Protein AF-A0A1I4R673-F1 (afdb_monomer_lite)

Secondary structure (DSSP, 8-state):
-----TT-S-SSGGG-HHHHHHHHHHHHHHTTPPTT-EEEEEESS------S---HHHHHHTGGGEEEEEE-TTSTTEEEEEEEESS---HHHHHHHHHHHHHHHTSSSEEEEEEEEEEGGG---S----S-HHHHHHHHHH----TTSHHHHHHHHHTT-HHHHHHHHHHHHHTEEEEEES-HHHHHHHHTTTTTTGGGS-HHHHHHHHHHHHHHHHHHHHHHHHHTPPEEEEHHHHHHHHHHHHHHEETTEE---HHHHHHT----TT-HHHHTSHHHHHHHHTT--HHHHHHHHHHHHHHHHHHHHHHHTT-HHHHHHHHHHHHHHHHHHHHHHHHTT---HHHHHHHHHHS--TT-S-HHHHHHHHHHTTSTTS-TTT---SS---

Organism: NCBI:txid334253

pLDDT: mean 85.9, std 15.19, range [23.75, 98.44]

Foldseek 3Di:
DDPPPLPDPPADCPLQVLVLVQLLVQLLLLLVDDAFWKKKKDQLDPPPPVPLDPDSNNCNVCLLRIWMWTDDPVDPQETEIEREDAAEQDPVSLLSLLLSQLVVLLDPRHYQAYEYEYECVRVYDLPSPPDDLVRSLVVLCPDPDDCPDSSNVSCVSCVSPSVSSVVSNVSHVVRYDYHYDNCSVVSSLVSCCVLLVVVVADVLLSSVLSSLLSLVSVVQCVVCVSVVHMDMDTNVNSSVSSVVSSVQRGPLHHHRDLVSLVVSHDDDPVDPVCCPWLLLVLVVQLVDDPVVSRVLVSLQVVLVVVVVSCVVVVVVVLVCLLLVLLQVLLVVQQVVCVVVVNQGLNSSLVSSLVDDRPSDPDSSNSSNSNSNLSGPPHDPVSRDGSDDDD

Radius of gyration: 26.25 Å; chains: 1; bounding box: 63×34×78 Å

Structure (mmCIF, N/CA/C/O backbone):
data_AF-A0A1I4R673-F1
#
_entry.id   AF-A0A1I4R673-F1
#
loop_
_atom_site.group_PDB
_atom_site.id
_atom_site.type_symbol
_atom_site.label_atom_id
_atom_site.label_alt_id
_atom_site.label_comp_id
_atom_site.label_asym_id
_atom_site.label_entity_id
_atom_site.label_seq_id
_atom_site.pdbx_PDB_ins_code
_atom_site.Cartn_x
_atom_site.Cartn_y
_atom_site.Cartn_z
_atom_site.occupancy
_atom_site.B_iso_or_equiv
_atom_site.auth_seq_id
_atom_site.auth_comp_id
_atom_site.auth_asym_id
_atom_site.auth_atom_id
_atom_site.pdbx_PDB_model_num
ATOM 1 N N . MET A 1 1 ? -12.408 -18.097 -13.438 1.00 26.42 1 MET A N 1
ATOM 2 C CA . MET A 1 1 ? -12.105 -17.724 -12.043 1.00 26.42 1 MET A CA 1
ATOM 3 C C . MET A 1 1 ? -10.662 -18.100 -11.795 1.00 26.42 1 MET A C 1
ATOM 5 O O . MET A 1 1 ? -10.382 -19.272 -11.595 1.00 26.42 1 MET A O 1
ATOM 9 N N . ALA A 1 2 ? -9.759 -17.140 -11.945 1.00 23.75 2 ALA A N 1
ATOM 10 C CA . ALA A 1 2 ? -8.387 -17.261 -11.482 1.00 23.75 2 ALA A CA 1
ATOM 11 C C . ALA A 1 2 ? -8.279 -16.297 -10.301 1.00 23.75 2 ALA A C 1
ATOM 13 O O . ALA A 1 2 ? -8.625 -15.126 -10.465 1.00 23.75 2 ALA A O 1
ATOM 14 N N . ASP A 1 3 ? -7.890 -16.806 -9.133 1.00 26.70 3 ASP A N 1
ATOM 15 C CA . ASP A 1 3 ? -7.493 -15.993 -7.984 1.00 26.70 3 ASP A CA 1
ATOM 16 C C . ASP A 1 3 ? -6.334 -15.096 -8.434 1.00 26.70 3 ASP A C 1
ATOM 18 O O . ASP A 1 3 ? -5.189 -15.539 -8.534 1.00 26.70 3 ASP A O 1
ATOM 22 N N . GLN A 1 4 ? -6.625 -13.841 -8.780 1.00 36.47 4 GLN A N 1
ATOM 23 C CA . GLN A 1 4 ? -5.589 -12.822 -8.894 1.00 36.47 4 GLN A CA 1
ATOM 24 C C . GLN A 1 4 ? -5.303 -12.331 -7.486 1.00 36.47 4 GLN A C 1
ATOM 26 O O . GLN A 1 4 ? -5.899 -11.368 -7.008 1.00 36.47 4 GLN A O 1
ATOM 31 N N . ASP A 1 5 ? -4.378 -13.022 -6.833 1.00 35.94 5 ASP A N 1
ATOM 32 C CA . ASP A 1 5 ? -3.839 -12.596 -5.559 1.00 35.94 5 ASP A CA 1
ATOM 33 C C . ASP A 1 5 ? -3.287 -11.163 -5.712 1.00 35.94 5 ASP A C 1
ATOM 35 O O . ASP A 1 5 ? -2.384 -10.887 -6.511 1.00 35.94 5 ASP A O 1
ATOM 39 N N . LEU A 1 6 ? -3.856 -10.205 -4.973 1.00 44.59 6 LEU A N 1
ATOM 40 C CA . LEU A 1 6 ? -3.339 -8.835 -4.910 1.00 44.59 6 LEU A CA 1
ATOM 41 C C . LEU A 1 6 ? -1.986 -8.789 -4.170 1.00 44.59 6 LEU A C 1
ATOM 43 O O . LEU A 1 6 ? -1.479 -7.694 -3.916 1.00 44.59 6 LEU A O 1
ATOM 47 N N . THR A 1 7 ? -1.434 -9.933 -3.737 1.00 37.94 7 THR A N 1
ATOM 48 C CA . THR A 1 7 ? -0.339 -9.983 -2.761 1.00 37.94 7 THR A CA 1
ATOM 49 C C . THR A 1 7 ? 1.056 -10.328 -3.270 1.00 37.94 7 THR A C 1
ATOM 51 O O . THR A 1 7 ? 1.964 -10.172 -2.457 1.00 37.94 7 THR A O 1
ATOM 54 N N . ASP A 1 8 ? 1.314 -10.676 -4.537 1.00 38.66 8 ASP A N 1
ATOM 55 C CA . ASP A 1 8 ? 2.684 -11.096 -4.886 1.00 38.66 8 ASP A CA 1
ATOM 56 C C . ASP A 1 8 ? 3.312 -10.421 -6.107 1.00 38.66 8 ASP A C 1
ATOM 58 O O . ASP A 1 8 ? 3.158 -10.845 -7.245 1.00 38.66 8 ASP A O 1
ATOM 62 N N . ASN A 1 9 ? 4.100 -9.381 -5.822 1.00 32.47 9 ASN A N 1
ATOM 63 C CA . ASN A 1 9 ? 5.205 -8.942 -6.669 1.00 32.47 9 ASN A CA 1
ATOM 64 C C . ASN A 1 9 ? 6.484 -8.845 -5.810 1.00 32.47 9 ASN A C 1
ATOM 66 O O . ASN A 1 9 ? 7.083 -7.773 -5.739 1.00 32.47 9 ASN A O 1
ATOM 70 N N . GLY A 1 10 ? 6.878 -9.920 -5.109 1.00 30.48 10 GLY A N 1
ATOM 71 C CA . GLY A 1 10 ? 8.283 -10.278 -4.827 1.00 30.48 10 GLY A CA 1
ATOM 72 C C . GLY A 1 10 ? 9.259 -9.239 -4.239 1.00 30.48 10 GLY A C 1
ATOM 73 O O . GLY A 1 10 ? 10.463 -9.478 -4.253 1.00 30.48 10 GLY A O 1
ATOM 74 N N . SER A 1 11 ? 8.810 -8.093 -3.720 1.00 31.42 11 SER A N 1
ATOM 75 C CA . SER A 1 11 ? 9.687 -7.000 -3.287 1.00 31.42 11 SER A CA 1
ATOM 76 C C . SER A 1 11 ? 9.440 -6.633 -1.836 1.00 31.42 11 SER A C 1
ATOM 78 O O . SER A 1 11 ? 8.514 -5.890 -1.544 1.00 31.42 11 SER A O 1
ATOM 80 N N . GLY A 1 12 ? 10.249 -7.158 -0.915 1.00 28.59 12 GLY A N 1
ATOM 81 C CA . GLY A 1 12 ? 10.442 -6.618 0.442 1.00 28.59 12 GLY A CA 1
ATOM 82 C C . GLY A 1 12 ? 9.238 -6.527 1.405 1.00 28.59 12 GLY A C 1
ATOM 83 O O . GLY A 1 12 ? 9.453 -6.288 2.585 1.00 28.59 12 GLY A O 1
ATOM 84 N N . ILE A 1 13 ? 7.992 -6.754 0.972 1.00 34.88 13 ILE A N 1
ATOM 85 C CA . ILE A 1 13 ? 6.745 -6.447 1.712 1.00 34.88 13 ILE A CA 1
ATOM 86 C C . ILE A 1 13 ? 6.428 -7.444 2.850 1.00 34.88 13 ILE A C 1
ATOM 88 O O . ILE A 1 13 ? 5.452 -7.276 3.582 1.00 34.88 13 ILE A O 1
ATOM 92 N N . ARG A 1 14 ? 7.264 -8.464 3.095 1.00 34.88 14 ARG A N 1
ATOM 93 C CA . ARG A 1 14 ? 7.036 -9.402 4.216 1.00 34.88 14 ARG A CA 1
ATOM 94 C C . ARG A 1 14 ? 7.043 -8.721 5.601 1.00 34.88 14 ARG A C 1
ATOM 96 O O . ARG A 1 14 ? 6.484 -9.300 6.527 1.00 34.88 14 ARG A O 1
ATOM 103 N N . SER A 1 15 ? 7.597 -7.512 5.735 1.00 39.38 15 SER A N 1
ATOM 104 C CA . SER A 1 15 ? 7.693 -6.739 6.989 1.00 39.38 15 SER A CA 1
ATOM 105 C C . SER A 1 15 ? 6.510 -5.803 7.307 1.00 39.38 15 SER A C 1
ATOM 107 O O . SER A 1 15 ? 6.549 -5.128 8.330 1.00 39.38 15 SER A O 1
ATOM 109 N N . LEU A 1 16 ? 5.465 -5.737 6.465 1.00 53.25 16 LEU A N 1
ATOM 110 C CA . LEU A 1 16 ? 4.314 -4.818 6.637 1.00 53.25 16 LEU A CA 1
ATOM 111 C C . LEU A 1 16 ? 2.960 -5.529 6.673 1.00 53.25 16 LEU A C 1
ATOM 113 O O . LEU A 1 16 ? 1.926 -4.978 6.300 1.00 53.25 16 LEU A O 1
ATOM 117 N N . SER A 1 17 ? 2.945 -6.797 7.049 1.00 68.81 17 SER A N 1
ATOM 118 C CA . SER A 1 17 ? 1.796 -7.659 6.835 1.00 68.81 17 SER A CA 1
ATOM 119 C C . SER A 1 17 ? 0.547 -7.201 7.614 1.00 68.81 17 SER A C 1
ATOM 121 O O . SER A 1 17 ? -0.566 -7.364 7.115 1.00 68.81 17 SER A O 1
ATOM 123 N N . GLY A 1 18 ? 0.707 -6.611 8.806 1.00 74.75 18 GLY A N 1
ATOM 124 C CA . GLY A 1 18 ? -0.395 -6.097 9.627 1.00 74.75 18 GLY A CA 1
ATOM 125 C C . GLY A 1 18 ? -0.841 -4.695 9.213 1.00 74.75 18 GLY A C 1
ATOM 126 O O . GLY A 1 18 ? -2.038 -4.444 9.064 1.00 74.75 18 GLY A O 1
ATOM 127 N N . PHE A 1 19 ? 0.120 -3.806 8.967 1.00 79.25 19 PHE A N 1
ATOM 128 C CA . PHE A 1 19 ? -0.120 -2.437 8.520 1.00 79.25 19 PHE A CA 1
ATOM 129 C C . PHE A 1 19 ? -0.753 -2.394 7.119 1.00 79.25 19 PHE A C 1
ATOM 131 O O . PHE A 1 19 ? -1.755 -1.712 6.907 1.00 79.25 19 PHE A O 1
ATOM 138 N N . ALA A 1 20 ? -0.261 -3.212 6.184 1.00 82.00 20 ALA A N 1
ATOM 139 C CA . ALA A 1 20 ? -0.826 -3.332 4.841 1.00 82.00 20 ALA A CA 1
ATOM 140 C C . ALA A 1 20 ? -2.285 -3.812 4.867 1.00 82.00 20 ALA A C 1
ATOM 142 O O . ALA A 1 20 ? -3.114 -3.329 4.096 1.00 82.00 20 ALA A O 1
ATOM 143 N N . TYR A 1 21 ? -2.634 -4.724 5.778 1.00 87.25 21 TYR A N 1
ATOM 144 C CA . TYR A 1 21 ? -4.020 -5.168 5.927 1.00 87.25 21 TYR A CA 1
ATOM 145 C C . TYR A 1 21 ? -4.936 -4.060 6.434 1.00 87.25 21 TYR A C 1
ATOM 147 O O . TYR A 1 21 ? -6.065 -3.928 5.969 1.00 87.25 21 TYR A O 1
ATOM 155 N N . GLN A 1 22 ? -4.448 -3.216 7.341 1.00 89.31 22 GLN A N 1
ATOM 156 C CA . GLN A 1 22 ? -5.209 -2.062 7.799 1.00 89.31 22 GLN A CA 1
ATOM 157 C C . GLN A 1 22 ? -5.487 -1.058 6.675 1.00 89.31 22 GLN A C 1
ATOM 159 O O . GLN A 1 22 ? -6.605 -0.549 6.584 1.00 89.31 22 GLN A O 1
ATOM 164 N N . ILE A 1 23 ? -4.513 -0.831 5.790 1.00 90.00 23 ILE A N 1
ATOM 165 C CA . ILE A 1 23 ? -4.688 0.004 4.594 1.00 90.00 23 ILE A CA 1
ATOM 166 C C . ILE A 1 23 ? -5.703 -0.623 3.634 1.00 90.00 23 ILE A C 1
ATOM 168 O O . ILE A 1 23 ? -6.547 0.081 3.090 1.00 90.00 23 ILE A O 1
ATOM 172 N N . ARG A 1 24 ? -5.707 -1.949 3.466 1.00 92.00 24 ARG A N 1
ATOM 173 C CA . ARG A 1 24 ? -6.740 -2.630 2.666 1.00 92.00 24 ARG A CA 1
ATOM 174 C C . ARG A 1 24 ? -8.137 -2.444 3.255 1.00 92.00 24 ARG A C 1
ATOM 176 O O . ARG A 1 24 ? -9.070 -2.154 2.514 1.00 92.00 24 ARG A O 1
ATOM 183 N N . VAL A 1 25 ? -8.287 -2.525 4.580 1.00 94.25 25 VAL A N 1
ATOM 184 C CA . VAL A 1 25 ? -9.567 -2.208 5.237 1.00 94.25 25 VAL A CA 1
ATOM 185 C C . VAL A 1 25 ? -9.945 -0.743 5.004 1.00 94.25 25 VAL A C 1
ATOM 187 O O . VAL A 1 25 ? -11.100 -0.469 4.692 1.00 94.25 25 VAL A O 1
ATOM 190 N N . PHE A 1 26 ? -8.995 0.192 5.096 1.00 94.81 26 PHE A N 1
ATOM 191 C CA . PHE A 1 26 ? -9.232 1.600 4.761 1.00 94.81 26 PHE A CA 1
ATOM 192 C C . PHE A 1 26 ? -9.757 1.747 3.323 1.00 94.81 26 PHE A C 1
ATOM 194 O O . PHE A 1 26 ? -10.826 2.310 3.122 1.00 94.81 26 PHE A O 1
ATOM 201 N N . VAL A 1 27 ? -9.080 1.154 2.335 1.00 95.25 27 VAL A N 1
ATOM 202 C CA . VAL A 1 27 ? -9.479 1.197 0.917 1.00 95.25 27 VAL A CA 1
ATOM 203 C C . VAL A 1 27 ? -10.848 0.545 0.680 1.00 95.25 27 VAL A C 1
ATOM 205 O O . VAL A 1 27 ? -11.654 1.056 -0.096 1.00 95.25 27 VAL A O 1
ATOM 208 N N . TYR A 1 28 ? -11.165 -0.544 1.382 1.00 96.19 28 TYR A N 1
ATOM 209 C CA . TYR A 1 28 ? -12.494 -1.152 1.331 1.00 96.19 28 TYR A CA 1
ATOM 210 C C . TYR A 1 28 ? -13.587 -0.188 1.807 1.00 96.19 28 TYR A C 1
ATOM 212 O O . TYR A 1 28 ? -14.607 -0.045 1.137 1.00 96.19 28 TYR A O 1
ATOM 220 N N . TYR A 1 29 ? -13.393 0.505 2.930 1.00 94.94 29 TYR A N 1
ATOM 221 C CA . TYR A 1 29 ? -14.374 1.491 3.393 1.00 94.94 29 TYR A CA 1
ATOM 222 C C . TYR A 1 29 ? -14.396 2.756 2.529 1.00 94.94 29 TYR A C 1
ATOM 224 O O . TYR A 1 29 ? -15.470 3.314 2.322 1.00 94.94 29 TYR A O 1
ATOM 232 N N . MET A 1 30 ? -13.258 3.144 1.949 1.00 94.69 30 MET A N 1
ATOM 233 C CA . MET A 1 30 ? -13.170 4.206 0.945 1.00 94.69 30 MET A CA 1
ATOM 234 C C . MET A 1 30 ? -14.082 3.902 -0.255 1.00 94.69 30 MET A C 1
ATOM 236 O O . MET A 1 30 ? -14.853 4.758 -0.671 1.00 94.69 30 MET A O 1
ATOM 240 N N . SER A 1 31 ? -14.109 2.649 -0.730 1.00 94.69 31 SER A N 1
ATOM 241 C CA . SER A 1 31 ? -14.994 2.218 -1.831 1.00 94.69 31 SER A CA 1
ATOM 242 C C . SER A 1 31 ? -16.496 2.335 -1.534 1.00 94.69 31 SER A C 1
ATOM 244 O O . SER A 1 31 ? -17.318 2.265 -2.445 1.00 94.69 31 SER A O 1
ATOM 246 N N . LYS A 1 32 ? -16.868 2.487 -0.256 1.00 91.94 32 LYS A N 1
ATOM 247 C CA . LYS A 1 32 ? -18.256 2.607 0.208 1.00 91.94 32 LYS A CA 1
ATOM 248 C C . LYS A 1 32 ? -18.686 4.043 0.489 1.00 91.94 32 LYS A C 1
ATOM 250 O O . LYS A 1 32 ? -19.828 4.243 0.911 1.00 91.94 32 LYS A O 1
ATOM 255 N N . MET A 1 33 ? -17.793 5.016 0.321 1.00 90.19 33 MET A N 1
ATOM 256 C CA . MET A 1 33 ? -18.133 6.419 0.524 1.00 90.19 33 MET A CA 1
ATOM 257 C C . MET A 1 33 ? -19.200 6.856 -0.479 1.00 90.19 33 MET A C 1
ATOM 259 O O . MET A 1 33 ? -19.159 6.497 -1.654 1.00 90.19 33 MET A O 1
ATOM 263 N N . SER A 1 34 ? -20.159 7.641 -0.004 1.00 86.62 34 SER A N 1
ATOM 264 C CA . SER A 1 34 ? -21.073 8.395 -0.859 1.00 86.62 34 SER A CA 1
ATOM 265 C C . SER A 1 34 ? -20.459 9.740 -1.243 1.00 86.62 34 SER A C 1
ATOM 267 O O . SER A 1 34 ? -19.460 10.161 -0.658 1.00 86.62 34 SER A O 1
ATOM 269 N N . GLU A 1 35 ? -21.101 10.449 -2.174 1.00 86.12 35 GLU A N 1
ATOM 270 C CA . GLU A 1 35 ? -20.781 11.849 -2.465 1.00 86.12 35 GLU A CA 1
ATOM 271 C C . GLU A 1 35 ? -20.686 12.678 -1.175 1.00 86.12 35 GLU A C 1
ATOM 273 O O . GLU A 1 35 ? -21.482 12.502 -0.249 1.00 86.12 35 GLU A O 1
ATOM 278 N N . ASN A 1 36 ? -19.696 13.574 -1.126 1.00 85.06 36 ASN A N 1
ATOM 279 C CA . ASN A 1 36 ? -19.316 14.390 0.037 1.00 85.06 36 ASN A CA 1
ATOM 280 C C . ASN A 1 36 ? -18.808 13.618 1.267 1.00 85.06 36 ASN A C 1
ATOM 282 O O . ASN A 1 36 ? -18.451 14.253 2.254 1.00 85.06 36 ASN A O 1
ATOM 286 N N . GLY A 1 37 ? -18.752 12.285 1.222 1.00 87.31 37 GLY A N 1
ATOM 287 C CA . GLY A 1 37 ? -18.207 11.483 2.311 1.00 87.31 37 GLY A CA 1
ATOM 288 C C . GLY A 1 37 ? -16.691 11.612 2.437 1.00 87.31 37 GLY A C 1
ATOM 289 O O . GLY A 1 37 ? -15.993 12.047 1.515 1.00 87.31 37 GLY A O 1
ATOM 290 N N . GLN A 1 38 ? -16.175 11.180 3.585 1.00 92.12 38 GLN A N 1
ATOM 291 C CA . GLN A 1 38 ? -14.745 11.161 3.869 1.00 92.12 38 GLN A CA 1
ATOM 292 C C . GLN A 1 38 ? -14.336 9.959 4.725 1.00 92.12 38 GLN A C 1
ATOM 294 O O . GLN A 1 38 ? -15.125 9.412 5.505 1.00 92.12 38 GLN A O 1
ATOM 299 N N . ILE A 1 39 ? -13.064 9.593 4.603 1.00 93.00 39 ILE A N 1
ATOM 300 C CA . ILE A 1 39 ? -12.399 8.595 5.433 1.00 93.00 39 ILE A CA 1
ATOM 301 C C . ILE A 1 39 ? -11.042 9.127 5.907 1.00 93.00 39 ILE A C 1
ATOM 303 O O . ILE A 1 39 ? -10.305 9.774 5.160 1.00 93.00 39 ILE A O 1
ATOM 307 N N . GLU A 1 40 ? -10.712 8.851 7.164 1.00 92.25 40 GLU A N 1
ATOM 308 C CA . GLU A 1 40 ? -9.493 9.309 7.822 1.00 92.25 40 GLU A CA 1
ATOM 309 C C . GLU A 1 40 ? -8.728 8.118 8.413 1.00 92.25 40 GLU A C 1
ATOM 311 O O . GLU A 1 40 ? -9.312 7.200 8.994 1.00 92.25 40 GLU A O 1
ATOM 316 N N . PHE A 1 41 ? -7.410 8.113 8.231 1.00 89.12 41 PHE A N 1
ATOM 317 C CA . PHE A 1 41 ? -6.476 7.177 8.840 1.00 89.12 41 PHE A CA 1
ATOM 318 C C . PHE A 1 41 ? -5.728 7.924 9.937 1.00 89.12 41 PHE A C 1
ATOM 320 O O . PHE A 1 41 ? -4.927 8.823 9.668 1.00 89.12 41 PHE A O 1
ATOM 327 N N . GLU A 1 42 ? -5.994 7.551 11.183 1.00 80.38 42 GLU A N 1
ATOM 328 C CA . GLU A 1 42 ? -5.477 8.253 12.349 1.00 80.38 42 GLU A CA 1
ATOM 329 C C . GLU A 1 42 ? -4.598 7.357 13.211 1.00 80.38 42 GLU A C 1
ATOM 331 O O . GLU A 1 42 ? -4.855 6.162 13.401 1.00 80.38 42 GLU A O 1
ATOM 336 N N . THR A 1 43 ? -3.615 7.983 13.854 1.00 68.81 43 THR A N 1
ATOM 337 C CA . THR A 1 43 ? -3.048 7.436 15.084 1.00 68.81 43 THR A CA 1
ATOM 338 C C . THR A 1 43 ? -4.034 7.683 16.225 1.00 68.81 43 THR A C 1
ATOM 340 O O . THR A 1 43 ? -4.613 8.755 16.365 1.00 68.81 43 THR A O 1
ATOM 343 N N . ILE A 1 44 ? -4.268 6.665 17.049 1.00 57.97 44 ILE A N 1
ATOM 344 C CA . ILE A 1 44 ? -5.327 6.673 18.065 1.00 57.97 44 ILE A CA 1
ATOM 345 C C . ILE A 1 44 ? -5.103 7.733 19.156 1.00 57.97 44 ILE A C 1
ATOM 347 O O . ILE A 1 44 ? -6.057 8.099 19.835 1.00 57.97 44 ILE A O 1
ATOM 351 N N . GLU A 1 45 ? -3.873 8.225 19.300 1.00 50.91 45 GLU A N 1
ATOM 352 C CA . GLU A 1 45 ? -3.430 9.415 20.036 1.00 50.91 45 GLU A CA 1
ATOM 353 C C . GLU A 1 45 ? -1.896 9.475 19.936 1.00 50.91 45 GLU A C 1
ATOM 355 O O . GLU A 1 45 ? -1.307 8.430 19.678 1.00 50.91 45 GLU A O 1
ATOM 360 N N . ASP A 1 46 ? -1.308 10.651 20.221 1.00 39.38 46 ASP A N 1
ATOM 361 C CA . ASP A 1 46 ? 0.096 11.129 20.363 1.00 39.38 46 ASP A CA 1
ATOM 362 C C . ASP A 1 46 ? 1.212 10.119 20.763 1.00 39.38 46 ASP A C 1
ATOM 364 O O . ASP A 1 46 ? 2.148 10.416 21.512 1.00 39.38 46 ASP A O 1
ATOM 368 N N . VAL A 1 47 ? 1.161 8.886 20.268 1.00 39.88 47 VAL A N 1
ATOM 369 C CA . VAL A 1 47 ? 2.321 8.039 20.067 1.00 39.88 47 VAL A CA 1
ATOM 370 C C . VAL A 1 47 ? 3.021 8.727 18.926 1.00 39.88 47 VAL A C 1
ATOM 372 O O . VAL A 1 47 ? 2.788 8.427 17.761 1.00 39.88 47 VAL A O 1
ATOM 375 N N . ALA A 1 48 ? 3.838 9.708 19.287 1.00 36.16 48 ALA A N 1
ATOM 376 C CA . ALA A 1 48 ? 4.904 10.189 18.456 1.00 36.16 48 ALA A CA 1
ATOM 377 C C . ALA A 1 48 ? 5.577 8.952 17.853 1.00 36.16 48 ALA A C 1
ATOM 379 O O . ALA A 1 48 ? 6.463 8.351 18.462 1.00 36.16 48 ALA A O 1
ATOM 380 N N . VAL A 1 49 ? 5.209 8.590 16.625 1.00 39.94 49 VAL A N 1
ATOM 381 C CA . VAL A 1 49 ? 6.060 7.789 15.755 1.00 39.94 49 VAL A CA 1
ATOM 382 C C . VAL A 1 49 ? 7.185 8.725 15.283 1.00 39.94 49 VAL A C 1
ATOM 384 O O . VAL A 1 49 ? 7.545 8.774 14.124 1.00 39.94 49 VAL A O 1
ATOM 387 N N . ARG A 1 50 ? 7.752 9.515 16.209 1.00 40.56 50 ARG A N 1
ATOM 388 C CA . ARG A 1 50 ? 8.899 10.405 16.021 1.00 40.56 50 ARG A CA 1
ATOM 389 C C . ARG A 1 50 ? 10.191 9.612 16.198 1.00 40.56 50 ARG A C 1
ATOM 391 O O . ARG A 1 50 ? 11.198 10.143 16.665 1.00 40.56 50 ARG A O 1
ATOM 398 N N . ASP A 1 51 ? 10.161 8.332 15.847 1.00 41.28 51 ASP A N 1
ATOM 399 C CA . ASP A 1 51 ? 11.388 7.600 15.616 1.00 41.28 51 ASP A CA 1
ATOM 400 C C . ASP A 1 51 ? 11.897 8.109 14.267 1.00 41.28 51 ASP A C 1
ATOM 402 O O . ASP A 1 51 ? 11.279 7.872 13.236 1.00 41.28 51 ASP A O 1
ATOM 406 N N . LYS A 1 52 ? 13.024 8.837 14.262 1.00 42.03 52 LYS A N 1
ATOM 407 C CA . LYS A 1 52 ? 13.663 9.396 13.046 1.00 42.03 52 LYS A CA 1
ATOM 408 C C . LYS A 1 52 ? 14.023 8.337 11.982 1.00 42.03 52 LYS A C 1
ATOM 410 O O . LYS A 1 52 ? 14.555 8.676 10.931 1.00 42.03 52 LYS A O 1
ATOM 415 N N . LYS A 1 53 ? 13.762 7.062 12.274 1.00 45.12 53 LYS A N 1
ATOM 416 C CA . LYS A 1 53 ? 13.769 5.920 11.367 1.00 45.12 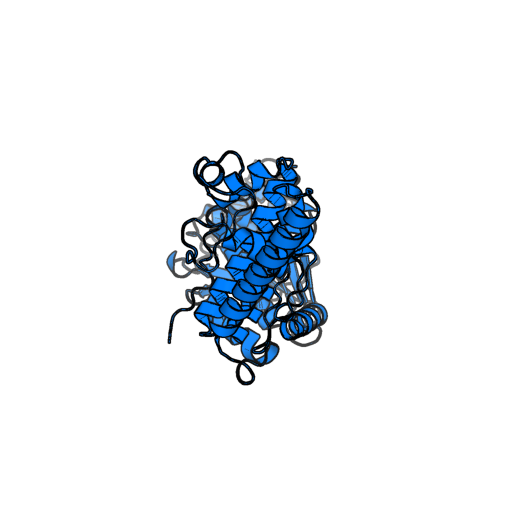53 LYS A CA 1
ATOM 417 C C . LYS A 1 53 ? 12.553 5.052 11.691 1.00 45.12 53 LYS A C 1
ATOM 419 O O . LYS A 1 53 ? 12.640 4.158 12.526 1.00 45.12 53 LYS A O 1
ATOM 424 N N . ILE A 1 54 ? 11.422 5.339 11.056 1.00 54.38 54 ILE A N 1
ATOM 425 C CA . ILE A 1 54 ? 10.339 4.364 10.947 1.00 54.38 54 ILE A CA 1
ATOM 426 C C . ILE A 1 54 ? 10.824 3.320 9.941 1.00 54.38 54 ILE A C 1
ATOM 428 O O . ILE A 1 54 ? 10.824 3.576 8.740 1.00 54.38 54 ILE A O 1
ATOM 432 N N . ASP A 1 55 ? 11.316 2.180 10.421 1.00 58.38 55 ASP A N 1
ATOM 433 C CA . ASP A 1 55 ? 11.480 1.009 9.562 1.00 58.38 55 ASP A CA 1
ATOM 434 C C . ASP A 1 55 ? 10.149 0.248 9.457 1.00 58.38 55 ASP A C 1
ATOM 436 O O . ASP A 1 55 ? 9.237 0.426 10.271 1.00 58.38 55 ASP A O 1
ATOM 440 N N . ALA A 1 56 ? 10.013 -0.573 8.419 1.00 58.34 56 ALA A N 1
ATOM 441 C CA . ALA A 1 56 ? 8.793 -1.328 8.152 1.00 58.34 56 ALA A CA 1
ATOM 442 C C . ALA A 1 56 ? 8.359 -2.204 9.348 1.00 58.34 56 ALA A C 1
ATOM 444 O O . ALA A 1 56 ? 7.183 -2.223 9.714 1.00 58.34 56 ALA A O 1
ATOM 445 N N . ASP A 1 57 ? 9.320 -2.821 10.039 1.00 61.91 57 ASP A N 1
ATOM 446 C CA . ASP A 1 57 ? 9.068 -3.654 11.219 1.00 61.91 57 ASP A CA 1
ATOM 447 C C . ASP A 1 57 ? 8.465 -2.854 12.388 1.00 61.91 57 ASP A C 1
ATOM 449 O O . ASP A 1 57 ? 7.704 -3.391 13.202 1.00 61.91 57 ASP A O 1
ATOM 453 N N . SER A 1 58 ? 8.799 -1.566 12.506 1.00 65.75 58 SER A N 1
ATOM 454 C CA . SER A 1 58 ? 8.245 -0.681 13.530 1.00 65.75 58 SER A CA 1
ATOM 455 C C . SER A 1 58 ? 6.774 -0.323 13.282 1.00 65.75 58 SER A C 1
ATOM 457 O O . SER A 1 58 ? 6.025 -0.187 14.255 1.00 65.75 58 SER A O 1
ATOM 459 N N . LEU A 1 59 ? 6.335 -0.228 12.018 1.00 69.19 59 LEU A N 1
ATOM 460 C CA . LEU A 1 59 ? 4.935 0.034 11.657 1.00 69.19 59 LEU A CA 1
ATOM 461 C C . LEU A 1 59 ? 4.044 -1.158 11.994 1.00 69.19 59 LEU A C 1
ATOM 463 O O . LEU A 1 59 ? 3.000 -0.986 12.622 1.00 69.19 59 LEU A O 1
ATOM 467 N N . ASP A 1 60 ? 4.488 -2.371 11.668 1.00 67.25 60 ASP A N 1
ATOM 468 C CA . ASP A 1 60 ? 3.735 -3.592 11.961 1.00 67.25 60 ASP A CA 1
ATOM 469 C C . ASP A 1 60 ? 3.553 -3.806 13.471 1.00 67.25 60 ASP A C 1
ATOM 471 O O . ASP A 1 60 ? 2.447 -4.103 13.936 1.00 67.25 60 ASP A O 1
ATOM 475 N N . LYS A 1 61 ? 4.599 -3.550 14.270 1.00 69.19 61 LYS A N 1
ATOM 476 C CA . LYS A 1 61 ? 4.531 -3.595 15.745 1.00 69.19 61 LYS A CA 1
ATOM 477 C C . LYS A 1 61 ? 3.577 -2.556 16.337 1.00 69.19 61 LYS A C 1
ATOM 479 O O . LYS A 1 61 ? 3.052 -2.766 17.431 1.00 69.19 61 LYS A O 1
ATOM 484 N N . LYS A 1 62 ? 3.379 -1.434 15.641 1.00 72.62 62 LYS A N 1
ATOM 485 C CA . LYS A 1 62 ? 2.502 -0.328 16.049 1.00 72.62 62 LYS A CA 1
ATOM 486 C C . LYS A 1 62 ? 1.138 -0.359 15.348 1.00 72.62 62 LYS A C 1
ATOM 488 O O . LYS A 1 62 ? 0.347 0.543 15.593 1.00 72.62 62 LYS A O 1
ATOM 493 N N . SER A 1 63 ? 0.822 -1.390 14.554 1.00 70.38 63 SER A N 1
ATOM 494 C CA . SER A 1 63 ? -0.469 -1.533 13.846 1.00 70.38 63 SER A CA 1
ATOM 495 C C . SER A 1 63 ? -1.679 -1.318 14.772 1.00 70.38 63 SER A C 1
ATOM 497 O O . SER A 1 63 ? -2.652 -0.648 14.442 1.00 70.38 63 SER A O 1
ATOM 499 N N . ASP A 1 64 ? -1.552 -1.783 16.011 1.00 71.62 64 ASP A N 1
ATOM 500 C CA . ASP A 1 64 ? -2.521 -1.627 17.091 1.00 71.62 64 ASP A CA 1
ATOM 501 C C . ASP A 1 64 ? -2.857 -0.185 17.500 1.00 71.62 64 ASP A C 1
ATOM 503 O O . ASP A 1 64 ? -3.860 0.033 18.185 1.00 71.62 64 ASP A O 1
ATOM 507 N N . SER A 1 65 ? -2.000 0.767 17.145 1.00 73.75 65 SER A N 1
ATOM 508 C CA . SER A 1 65 ? -2.102 2.183 17.490 1.00 73.75 65 SER A CA 1
ATOM 509 C C . SER A 1 65 ? -2.779 3.018 16.408 1.00 73.75 65 SER A C 1
ATOM 511 O O . SER A 1 65 ? -2.951 4.215 16.619 1.00 73.75 65 SER A O 1
ATOM 513 N N . PHE A 1 66 ? -3.178 2.420 15.286 1.00 81.50 66 PHE A N 1
ATOM 514 C CA . PHE A 1 66 ? -3.883 3.115 14.213 1.00 81.50 66 PHE A CA 1
ATOM 515 C C . PHE A 1 66 ? -5.365 2.725 14.182 1.00 81.50 66 PHE A C 1
ATOM 517 O O . PHE A 1 66 ? -5.735 1.600 14.537 1.00 81.50 66 PHE A O 1
ATOM 524 N N . ARG A 1 67 ? -6.210 3.628 13.684 1.00 85.12 67 ARG A N 1
ATOM 525 C CA . ARG A 1 67 ? -7.635 3.391 13.408 1.00 85.12 67 ARG A CA 1
ATOM 526 C C . ARG A 1 67 ? -8.057 4.079 12.116 1.00 85.12 67 ARG A C 1
ATOM 528 O O . ARG A 1 67 ? -7.418 5.037 11.693 1.00 85.12 67 ARG A O 1
ATOM 535 N N . ASN A 1 68 ? -9.174 3.625 11.558 1.00 87.62 68 ASN A N 1
ATOM 536 C CA . ASN A 1 68 ? -9.857 4.346 10.488 1.00 87.62 68 ASN A CA 1
ATOM 537 C C . ASN A 1 68 ? -11.115 5.014 11.059 1.00 87.62 68 ASN A C 1
ATOM 539 O O . ASN A 1 68 ? -11.844 4.380 11.829 1.00 87.62 68 ASN A O 1
ATOM 543 N N . LEU A 1 69 ? -11.378 6.260 10.677 1.00 87.62 69 LEU A N 1
ATOM 544 C CA . LEU A 1 69 ? -12.651 6.939 10.901 1.00 87.62 69 LEU A CA 1
ATOM 545 C C . LEU A 1 69 ? -13.353 7.100 9.557 1.00 87.62 69 LEU A C 1
ATOM 547 O O . LEU A 1 69 ? -12.775 7.638 8.622 1.00 87.62 69 LEU A O 1
ATOM 551 N N . VAL A 1 70 ? -14.589 6.625 9.452 1.00 88.06 70 VAL A N 1
ATOM 552 C CA . VAL A 1 70 ? -15.409 6.764 8.237 1.00 88.06 70 VAL A CA 1
ATOM 553 C C . VAL A 1 70 ? -16.614 7.606 8.596 1.00 88.06 70 VAL A C 1
ATOM 555 O O . VAL A 1 70 ? -17.272 7.298 9.588 1.00 88.06 70 VAL A O 1
ATOM 558 N N . GLU A 1 71 ? -16.906 8.652 7.833 1.00 86.31 71 GLU A N 1
ATOM 559 C CA . GLU A 1 71 ? -18.089 9.467 8.100 1.00 86.31 71 GLU A CA 1
ATOM 560 C C . GLU A 1 71 ? -19.382 8.654 7.932 1.00 86.31 71 GLU A C 1
ATOM 562 O O . GLU A 1 71 ? -19.565 7.899 6.973 1.00 86.31 71 GLU A O 1
ATOM 567 N N . ASP A 1 72 ? -20.282 8.800 8.901 1.00 83.50 72 ASP A N 1
ATOM 568 C CA . ASP A 1 72 ? -21.599 8.184 8.899 1.00 83.50 72 ASP A CA 1
ATOM 569 C C . ASP A 1 72 ? -22.538 9.000 8.007 1.00 83.50 72 ASP A C 1
ATOM 571 O O . ASP A 1 72 ? -23.067 10.042 8.400 1.00 83.50 72 ASP A O 1
ATOM 575 N N . LYS A 1 73 ? -22.770 8.493 6.796 1.00 78.12 73 LYS A N 1
ATOM 576 C CA . LYS A 1 73 ? -23.651 9.121 5.803 1.00 78.12 73 LYS A CA 1
ATOM 577 C C . LYS A 1 73 ? -25.070 9.394 6.317 1.00 78.12 73 LYS A C 1
ATOM 579 O O . LYS A 1 73 ? -25.723 10.316 5.837 1.00 78.12 73 LYS A O 1
ATOM 584 N N . ASP A 1 74 ? -25.553 8.605 7.278 1.00 79.50 74 ASP A N 1
ATOM 585 C CA . ASP A 1 74 ? -26.917 8.722 7.796 1.00 79.50 74 ASP A CA 1
ATOM 586 C C . ASP A 1 74 ? -26.987 9.738 8.954 1.00 79.50 74 ASP A C 1
ATOM 588 O O . ASP A 1 74 ? -28.074 10.103 9.414 1.00 79.50 74 ASP A O 1
ATOM 592 N N . ARG A 1 75 ? -25.831 10.208 9.450 1.00 78.44 75 ARG A N 1
ATOM 593 C CA . ARG A 1 75 ? -25.712 11.106 10.604 1.00 78.44 75 ARG A CA 1
ATOM 594 C C . ARG A 1 75 ? -24.578 12.110 10.407 1.00 78.44 75 ARG A C 1
ATOM 596 O O . ARG A 1 75 ? -23.443 11.869 10.805 1.00 78.44 75 ARG A O 1
ATOM 603 N N . ASN A 1 76 ? -24.922 13.292 9.898 1.00 78.06 76 ASN A N 1
ATOM 604 C CA . ASN A 1 76 ? -23.966 14.377 9.663 1.00 78.06 76 ASN A CA 1
ATOM 605 C C . ASN A 1 76 ? -23.051 14.645 10.882 1.00 78.06 76 ASN A C 1
ATOM 607 O O . ASN A 1 76 ? -23.530 14.907 11.995 1.00 78.06 76 ASN A O 1
ATOM 611 N N . GLY A 1 77 ? -21.736 14.582 10.659 1.00 79.88 77 GLY A N 1
ATOM 612 C CA . GLY A 1 77 ? -20.708 14.794 11.676 1.00 79.88 77 GLY A CA 1
ATOM 613 C C . GLY A 1 77 ? -20.519 13.648 12.678 1.00 79.88 77 GLY A C 1
ATOM 614 O O . GLY A 1 77 ? -19.833 13.853 13.683 1.00 79.88 77 GLY A O 1
ATOM 615 N N . TYR A 1 78 ? -21.128 12.479 12.450 1.00 87.88 78 TYR A N 1
ATOM 616 C CA . TYR A 1 78 ? -20.818 11.238 13.163 1.00 87.88 78 TYR A CA 1
ATOM 617 C C . TYR A 1 78 ? -19.883 10.355 12.337 1.00 87.88 78 TYR A C 1
ATOM 619 O O . TYR A 1 78 ? -19.838 10.456 11.117 1.00 87.88 78 TYR A O 1
ATOM 627 N N . TYR A 1 79 ? -19.153 9.472 13.016 1.00 89.31 79 TYR A N 1
ATOM 628 C CA . TYR A 1 79 ? -18.196 8.566 12.391 1.00 89.31 79 TYR A CA 1
ATOM 629 C C . TYR A 1 79 ? -18.371 7.129 12.880 1.00 89.31 79 TYR A C 1
ATOM 631 O O . TYR A 1 79 ? -18.760 6.877 14.025 1.00 89.31 79 TYR A O 1
ATOM 639 N N . PHE A 1 80 ? -17.988 6.182 12.031 1.00 92.25 80 PHE A N 1
ATOM 640 C CA . PHE A 1 80 ? -17.657 4.820 12.424 1.00 92.25 80 PHE A CA 1
ATOM 641 C C . PHE A 1 80 ? -16.179 4.748 12.797 1.00 92.25 80 PHE A C 1
ATOM 643 O O . PHE A 1 80 ? -15.312 5.125 12.009 1.00 92.25 80 PHE A O 1
ATOM 650 N N . ALA A 1 81 ? -15.888 4.233 13.989 1.00 93.81 81 ALA A N 1
ATOM 651 C CA . ALA A 1 81 ? -14.530 3.997 14.456 1.00 93.81 81 ALA A CA 1
ATOM 652 C C . ALA A 1 81 ? -14.125 2.547 14.186 1.00 93.81 81 ALA A C 1
ATOM 654 O O . ALA A 1 81 ? -14.652 1.627 14.811 1.00 93.81 81 ALA A O 1
ATOM 655 N N . ILE A 1 82 ? -13.175 2.333 13.277 1.00 94.31 82 ILE A N 1
ATOM 656 C CA . ILE A 1 82 ? -12.761 0.998 12.840 1.00 94.31 82 ILE A CA 1
ATOM 657 C C . ILE A 1 82 ? -11.369 0.688 13.381 1.00 94.31 82 ILE A C 1
ATOM 659 O O . ILE A 1 82 ? -10.375 1.315 13.009 1.00 94.31 82 ILE A O 1
ATOM 663 N N . GLN A 1 83 ? -11.295 -0.327 14.234 1.00 92.25 83 GLN A N 1
ATOM 664 C CA . GLN A 1 83 ? -10.051 -0.900 14.719 1.00 92.25 83 GLN A CA 1
ATOM 665 C C . GLN A 1 83 ? -9.753 -2.195 13.967 1.00 92.25 83 GLN A C 1
ATOM 667 O O . GLN A 1 83 ? -10.538 -3.140 14.020 1.00 92.25 83 GLN A O 1
ATOM 672 N N . VAL A 1 84 ? -8.591 -2.268 13.321 1.00 91.25 84 VAL A N 1
ATOM 673 C CA . VAL A 1 84 ? -8.176 -3.454 12.560 1.00 91.25 84 VAL A CA 1
ATOM 674 C C . VAL A 1 84 ? -7.187 -4.298 13.364 1.00 91.25 84 VAL A C 1
ATOM 676 O O . VAL A 1 84 ? -6.333 -3.750 14.063 1.00 91.25 84 VAL A O 1
ATOM 679 N N . LYS A 1 85 ? -7.300 -5.632 13.280 1.00 88.31 85 LYS A N 1
ATOM 680 C CA . LYS A 1 85 ? -6.319 -6.593 13.813 1.00 88.31 85 LYS A CA 1
ATOM 681 C C . LYS A 1 85 ? -6.083 -7.743 12.841 1.00 88.31 85 LYS A C 1
ATOM 683 O O . LYS A 1 85 ? -6.992 -8.520 12.554 1.00 88.31 85 LYS A O 1
ATOM 688 N N . ARG A 1 86 ? -4.829 -7.914 12.420 1.00 86.19 86 ARG A N 1
ATOM 689 C CA . ARG A 1 86 ? -4.368 -9.067 11.631 1.00 86.19 86 ARG A CA 1
ATOM 690 C C . ARG A 1 86 ? -3.534 -10.042 12.466 1.00 86.19 86 ARG A C 1
ATOM 692 O O . ARG A 1 86 ? -2.472 -10.495 12.062 1.00 86.19 86 ARG A O 1
ATOM 699 N N . THR A 1 87 ? -3.991 -10.321 13.678 1.00 87.31 87 THR A N 1
ATOM 700 C CA . THR A 1 87 ? -3.387 -11.290 14.600 1.00 87.31 87 THR A CA 1
ATOM 701 C C . THR A 1 87 ? -4.470 -11.856 15.513 1.00 87.31 87 THR A C 1
ATOM 703 O O . THR A 1 87 ? -5.613 -11.384 15.518 1.00 87.31 87 THR A O 1
ATOM 706 N N . LYS A 1 88 ? -4.126 -12.882 16.300 1.00 89.25 88 LYS A N 1
ATOM 707 C CA . LYS A 1 88 ? -5.007 -13.369 17.360 1.00 89.25 88 LYS A CA 1
ATOM 708 C C . LYS A 1 88 ? -5.197 -12.280 18.419 1.00 89.25 88 LYS A C 1
ATOM 710 O O . LYS A 1 88 ? -4.226 -11.708 18.907 1.00 89.25 88 LYS A O 1
ATOM 715 N N . ILE A 1 89 ? -6.442 -12.022 18.799 1.00 89.94 89 ILE A N 1
ATOM 716 C CA . ILE A 1 89 ? -6.789 -11.049 19.833 1.00 89.94 89 ILE A CA 1
ATOM 717 C C . ILE A 1 89 ? -6.764 -11.740 21.196 1.00 89.94 89 ILE A C 1
ATOM 719 O O . ILE A 1 89 ? -7.659 -12.518 21.534 1.00 89.94 89 ILE A O 1
ATOM 723 N N . ASP A 1 90 ? -5.738 -11.429 21.981 1.00 90.25 90 ASP A N 1
ATOM 724 C CA . ASP A 1 90 ? -5.629 -11.817 23.384 1.00 90.25 90 ASP A CA 1
ATOM 725 C C . ASP A 1 90 ? -6.261 -10.771 24.326 1.00 90.25 90 ASP A C 1
ATOM 727 O O . ASP A 1 90 ? -6.744 -9.714 23.905 1.00 90.25 90 ASP A O 1
ATOM 731 N N . ASN A 1 91 ? -6.259 -11.057 25.630 1.00 89.50 91 ASN A N 1
ATOM 732 C CA . ASN A 1 91 ? -6.823 -10.156 26.639 1.00 89.50 91 ASN A CA 1
ATOM 733 C C . ASN A 1 91 ? -6.092 -8.807 26.711 1.00 89.50 91 ASN A C 1
ATOM 735 O O . ASN A 1 91 ? -6.715 -7.787 27.004 1.00 89.50 91 ASN A O 1
ATOM 739 N N . THR A 1 92 ? -4.789 -8.771 26.430 1.00 88.25 92 THR A N 1
ATOM 740 C CA . THR A 1 92 ? -4.023 -7.522 26.414 1.00 88.25 92 THR A CA 1
ATOM 741 C C . THR A 1 92 ? -4.473 -6.630 25.260 1.00 88.25 92 THR A C 1
ATOM 743 O O . THR A 1 92 ? -4.721 -5.440 25.469 1.00 88.25 92 THR A O 1
ATOM 746 N N . SER A 1 93 ? -4.650 -7.194 24.067 1.00 88.12 93 SER A N 1
ATOM 747 C CA . SER A 1 93 ? -5.185 -6.499 22.899 1.00 88.12 93 SER A CA 1
ATOM 748 C C . SER A 1 93 ? -6.624 -6.041 23.119 1.00 88.12 93 SER A C 1
ATOM 750 O O . SER A 1 93 ? -6.926 -4.890 22.813 1.00 88.12 93 SER A O 1
ATOM 752 N N . LYS A 1 94 ? -7.492 -6.862 23.729 1.00 91.19 94 LYS A N 1
ATOM 753 C CA . LYS A 1 94 ? -8.864 -6.447 24.090 1.00 91.19 94 LYS A CA 1
ATOM 754 C C . LYS A 1 94 ? -8.874 -5.206 24.977 1.00 91.19 94 LYS A C 1
ATOM 756 O O . LYS A 1 94 ? -9.561 -4.237 24.666 1.00 91.19 94 LYS A O 1
ATOM 761 N N . LEU A 1 95 ? -8.080 -5.211 26.051 1.00 91.75 95 LEU A N 1
ATOM 762 C CA . LEU A 1 95 ? -7.996 -4.072 26.966 1.00 91.75 95 LEU A CA 1
ATOM 763 C C . LEU A 1 95 ? -7.483 -2.816 26.258 1.00 91.75 95 LEU A C 1
ATOM 765 O O . LEU A 1 95 ? -8.043 -1.742 26.456 1.00 91.75 95 LEU A O 1
ATOM 769 N N . LYS A 1 96 ? -6.467 -2.942 25.395 1.00 90.06 96 LYS A N 1
ATOM 770 C CA . LYS A 1 96 ? -5.980 -1.815 24.585 1.00 90.06 96 LYS A CA 1
ATOM 771 C C . LYS A 1 96 ? -7.081 -1.236 23.693 1.00 90.06 96 LYS A C 1
ATOM 773 O O . LYS A 1 96 ? -7.265 -0.024 23.693 1.00 90.06 96 LYS A O 1
ATOM 778 N N . ILE A 1 97 ? -7.827 -2.086 22.983 1.00 91.69 97 ILE A N 1
ATOM 779 C CA . ILE A 1 97 ? -8.942 -1.658 22.123 1.00 91.69 97 ILE A CA 1
ATOM 780 C C . ILE A 1 97 ? -9.998 -0.915 22.952 1.00 91.69 97 ILE A C 1
ATOM 782 O O . ILE A 1 97 ? -10.377 0.200 22.605 1.00 91.69 97 ILE A O 1
ATOM 786 N N . LEU A 1 98 ? -10.420 -1.490 24.083 1.00 94.25 98 LEU A N 1
ATOM 787 C CA . LEU A 1 98 ? -11.413 -0.873 24.964 1.00 94.25 98 LEU A CA 1
ATOM 788 C C . LEU A 1 98 ? -10.947 0.484 25.498 1.00 94.25 98 LEU A C 1
ATOM 790 O O . LEU A 1 98 ? -11.716 1.439 25.488 1.00 94.25 98 LEU A O 1
ATOM 794 N N . TYR A 1 99 ? -9.693 0.605 25.936 1.00 93.56 99 TYR A N 1
ATOM 795 C CA . TYR A 1 99 ? -9.162 1.884 26.409 1.00 93.56 99 TYR A CA 1
ATOM 796 C C . TYR A 1 99 ? -9.124 2.945 25.311 1.00 93.56 99 TYR A C 1
ATOM 798 O O . TYR A 1 99 ? -9.528 4.079 25.553 1.00 93.56 99 TYR A O 1
ATOM 806 N N . ASN A 1 100 ? -8.687 2.569 24.111 1.00 91.25 100 ASN A N 1
ATOM 807 C CA . ASN A 1 100 ? -8.667 3.454 22.951 1.00 91.25 100 ASN A CA 1
ATOM 808 C C . ASN A 1 100 ? -10.072 3.972 22.613 1.00 91.25 100 ASN A C 1
ATOM 810 O O . ASN A 1 100 ? -10.264 5.168 22.401 1.00 91.25 100 ASN A O 1
ATOM 814 N N . TRP A 1 101 ? -11.072 3.091 22.609 1.00 93.44 101 TRP A N 1
ATOM 815 C CA . TRP A 1 101 ? -12.458 3.474 22.341 1.00 93.44 101 TRP A CA 1
ATOM 816 C C . TRP A 1 101 ? -13.089 4.285 23.475 1.00 93.44 101 TRP A C 1
ATOM 818 O O . TRP A 1 101 ? -13.829 5.223 23.197 1.00 93.44 101 TRP A O 1
ATOM 828 N N . LEU A 1 102 ? -12.747 4.009 24.737 1.00 94.44 102 LEU A N 1
ATOM 829 C CA . LEU A 1 102 ? -13.180 4.818 25.882 1.00 94.44 102 LEU A CA 1
ATOM 830 C C . LEU A 1 102 ? -12.620 6.243 25.838 1.00 94.44 102 LEU A C 1
ATOM 832 O O . LEU A 1 102 ? -13.300 7.164 26.292 1.00 94.44 102 LEU A O 1
ATOM 836 N N . LEU A 1 103 ? -11.395 6.436 25.341 1.00 92.00 103 LEU A N 1
ATOM 837 C CA . LEU A 1 103 ? -10.835 7.772 25.113 1.00 92.00 103 LEU A CA 1
ATOM 838 C C . LEU A 1 103 ? -11.536 8.464 23.941 1.00 92.00 103 LEU A C 1
ATOM 840 O O . LEU A 1 103 ? -11.920 9.624 24.073 1.00 92.00 103 LEU A O 1
ATOM 844 N N . LEU A 1 104 ? -11.786 7.736 22.849 1.00 90.19 104 LEU A N 1
ATOM 845 C CA . LEU A 1 104 ? -12.476 8.263 21.671 1.00 90.19 104 LEU A CA 1
ATOM 846 C C . LEU A 1 104 ? -13.920 8.698 21.973 1.00 90.19 104 LEU A C 1
ATOM 848 O O . LEU A 1 104 ? -14.296 9.807 21.611 1.00 90.19 104 LEU A O 1
ATOM 852 N N . GLU A 1 105 ? -14.702 7.891 22.695 1.00 91.38 105 GLU A N 1
ATOM 853 C CA . GLU A 1 105 ? -16.068 8.240 23.148 1.00 91.38 105 GLU A CA 1
ATOM 854 C C . GLU A 1 105 ? -16.084 9.496 24.038 1.00 91.38 105 GLU A C 1
ATOM 856 O O . GLU A 1 105 ? -17.075 10.208 24.159 1.00 91.38 105 GLU A O 1
ATOM 861 N N . SER A 1 106 ? -14.957 9.770 24.686 1.00 85.56 106 SER A N 1
ATOM 862 C CA . SER A 1 106 ? -14.748 10.929 25.545 1.00 85.56 106 SER A CA 1
ATOM 863 C C . SER A 1 106 ? -14.226 12.169 24.808 1.00 85.56 106 SER A C 1
ATOM 865 O O . SER A 1 106 ? -14.043 13.207 25.452 1.00 85.56 106 SER A O 1
ATOM 867 N N . SER A 1 107 ? -13.937 12.052 23.511 1.00 85.88 107 SER A N 1
ATOM 868 C CA . SER A 1 107 ? -13.382 13.117 22.676 1.00 85.88 107 SER A CA 1
ATOM 869 C C . SER A 1 107 ? -14.479 14.004 22.069 1.00 85.88 107 SER A C 1
ATOM 871 O O . SER A 1 107 ? -15.669 13.826 22.324 1.00 85.88 107 SER A O 1
ATOM 873 N N . THR A 1 108 ? -14.081 14.989 21.262 1.00 84.19 108 THR A N 1
ATOM 874 C CA . THR A 1 108 ? -15.013 15.824 20.488 1.00 84.19 108 THR A CA 1
ATOM 875 C C . THR A 1 108 ? -15.592 15.101 19.272 1.00 84.19 108 THR A C 1
ATOM 877 O O . THR A 1 108 ? -16.600 15.552 18.725 1.00 84.19 108 THR A O 1
ATOM 880 N N . THR A 1 109 ? -14.976 13.997 18.843 1.00 85.62 109 THR A N 1
ATOM 881 C CA . THR A 1 109 ? -15.422 13.206 17.696 1.00 85.62 109 THR A CA 1
ATOM 882 C C . THR A 1 109 ? -16.656 12.402 18.080 1.00 85.62 109 THR A C 1
ATOM 884 O O . THR A 1 109 ? -16.638 11.612 19.023 1.00 85.62 109 THR A O 1
ATOM 887 N N . LYS A 1 110 ? -17.751 12.592 17.343 1.00 89.94 110 LYS A N 1
ATOM 888 C CA . LYS A 1 110 ? -19.011 11.891 17.601 1.00 89.94 110 LYS A CA 1
ATOM 889 C C . LYS A 1 110 ? -18.987 10.528 16.924 1.00 89.94 110 LYS A C 1
ATOM 891 O O . LYS A 1 110 ? -18.909 10.455 15.702 1.00 89.94 110 LYS A O 1
ATOM 896 N N . ILE A 1 111 ? -19.093 9.454 17.700 1.00 91.31 111 ILE A N 1
ATOM 897 C CA . ILE A 1 111 ? -19.076 8.089 17.166 1.00 91.31 111 ILE A CA 1
ATOM 898 C C . ILE A 1 111 ? -20.477 7.477 17.204 1.00 91.31 111 ILE A C 1
ATOM 900 O O . ILE A 1 111 ? -21.183 7.528 18.221 1.00 91.31 111 ILE A O 1
ATOM 904 N N . SER A 1 112 ? -20.895 6.916 16.071 1.00 92.44 112 SER A N 1
ATOM 905 C CA . SER A 1 112 ? -22.158 6.184 15.932 1.00 92.44 112 SER A CA 1
ATOM 906 C C . SER A 1 112 ? -21.975 4.669 15.931 1.00 92.44 112 SER A C 1
ATOM 908 O O . SER A 1 112 ? -22.935 3.966 16.237 1.00 92.44 112 SER A O 1
ATOM 910 N N . LYS A 1 113 ? -20.772 4.165 15.617 1.00 94.56 113 LYS A N 1
ATOM 911 C CA . LYS A 1 113 ? -20.465 2.729 15.610 1.00 94.56 113 LYS A CA 1
ATOM 912 C C . LYS A 1 113 ? -18.996 2.440 15.907 1.00 94.56 113 LYS A C 1
ATOM 914 O O . LYS A 1 113 ? -18.117 3.166 15.444 1.00 94.56 113 LYS A O 1
ATOM 919 N N . TYR A 1 114 ? -18.736 1.342 16.610 1.00 95.44 114 TYR A N 1
ATOM 920 C CA . TYR A 1 114 ? -17.397 0.844 16.924 1.00 95.44 114 TYR A CA 1
ATOM 921 C C . TYR A 1 114 ? -17.178 -0.523 16.284 1.00 95.44 114 TYR A C 1
ATOM 923 O O . TYR A 1 114 ? -17.789 -1.507 16.686 1.00 95.44 114 TYR A O 1
ATOM 931 N N . ILE A 1 115 ? -16.297 -0.601 15.291 1.00 95.81 115 ILE A N 1
ATOM 932 C CA . ILE A 1 115 ? -16.097 -1.802 14.479 1.00 95.81 115 ILE A CA 1
ATOM 933 C C . ILE A 1 115 ? -14.729 -2.406 14.791 1.00 95.81 115 ILE A C 1
ATOM 935 O O . ILE A 1 115 ? -13.697 -1.766 14.593 1.00 95.81 115 ILE A O 1
ATOM 939 N N . LEU A 1 116 ? -14.703 -3.660 15.239 1.00 94.94 116 LEU A N 1
ATOM 940 C CA . LEU A 1 116 ? -13.480 -4.460 15.305 1.00 94.94 116 LEU A CA 1
ATOM 941 C C . LEU A 1 116 ? -13.403 -5.354 14.067 1.00 94.94 116 LEU A C 1
ATOM 943 O O . LEU A 1 116 ? -14.188 -6.290 13.938 1.00 94.94 116 LEU A O 1
ATOM 947 N N . PHE A 1 117 ? -12.453 -5.065 13.180 1.00 94.56 117 PHE A N 1
ATOM 948 C CA . PHE A 1 117 ? -12.258 -5.773 11.917 1.00 94.56 117 PHE A CA 1
ATOM 949 C C . PHE A 1 117 ? -11.046 -6.707 11.997 1.00 94.56 117 PHE A C 1
ATOM 951 O O . PHE A 1 117 ? -9.939 -6.270 12.322 1.00 94.56 117 PHE A O 1
ATOM 958 N N . THR A 1 118 ? -11.222 -7.987 11.676 1.00 93.31 118 THR A N 1
ATOM 959 C CA . THR A 1 118 ? -10.144 -8.987 11.726 1.00 93.31 118 THR A CA 1
ATOM 960 C C . THR A 1 118 ? -10.120 -9.892 10.502 1.00 93.31 118 THR A C 1
ATOM 962 O O . THR A 1 118 ? -11.097 -9.960 9.764 1.00 93.31 118 THR A O 1
ATOM 965 N N . GLU A 1 119 ? -8.999 -10.572 10.268 1.00 90.25 119 GLU A N 1
ATOM 966 C CA . GLU A 1 119 ? -8.895 -11.595 9.217 1.00 90.25 119 GLU A CA 1
ATOM 967 C C . GLU A 1 119 ? -9.343 -12.967 9.745 1.00 90.25 119 GLU A C 1
ATOM 969 O O . GLU A 1 119 ? -8.888 -13.401 10.812 1.00 90.25 119 GLU A O 1
ATOM 974 N N . ASP A 1 120 ? -10.180 -13.667 8.970 1.00 88.12 120 ASP A N 1
ATOM 975 C CA . ASP A 1 120 ? -10.797 -14.950 9.354 1.00 88.12 120 ASP A CA 1
ATOM 976 C C . ASP A 1 120 ? -9.786 -15.997 9.819 1.00 88.12 120 ASP A C 1
ATOM 978 O O . ASP A 1 120 ? -10.035 -16.737 10.775 1.00 88.12 120 ASP A O 1
ATOM 982 N N . LYS A 1 121 ? -8.602 -16.025 9.200 1.00 89.12 121 LYS A N 1
ATOM 983 C CA . LYS A 1 121 ? -7.574 -17.037 9.474 1.00 89.12 121 LYS A CA 1
ATOM 984 C C . LYS A 1 121 ? -7.093 -17.080 10.926 1.00 89.12 121 LYS A C 1
ATOM 986 O O . LYS A 1 121 ? -6.558 -18.097 11.357 1.00 89.12 121 LYS A O 1
ATOM 991 N N . TYR A 1 122 ? -7.262 -16.001 11.695 1.00 88.19 122 TYR A N 1
ATOM 992 C CA . TYR A 1 122 ? -6.863 -15.975 13.107 1.00 88.19 122 TYR A CA 1
ATOM 993 C C . TYR A 1 122 ? -7.945 -16.531 14.045 1.00 88.19 122 TYR A C 1
ATOM 995 O O . TYR A 1 122 ? -7.698 -16.701 15.245 1.00 88.19 122 TYR A O 1
ATOM 1003 N N . GLY A 1 123 ? -9.144 -16.836 13.533 1.00 89.12 123 GLY A N 1
ATOM 1004 C CA . GLY A 1 123 ? -10.249 -17.400 14.308 1.00 89.12 123 GLY A CA 1
ATOM 1005 C C . GLY A 1 123 ? -10.609 -16.535 15.516 1.00 89.12 123 GLY A C 1
ATOM 1006 O O . GLY A 1 123 ? -10.792 -17.045 16.626 1.00 89.12 123 GLY A O 1
ATOM 1007 N N . ASN A 1 124 ? -10.558 -15.213 15.356 1.00 91.88 124 ASN A N 1
ATOM 1008 C CA . ASN A 1 124 ? -10.914 -14.285 16.419 1.00 91.88 124 ASN A CA 1
ATOM 1009 C C . ASN A 1 124 ? -12.410 -14.377 16.715 1.00 91.88 124 ASN A C 1
ATOM 1011 O O . ASN A 1 124 ? -13.230 -14.577 15.827 1.00 91.88 124 ASN A O 1
ATOM 1015 N N . THR A 1 125 ? -12.765 -14.216 17.985 1.00 85.81 125 THR A N 1
ATOM 1016 C CA . THR A 1 125 ? -14.165 -14.150 18.408 1.00 85.81 125 THR A CA 1
ATOM 1017 C C . THR A 1 125 ? -14.514 -12.700 18.706 1.00 85.81 125 THR A C 1
ATOM 1019 O O . THR A 1 125 ? -13.743 -12.050 19.412 1.00 85.81 125 THR A O 1
ATOM 1022 N N . GLY A 1 126 ? -15.697 -12.227 18.309 1.00 84.06 126 GLY A N 1
ATOM 1023 C CA . GLY A 1 126 ? -16.220 -10.895 18.661 1.00 84.06 126 GLY A CA 1
ATOM 1024 C C . GLY A 1 126 ? -16.516 -10.670 20.153 1.00 84.06 126 GLY A C 1
ATOM 1025 O O . GLY A 1 126 ? -17.301 -9.806 20.518 1.00 84.06 126 GLY A O 1
ATOM 1026 N N . LYS A 1 127 ? -15.925 -11.462 21.051 1.00 88.75 127 LYS A N 1
ATOM 1027 C CA . LYS A 1 127 ? -16.076 -11.349 22.506 1.00 88.75 127 LYS A CA 1
ATOM 1028 C C . LYS A 1 127 ? -15.116 -10.292 23.053 1.00 88.75 127 LYS A C 1
ATOM 1030 O O . LYS A 1 127 ? -14.114 -10.635 23.680 1.00 88.75 127 LYS A O 1
ATOM 1035 N N . LEU A 1 128 ? -15.396 -9.021 22.767 1.00 91.25 128 LEU A N 1
ATOM 1036 C CA . LEU A 1 128 ? -14.614 -7.889 23.277 1.00 91.25 128 LEU A CA 1
ATOM 1037 C C . LEU A 1 128 ? -15.047 -7.462 24.693 1.00 91.25 128 LEU A C 1
ATOM 1039 O O . LEU A 1 128 ? -14.201 -7.099 25.503 1.00 91.25 128 LEU A O 1
ATOM 1043 N N . PHE A 1 129 ? -16.344 -7.548 24.998 1.00 91.62 129 PHE A N 1
ATOM 1044 C CA . PHE A 1 129 ? -16.951 -7.126 26.270 1.00 91.62 129 PHE A CA 1
ATOM 1045 C C . PHE A 1 129 ? -17.159 -8.310 27.232 1.00 91.62 129 PHE A C 1
ATOM 1047 O O . PHE A 1 129 ? -18.261 -8.567 27.707 1.00 91.62 129 PHE A O 1
ATOM 1054 N N . ASP A 1 130 ? -16.102 -9.084 27.488 1.00 88.81 130 ASP A N 1
ATOM 1055 C CA . ASP A 1 130 ? -16.115 -10.209 28.438 1.00 88.81 130 ASP A CA 1
ATOM 1056 C C . ASP A 1 130 ? -15.782 -9.791 29.884 1.00 88.81 130 ASP A C 1
ATOM 1058 O O . ASP A 1 130 ? -16.207 -10.441 30.842 1.00 88.81 130 ASP A O 1
ATOM 1062 N N . ILE A 1 131 ? -15.064 -8.679 30.059 1.00 91.94 131 ILE A N 1
ATOM 1063 C CA . ILE A 1 131 ? -14.855 -8.021 31.351 1.00 91.94 131 ILE A CA 1
ATOM 1064 C C . ILE A 1 131 ? -16.025 -7.086 31.682 1.00 91.94 131 ILE A C 1
ATOM 1066 O O . ILE A 1 131 ? -16.325 -6.179 30.916 1.00 91.94 131 ILE A O 1
ATOM 1070 N N . SER A 1 132 ? -16.655 -7.255 32.849 1.00 94.88 132 SER A N 1
ATOM 1071 C CA . SER A 1 132 ? -17.727 -6.362 33.326 1.00 94.88 132 SER A CA 1
ATOM 1072 C C . SER A 1 132 ? -17.236 -4.922 33.529 1.00 94.88 132 SER A C 1
ATOM 1074 O O . SER A 1 132 ? -16.092 -4.723 33.957 1.00 94.88 132 SER A O 1
ATOM 1076 N N . CYS A 1 133 ? -18.116 -3.936 33.333 1.00 96.38 133 CYS A N 1
ATOM 1077 C CA . CYS A 1 133 ? -17.804 -2.513 33.500 1.00 96.38 133 CYS A CA 1
ATOM 1078 C C . CYS A 1 133 ? -17.169 -2.194 34.866 1.00 96.38 133 CYS A C 1
ATOM 1080 O O . CYS A 1 133 ? -16.203 -1.437 34.931 1.00 96.38 133 CYS A O 1
ATOM 1082 N N . GLU A 1 134 ? -17.674 -2.783 35.952 1.00 96.81 134 GLU A N 1
ATOM 1083 C CA . GLU A 1 134 ? -17.186 -2.578 37.323 1.00 96.81 134 GLU A CA 1
ATOM 1084 C C . GLU A 1 134 ? -15.733 -3.040 37.451 1.00 96.81 134 GLU A C 1
ATOM 1086 O O . GLU A 1 134 ? -14.862 -2.273 37.857 1.00 96.81 134 GLU A O 1
ATOM 1091 N N . LYS A 1 135 ? -15.453 -4.277 37.021 1.00 96.38 135 LYS A N 1
ATOM 1092 C CA . LYS A 1 135 ? -14.099 -4.851 37.030 1.00 96.38 135 LYS A CA 1
ATOM 1093 C C . LYS A 1 135 ? -13.126 -4.040 36.179 1.00 96.38 135 LYS A C 1
ATOM 1095 O O . LYS A 1 135 ? -11.999 -3.810 36.613 1.00 96.38 135 LYS A O 1
ATOM 1100 N N . LEU A 1 136 ? -13.541 -3.606 34.986 1.00 96.44 136 LEU A N 1
ATOM 1101 C CA . LEU A 1 136 ? -12.692 -2.787 34.121 1.00 96.44 136 LEU A CA 1
ATOM 1102 C C . LEU A 1 136 ? -12.400 -1.430 34.769 1.00 96.44 136 LEU A C 1
ATOM 1104 O O . LEU A 1 136 ? -11.247 -1.006 34.806 1.00 96.44 136 LEU A O 1
ATOM 1108 N N . PHE A 1 137 ? -13.418 -0.772 35.326 1.00 97.38 137 PHE A N 1
ATOM 1109 C CA . PHE A 1 137 ? -13.256 0.497 36.027 1.00 97.38 137 PHE A CA 1
ATOM 1110 C C . PHE A 1 137 ? -12.313 0.368 37.227 1.00 97.38 137 PHE A C 1
ATOM 1112 O O . PHE A 1 137 ? -11.377 1.158 37.359 1.00 97.38 137 PHE A O 1
ATOM 1119 N N . GLU A 1 138 ? -12.492 -0.658 38.063 1.00 95.81 138 GLU A N 1
ATOM 1120 C CA . GLU A 1 138 ? -11.583 -0.942 39.174 1.00 95.81 138 GLU A CA 1
ATOM 1121 C C . GLU A 1 138 ? -10.144 -1.157 38.702 1.00 95.81 138 GLU A C 1
ATOM 1123 O O . GLU A 1 138 ? -9.215 -0.611 39.300 1.00 95.81 138 GLU A O 1
ATOM 1128 N N . PHE A 1 139 ? -9.952 -1.927 37.628 1.00 94.12 139 PHE A N 1
ATOM 1129 C CA . PHE A 1 139 ? -8.633 -2.185 37.055 1.00 94.12 139 PHE A CA 1
ATOM 1130 C C . PHE A 1 139 ? -7.956 -0.886 36.592 1.00 94.12 139 PHE A C 1
ATOM 1132 O O . PHE A 1 139 ? -6.786 -0.650 36.900 1.00 94.12 139 PHE A O 1
ATOM 1139 N N . VAL A 1 140 ? -8.703 0.002 35.928 1.00 95.25 140 VAL A N 1
ATOM 1140 C CA . VAL A 1 140 ? -8.212 1.326 35.518 1.00 95.25 140 VAL A CA 1
ATOM 1141 C C . VAL A 1 140 ? -7.868 2.186 36.740 1.00 95.25 140 VAL A C 1
ATOM 1143 O O . VAL A 1 140 ? -6.780 2.762 36.793 1.00 95.25 140 VAL A O 1
ATOM 1146 N N . MET A 1 141 ? -8.746 2.262 37.746 1.00 94.50 141 MET A N 1
ATOM 1147 C CA . MET A 1 141 ? -8.537 3.111 38.928 1.00 94.50 141 MET A CA 1
ATOM 1148 C C . MET A 1 141 ? -7.381 2.633 39.816 1.00 94.50 141 MET A C 1
ATOM 1150 O O . MET A 1 141 ? -6.657 3.462 40.373 1.00 94.50 141 MET A O 1
ATOM 1154 N N . LYS A 1 142 ? -7.149 1.319 39.911 1.00 94.00 142 LYS A N 1
ATOM 1155 C CA . LYS A 1 142 ? -6.038 0.723 40.676 1.00 94.00 142 LYS A CA 1
ATOM 1156 C C . LYS A 1 142 ? -4.692 0.775 39.942 1.00 94.00 142 LYS A C 1
ATOM 1158 O O . LYS A 1 142 ? -3.664 0.483 40.545 1.00 94.00 142 LYS A O 1
ATOM 1163 N N . SER A 1 143 ? -4.667 1.155 38.662 1.00 91.56 143 SER A N 1
ATOM 1164 C CA . SER A 1 143 ? -3.428 1.199 37.883 1.00 91.56 143 SER A CA 1
ATOM 1165 C C . SER A 1 143 ? -2.438 2.239 38.417 1.00 91.56 143 SER A C 1
ATOM 1167 O O . SER A 1 143 ? -2.788 3.411 38.600 1.00 91.56 143 SER A O 1
ATOM 1169 N N . ASN A 1 144 ? -1.189 1.795 38.586 1.00 90.56 144 ASN A N 1
ATOM 1170 C CA . ASN A 1 144 ? -0.011 2.600 38.934 1.00 90.56 144 ASN A CA 1
ATOM 1171 C C . ASN A 1 144 ? 0.960 2.729 37.744 1.00 90.56 144 ASN A C 1
ATOM 1173 O O . ASN A 1 144 ? 2.161 2.927 37.918 1.00 90.56 144 ASN A O 1
ATOM 1177 N N . SER A 1 145 ? 0.453 2.547 36.521 1.00 90.00 145 SER A N 1
ATOM 1178 C CA . SER A 1 145 ? 1.257 2.650 35.301 1.00 90.00 145 SER A CA 1
ATOM 1179 C C . SER A 1 145 ? 1.792 4.071 35.091 1.00 90.00 145 SER A C 1
ATOM 1181 O O . SER A 1 145 ? 1.241 5.044 35.608 1.00 90.00 145 SER A O 1
ATOM 1183 N N . LYS A 1 146 ? 2.854 4.207 34.285 1.00 85.62 146 LYS A N 1
ATOM 1184 C CA . LYS A 1 146 ? 3.420 5.515 33.905 1.00 85.62 146 LYS A CA 1
ATOM 1185 C C . LYS A 1 146 ? 2.340 6.436 33.317 1.00 85.62 146 LYS A C 1
ATOM 1187 O O . LYS A 1 146 ? 1.381 5.957 32.713 1.00 85.62 146 LYS A O 1
ATOM 1192 N N . SER A 1 147 ? 2.494 7.752 33.464 1.00 80.25 147 SER A N 1
ATOM 1193 C CA . SER A 1 147 ? 1.493 8.749 33.034 1.00 80.25 147 SER A CA 1
ATOM 1194 C C . SER A 1 147 ? 1.168 8.700 31.537 1.00 80.25 147 SER A C 1
ATOM 1196 O O . SER A 1 147 ? 0.035 8.962 31.150 1.00 80.25 147 SER A O 1
ATOM 1198 N N . ASN A 1 148 ? 2.136 8.311 30.704 1.00 77.62 148 ASN A N 1
ATOM 1199 C CA . ASN A 1 148 ? 1.969 8.150 29.260 1.00 77.62 148 ASN A CA 1
ATOM 1200 C C . ASN A 1 148 ? 1.299 6.826 28.847 1.00 77.62 148 ASN A C 1
ATOM 1202 O O . ASN A 1 148 ? 0.985 6.646 27.672 1.00 77.62 148 ASN A O 1
ATOM 1206 N N . ALA A 1 149 ? 1.084 5.892 29.779 1.00 85.88 149 ALA A N 1
ATOM 1207 C CA . ALA A 1 149 ? 0.420 4.632 29.482 1.00 85.88 149 ALA A CA 1
ATOM 1208 C C . ALA A 1 149 ? -1.074 4.850 29.204 1.00 85.88 149 ALA A C 1
ATOM 1210 O O . ALA A 1 149 ? -1.742 5.639 29.8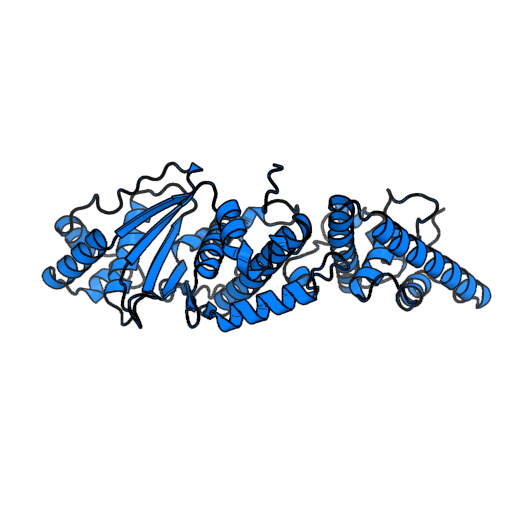71 1.00 85.88 149 ALA A O 1
ATOM 1211 N N . LEU A 1 150 ? -1.617 4.075 28.267 1.00 87.38 150 LEU A N 1
ATOM 1212 C CA . LEU A 1 150 ? -3.006 4.181 27.821 1.00 87.38 150 LEU A CA 1
ATOM 1213 C C . LEU A 1 150 ? -4.022 4.076 28.977 1.00 87.38 150 LEU A C 1
ATOM 1215 O O . LEU A 1 150 ? -4.923 4.899 29.102 1.00 87.38 150 LEU A O 1
ATOM 1219 N N . ILE A 1 151 ? -3.823 3.120 29.887 1.00 92.31 151 ILE A N 1
ATOM 1220 C CA . ILE A 1 151 ? -4.659 2.952 31.085 1.00 92.31 151 ILE A CA 1
ATOM 1221 C C . ILE A 1 151 ? -4.628 4.181 32.010 1.00 92.31 151 ILE A C 1
ATOM 1223 O O . ILE A 1 151 ? -5.645 4.533 32.603 1.00 92.31 151 ILE A O 1
ATOM 1227 N N . SER A 1 152 ? -3.484 4.863 32.110 1.00 91.75 152 SER A N 1
ATOM 1228 C CA . SER A 1 152 ? -3.325 6.073 32.922 1.00 91.75 152 SER A CA 1
ATOM 1229 C C . SER A 1 152 ? -4.067 7.255 32.304 1.00 91.75 152 SER A C 1
ATOM 1231 O O . SER A 1 152 ? -4.673 8.041 33.031 1.00 91.75 152 SER A O 1
ATOM 1233 N N . LYS A 1 153 ? -4.096 7.344 30.968 1.00 91.38 153 LYS A N 1
ATOM 1234 C CA . LYS A 1 153 ? -4.906 8.333 30.246 1.00 91.38 153 LYS A CA 1
ATOM 1235 C C . LYS A 1 153 ? -6.400 8.112 30.472 1.00 91.38 153 LYS A C 1
ATOM 1237 O O . LYS A 1 153 ? -7.102 9.053 30.829 1.00 91.38 153 LYS A O 1
ATOM 1242 N N . VAL A 1 154 ? -6.879 6.867 30.373 1.00 93.75 154 VAL A N 1
ATOM 1243 C CA . VAL A 1 154 ? -8.279 6.532 30.702 1.00 93.75 154 VAL A CA 1
ATOM 1244 C C . VAL A 1 154 ? -8.579 6.890 32.159 1.00 93.75 154 VAL A C 1
ATOM 1246 O O . VAL A 1 154 ? -9.578 7.549 32.445 1.00 93.75 154 VAL A O 1
ATOM 1249 N N . LYS A 1 155 ? -7.689 6.539 33.096 1.00 94.75 155 LYS A N 1
ATOM 1250 C CA . LYS A 1 155 ? -7.834 6.904 34.514 1.00 94.75 155 LYS A CA 1
ATOM 1251 C C . LYS A 1 155 ? -7.998 8.416 34.695 1.00 94.75 155 LYS A C 1
ATOM 1253 O O . LYS A 1 155 ? -8.904 8.855 35.405 1.00 94.75 155 LYS A O 1
ATOM 1258 N N . LEU A 1 156 ? -7.166 9.207 34.018 1.00 92.56 156 LEU A N 1
ATOM 1259 C CA . LEU A 1 156 ? -7.212 10.668 34.052 1.00 92.56 156 LEU A CA 1
ATOM 1260 C C . LEU A 1 156 ? -8.479 11.244 33.403 1.00 92.56 156 LEU A C 1
ATOM 1262 O O . LEU A 1 156 ? -9.004 12.233 33.905 1.00 92.56 156 LEU A O 1
ATOM 1266 N N . GLN A 1 157 ? -8.986 10.637 32.329 1.00 92.81 157 GLN A N 1
ATOM 1267 C CA . GLN A 1 157 ? -10.179 11.109 31.617 1.00 92.81 157 GLN A CA 1
ATOM 1268 C C . GLN A 1 157 ? -11.470 10.936 32.433 1.00 92.81 157 GLN A C 1
ATOM 1270 O O . GLN A 1 157 ? -12.398 11.752 32.345 1.00 92.81 157 GLN A O 1
ATOM 1275 N N . TYR A 1 158 ? -11.535 9.876 33.241 1.00 93.94 158 TYR A N 1
ATOM 1276 C CA . TYR A 1 158 ? -12.725 9.541 34.022 1.00 93.94 158 TYR A CA 1
ATOM 1277 C C . TYR A 1 158 ? -12.624 9.928 35.507 1.00 93.94 158 TYR A C 1
ATOM 1279 O O . TYR A 1 158 ? -13.661 10.004 36.152 1.00 93.94 158 TYR A O 1
ATOM 1287 N N . LYS A 1 159 ? -11.433 10.235 36.054 1.00 89.56 159 LYS A N 1
ATOM 1288 C CA . LYS A 1 159 ? -11.203 10.810 37.407 1.00 89.56 159 LYS A CA 1
ATOM 1289 C C . LYS A 1 159 ? -12.071 10.205 38.525 1.00 89.56 159 LYS A C 1
ATOM 1291 O O . LYS A 1 159 ? -12.695 10.931 39.292 1.00 89.56 159 LYS A O 1
ATOM 1296 N N . ASN A 1 160 ? -12.128 8.876 38.609 1.00 89.44 160 ASN A N 1
ATOM 1297 C CA . ASN A 1 160 ? -12.943 8.131 39.582 1.00 8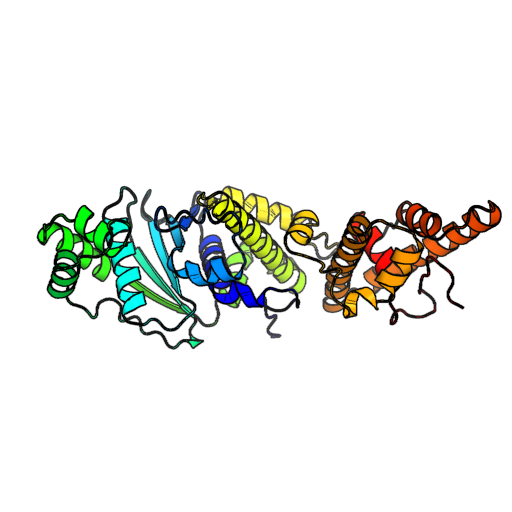9.44 160 ASN A CA 1
ATOM 1298 C C . ASN A 1 160 ? -14.478 8.309 39.456 1.00 89.44 160 ASN A C 1
ATOM 1300 O O . ASN A 1 160 ? -15.230 7.893 40.333 1.00 89.44 160 ASN A O 1
ATOM 1304 N N . ASN A 1 161 ? -14.972 8.876 38.354 1.00 95.12 161 ASN A N 1
ATOM 1305 C CA . ASN A 1 161 ? -16.396 8.987 38.052 1.00 95.12 161 ASN A CA 1
ATOM 1306 C C . ASN A 1 161 ? -16.899 7.718 37.345 1.00 95.12 161 ASN A C 1
ATOM 1308 O O . ASN A 1 161 ? -16.890 7.624 36.113 1.00 95.12 161 ASN A O 1
ATOM 1312 N N . TYR A 1 162 ? -17.358 6.749 38.139 1.00 96.88 162 TYR A N 1
ATOM 1313 C CA . TYR A 1 162 ? -17.911 5.493 37.626 1.00 96.88 162 TYR A CA 1
ATOM 1314 C C . TYR A 1 162 ? -19.145 5.712 36.736 1.00 96.88 162 TYR A C 1
ATOM 1316 O O . TYR A 1 162 ? -19.263 5.061 35.707 1.00 96.88 162 TYR A O 1
ATOM 1324 N N . GLY A 1 163 ? -20.024 6.673 37.050 1.00 96.75 163 GLY A N 1
ATOM 1325 C CA . GLY A 1 163 ? -21.219 6.945 36.240 1.00 96.75 163 GLY A CA 1
ATOM 1326 C C . GLY A 1 163 ? -20.890 7.380 34.806 1.00 96.75 163 GLY A C 1
ATOM 1327 O O . GLY A 1 163 ? -21.460 6.854 33.850 1.00 96.75 163 GLY A O 1
ATOM 1328 N N . LYS A 1 164 ? -19.918 8.292 34.642 1.00 95.94 164 LYS A N 1
ATOM 1329 C CA . LYS A 1 164 ? -19.421 8.714 33.319 1.00 95.94 164 LYS A CA 1
ATOM 1330 C C . LYS A 1 164 ? -18.770 7.545 32.574 1.00 95.94 164 LYS A C 1
ATOM 1332 O O . LYS A 1 164 ? -19.016 7.377 31.384 1.00 95.94 164 LYS A O 1
ATOM 1337 N N . PHE A 1 165 ? -17.967 6.741 33.273 1.00 97.31 165 PHE A N 1
ATOM 1338 C CA . PHE A 1 165 ? -17.305 5.571 32.692 1.00 97.31 165 PHE A CA 1
ATOM 1339 C C . PHE A 1 165 ? -18.314 4.521 32.222 1.00 97.31 165 PHE A C 1
ATOM 1341 O O . PHE A 1 165 ? -18.234 4.065 31.086 1.00 97.31 165 PHE A O 1
ATOM 1348 N N . LYS A 1 166 ? -19.296 4.189 33.067 1.00 97.50 166 LYS A N 1
ATOM 1349 C CA . LYS A 1 166 ? -20.356 3.227 32.765 1.00 97.50 166 LYS A CA 1
ATOM 1350 C C . LYS A 1 166 ? -21.164 3.655 31.549 1.00 97.50 166 LYS A C 1
ATOM 1352 O O . LYS A 1 166 ? -21.367 2.853 30.651 1.00 97.50 166 LYS A O 1
ATOM 1357 N N . LYS A 1 167 ? -21.554 4.932 31.473 1.00 96.62 167 LYS A N 1
ATOM 1358 C CA . LYS A 1 167 ? -22.283 5.460 30.312 1.00 96.62 167 LYS A CA 1
ATOM 1359 C C . LYS A 1 167 ? -21.496 5.285 29.008 1.00 96.62 167 LYS A C 1
ATOM 1361 O O . LYS A 1 167 ? -22.081 4.877 28.010 1.00 96.62 167 LYS A O 1
ATOM 1366 N N . ALA A 1 168 ? -20.194 5.576 29.022 1.00 96.25 168 ALA A N 1
ATOM 1367 C CA . ALA A 1 168 ? -19.334 5.363 27.860 1.00 96.25 168 ALA A CA 1
ATOM 1368 C C . ALA A 1 168 ? -19.222 3.869 27.524 1.00 96.25 168 ALA A C 1
ATOM 1370 O O . ALA A 1 168 ? -19.484 3.480 26.395 1.00 96.25 168 ALA A O 1
ATOM 1371 N N . TYR A 1 169 ? -18.915 3.021 28.508 1.00 97.19 169 TYR A N 1
ATOM 1372 C CA . TYR A 1 169 ? -18.795 1.572 28.327 1.00 97.19 169 TYR A CA 1
ATOM 1373 C C . TYR A 1 169 ? -20.079 0.932 27.769 1.00 97.19 169 TYR A C 1
ATOM 1375 O O . TYR A 1 169 ? -20.011 0.155 26.819 1.00 97.19 169 TYR A O 1
ATOM 1383 N N . ASP A 1 170 ? -21.246 1.274 28.319 1.00 96.25 170 ASP A N 1
ATOM 1384 C CA . ASP A 1 170 ? -22.540 0.752 27.868 1.00 96.25 170 ASP A CA 1
ATOM 1385 C C . ASP A 1 170 ? -22.833 1.171 26.422 1.00 96.25 170 ASP A C 1
ATOM 1387 O O . ASP A 1 170 ? -23.313 0.361 25.626 1.00 96.25 170 ASP A O 1
ATOM 1391 N N . LYS A 1 171 ? -22.503 2.420 26.064 1.00 95.12 171 LYS A N 1
ATOM 1392 C CA . LYS A 1 171 ? -22.622 2.911 24.689 1.00 95.12 171 LYS A CA 1
ATOM 1393 C C . LYS A 1 171 ? -21.677 2.168 23.746 1.00 95.12 171 LYS A C 1
ATOM 1395 O O . LYS A 1 171 ? -22.139 1.682 22.721 1.00 95.12 171 LYS A O 1
ATOM 1400 N N . LEU A 1 172 ? -20.404 2.000 24.119 1.00 95.69 172 LEU A N 1
ATOM 1401 C CA . LEU A 1 172 ? -19.442 1.209 23.344 1.00 95.69 172 LEU A CA 1
ATOM 1402 C C . LEU A 1 172 ? -19.960 -0.210 23.093 1.00 95.69 172 LEU A C 1
ATOM 1404 O O . LEU A 1 172 ? -19.888 -0.687 21.971 1.00 95.69 172 LEU A O 1
ATOM 1408 N N . SER A 1 173 ? -20.485 -0.868 24.130 1.00 95.25 173 SER A N 1
ATOM 1409 C CA . SER A 1 173 ? -21.024 -2.231 24.044 1.00 95.25 173 SER A CA 1
ATOM 1410 C C . SER A 1 173 ? -22.257 -2.313 23.139 1.00 95.25 173 SER A C 1
ATOM 1412 O O . SER A 1 173 ? -22.403 -3.261 22.371 1.00 95.25 173 SER A O 1
ATOM 1414 N N . THR A 1 174 ? -23.127 -1.301 23.198 1.00 95.88 174 THR A N 1
ATOM 1415 C CA . THR A 1 174 ? -24.354 -1.228 22.388 1.00 95.88 174 THR A CA 1
ATOM 1416 C C . THR A 1 174 ? -24.054 -0.954 20.914 1.00 95.88 174 THR A C 1
ATOM 1418 O O . THR A 1 174 ? -24.655 -1.573 20.040 1.00 95.88 174 THR A O 1
ATOM 1421 N N . ASP A 1 175 ? -23.105 -0.058 20.637 1.00 95.44 175 ASP A N 1
ATOM 1422 C CA . ASP A 1 175 ? -22.756 0.400 19.287 1.00 95.44 175 ASP A CA 1
ATOM 1423 C C . ASP A 1 175 ? -21.618 -0.441 18.656 1.00 95.44 175 ASP A C 1
ATOM 1425 O O . ASP A 1 175 ? -21.043 -0.060 17.631 1.00 95.44 175 ASP A O 1
ATOM 1429 N N . TYR A 1 176 ? -21.265 -1.576 19.270 1.00 96.50 176 TYR A N 1
ATOM 1430 C CA . TYR A 1 176 ? -20.179 -2.454 18.839 1.00 96.50 176 TYR A CA 1
ATOM 1431 C C . TYR A 1 176 ? -20.588 -3.420 17.724 1.00 96.50 176 TYR A C 1
ATOM 1433 O O . TYR A 1 176 ? -21.616 -4.091 17.785 1.00 96.50 176 TYR A O 1
ATOM 1441 N N . GLU A 1 177 ? -19.702 -3.573 16.744 1.00 96.38 177 GLU A N 1
ATOM 1442 C CA . GLU A 1 177 ? -19.783 -4.580 15.697 1.00 96.38 177 GLU A CA 1
ATOM 1443 C C . GLU A 1 177 ? -18.452 -5.322 15.544 1.00 96.38 177 GLU A C 1
ATOM 1445 O O . GLU A 1 177 ? -17.363 -4.742 15.572 1.00 96.38 177 GLU A O 1
ATOM 1450 N N . PHE A 1 178 ? -18.550 -6.633 15.336 1.00 96.06 178 PHE A N 1
ATOM 1451 C CA . PHE A 1 178 ? -17.417 -7.480 14.999 1.00 96.06 178 PHE A CA 1
ATOM 1452 C C . PHE A 1 178 ? -17.507 -7.921 13.543 1.00 96.06 178 PHE A C 1
ATOM 1454 O O . PHE A 1 178 ? -18.517 -8.490 13.133 1.00 96.06 178 PHE A O 1
ATOM 1461 N N . ILE A 1 179 ? -16.427 -7.715 12.792 1.00 95.44 179 ILE A N 1
ATOM 1462 C CA . ILE A 1 179 ? -16.291 -8.193 11.420 1.00 95.44 179 ILE A CA 1
ATOM 1463 C C . ILE A 1 179 ? -15.056 -9.084 11.342 1.00 95.44 179 ILE A C 1
ATOM 1465 O O . ILE A 1 179 ? -13.951 -8.684 11.707 1.00 95.44 179 ILE A O 1
ATOM 1469 N N . SER A 1 180 ? -15.256 -10.295 10.841 1.00 93.06 180 SER A N 1
ATOM 1470 C CA . SER A 1 180 ? -14.192 -11.212 10.463 1.00 93.06 180 SER A CA 1
ATOM 1471 C C . SER A 1 180 ? -14.345 -11.474 8.970 1.00 93.06 180 SER A C 1
ATOM 1473 O O . SER A 1 180 ? -15.452 -11.784 8.524 1.00 93.06 180 SER A O 1
ATOM 1475 N N . ASP A 1 181 ? -13.284 -11.227 8.202 1.00 88.75 181 ASP A N 1
ATOM 1476 C CA . ASP A 1 181 ? -13.329 -11.306 6.745 1.00 88.75 181 ASP A CA 1
ATOM 1477 C C . ASP A 1 181 ? -12.109 -12.034 6.175 1.00 88.75 181 ASP A C 1
ATOM 1479 O O . ASP A 1 181 ? -10.964 -11.657 6.430 1.00 88.75 181 ASP A O 1
ATOM 1483 N N . GLY A 1 182 ? -12.355 -13.092 5.408 1.00 87.06 182 GLY A N 1
ATOM 1484 C CA . GLY A 1 182 ? -11.353 -13.832 4.645 1.00 87.06 182 GLY A CA 1
ATOM 1485 C C . GLY A 1 182 ? -11.288 -13.449 3.166 1.00 87.06 182 GLY A C 1
ATOM 1486 O O . GLY A 1 182 ? -10.466 -14.007 2.449 1.00 87.06 182 GLY A O 1
ATOM 1487 N N . LYS A 1 183 ? -12.142 -12.529 2.695 1.00 91.31 183 LYS A N 1
ATOM 1488 C CA . LYS A 1 183 ? -12.278 -12.141 1.278 1.00 91.31 183 LYS A CA 1
ATOM 1489 C C . LYS A 1 183 ? -12.203 -10.628 1.070 1.00 91.31 183 LYS A C 1
ATOM 1491 O O . LYS A 1 183 ? -12.898 -10.063 0.228 1.00 91.31 183 LYS A O 1
ATOM 1496 N N . LEU A 1 184 ? -11.369 -9.953 1.858 1.00 91.56 184 LEU A N 1
ATOM 1497 C CA . LEU A 1 184 ? -11.230 -8.496 1.803 1.00 91.56 184 LEU A CA 1
ATOM 1498 C C . LEU A 1 184 ? -10.840 -7.999 0.401 1.00 91.56 184 LEU A C 1
ATOM 1500 O O . LEU A 1 184 ? -11.391 -7.006 -0.064 1.00 91.56 184 LEU A O 1
ATOM 1504 N N . ASP A 1 185 ? -9.936 -8.705 -0.276 1.00 89.56 185 ASP A N 1
ATOM 1505 C CA . ASP A 1 185 ? -9.469 -8.341 -1.616 1.00 89.56 185 ASP A CA 1
ATOM 1506 C C . ASP A 1 185 ? -10.601 -8.398 -2.649 1.00 89.56 185 ASP A C 1
ATOM 1508 O O . ASP A 1 185 ? -10.802 -7.428 -3.382 1.00 89.56 185 ASP A O 1
ATOM 1512 N N . ASP A 1 186 ? -11.412 -9.460 -2.631 1.00 92.00 186 ASP A N 1
ATOM 1513 C CA . ASP A 1 186 ? -12.607 -9.577 -3.477 1.00 92.00 186 ASP A CA 1
ATOM 1514 C C . ASP A 1 186 ? -13.584 -8.429 -3.210 1.00 92.00 186 ASP A C 1
ATOM 1516 O O . ASP A 1 186 ? -14.117 -7.822 -4.134 1.00 92.00 186 ASP A O 1
ATOM 1520 N N . ARG A 1 187 ? -13.792 -8.068 -1.939 1.00 94.44 187 ARG A N 1
ATOM 1521 C CA . ARG A 1 187 ? -14.692 -6.965 -1.582 1.00 94.44 187 ARG A CA 1
ATOM 1522 C C . ARG A 1 187 ? -14.183 -5.605 -2.037 1.00 94.44 187 ARG A C 1
ATOM 1524 O O . ARG A 1 187 ? -14.999 -4.749 -2.371 1.00 94.44 187 ARG A O 1
ATOM 1531 N N . ILE A 1 188 ? -12.869 -5.387 -2.041 1.00 95.69 188 ILE A N 1
ATOM 1532 C CA . ILE A 1 188 ? -12.267 -4.179 -2.615 1.00 95.69 188 ILE A CA 1
ATOM 1533 C C . ILE A 1 188 ? -12.497 -4.175 -4.130 1.00 95.69 188 ILE A C 1
ATOM 1535 O O . ILE A 1 188 ? -12.976 -3.180 -4.677 1.00 95.69 188 ILE A O 1
ATOM 1539 N N . LEU A 1 189 ? -12.223 -5.301 -4.796 1.00 94.00 189 LEU A N 1
ATOM 1540 C CA . LEU A 1 189 ? -12.477 -5.477 -6.225 1.00 94.00 189 LEU A CA 1
ATOM 1541 C C . LEU A 1 189 ? -13.963 -5.365 -6.583 1.00 94.00 189 LEU A C 1
ATOM 1543 O O . LEU A 1 189 ? -14.277 -4.999 -7.706 1.00 94.00 189 LEU A O 1
ATOM 1547 N N . ASP A 1 190 ? -14.899 -5.643 -5.690 1.00 95.50 190 ASP A N 1
ATOM 1548 C CA . ASP A 1 190 ? -16.317 -5.406 -5.959 1.00 95.50 190 ASP A CA 1
ATOM 1549 C C . ASP A 1 190 ? -16.725 -3.959 -5.659 1.00 95.50 190 ASP A C 1
ATOM 1551 O O . ASP A 1 190 ? -17.477 -3.360 -6.429 1.00 95.50 190 ASP A O 1
ATOM 1555 N N . GLY A 1 191 ? -16.190 -3.358 -4.593 1.00 96.00 191 GLY A N 1
ATOM 1556 C CA . GLY A 1 191 ? -16.504 -1.985 -4.188 1.00 96.00 191 GLY A CA 1
ATOM 1557 C C . GLY A 1 191 ? -16.100 -0.929 -5.222 1.00 96.00 191 GLY A C 1
ATOM 1558 O O . GLY A 1 191 ? -16.806 0.059 -5.426 1.00 96.00 191 GLY A O 1
ATOM 1559 N N . PHE A 1 192 ? -15.005 -1.151 -5.950 1.00 97.31 192 PHE A N 1
ATOM 1560 C CA . PHE A 1 192 ? -14.566 -0.239 -7.012 1.00 97.31 192 PHE A CA 1
ATOM 1561 C C . PHE A 1 192 ? -15.133 -0.551 -8.402 1.00 97.31 192 PHE A C 1
ATOM 1563 O O . PHE A 1 192 ? -14.806 0.152 -9.362 1.00 97.31 192 PHE A O 1
ATOM 1570 N N . ALA A 1 193 ? -16.020 -1.544 -8.533 1.00 96.31 193 ALA A N 1
ATOM 1571 C CA . ALA A 1 193 ? -16.487 -2.000 -9.841 1.00 96.31 193 ALA A CA 1
ATOM 1572 C C . ALA A 1 193 ? -17.189 -0.892 -10.637 1.00 96.31 193 ALA A C 1
ATOM 1574 O O . ALA A 1 193 ? -16.992 -0.779 -11.847 1.00 96.31 193 ALA A O 1
ATOM 1575 N N . PHE A 1 194 ? -17.979 -0.058 -9.956 1.00 94.56 194 PHE A N 1
ATOM 1576 C CA . PHE A 1 194 ? -18.625 1.101 -10.569 1.00 94.56 194 PHE A CA 1
ATOM 1577 C C . PHE A 1 194 ? -17.613 2.215 -10.872 1.00 94.56 194 PHE A C 1
ATOM 1579 O O . PHE A 1 194 ? -17.528 2.670 -12.008 1.00 94.56 194 PHE A O 1
ATOM 1586 N N . HIS A 1 195 ? -16.795 2.579 -9.881 1.00 95.62 195 HIS A N 1
ATOM 1587 C CA . HIS A 1 195 ? -15.817 3.667 -9.953 1.00 95.62 195 HIS A CA 1
ATOM 1588 C C . HIS A 1 195 ? -14.826 3.517 -11.119 1.00 95.62 195 HIS A C 1
ATOM 1590 O O . HIS A 1 195 ? -14.594 4.466 -11.857 1.00 95.62 195 HIS A O 1
ATOM 1596 N N . PHE A 1 196 ? -14.283 2.314 -11.333 1.00 96.00 196 PHE A N 1
ATOM 1597 C CA . PHE A 1 196 ? -13.358 2.033 -12.441 1.00 96.00 196 PHE A CA 1
ATOM 1598 C C . PHE A 1 196 ? -14.035 1.444 -13.681 1.00 96.00 196 PHE A C 1
ATOM 1600 O O . PHE A 1 196 ? -13.343 0.978 -14.593 1.00 96.00 196 PHE A O 1
ATOM 1607 N N . THR A 1 197 ? -15.371 1.471 -13.746 1.00 93.00 197 THR A N 1
ATOM 1608 C CA . THR A 1 197 ? -16.164 0.988 -14.887 1.00 93.00 197 THR A CA 1
ATOM 1609 C C . THR A 1 197 ? -15.796 -0.442 -15.302 1.00 93.00 197 THR A C 1
ATOM 1611 O O . THR A 1 197 ? -15.482 -0.691 -16.461 1.00 93.00 197 THR A O 1
ATOM 1614 N N . ARG A 1 198 ? -15.815 -1.398 -14.361 1.00 92.31 198 ARG A N 1
ATOM 1615 C CA . ARG A 1 198 ? -15.340 -2.787 -14.555 1.00 92.31 198 ARG A CA 1
ATOM 1616 C C . ARG A 1 198 ? -15.851 -3.445 -15.838 1.00 92.31 198 ARG A C 1
ATOM 1618 O O . ARG A 1 198 ? -15.090 -4.125 -16.508 1.00 92.31 198 ARG A O 1
ATOM 1625 N N . SER A 1 199 ? -17.121 -3.238 -16.188 1.00 89.00 199 SER A N 1
ATOM 1626 C CA . SER A 1 199 ? -17.735 -3.824 -17.391 1.00 89.00 199 SER A CA 1
ATOM 1627 C C . SER A 1 199 ? -17.294 -3.170 -18.708 1.00 89.00 199 SER A C 1
ATOM 1629 O O . SER A 1 199 ? -17.612 -3.690 -19.772 1.00 89.00 199 SER A O 1
ATOM 1631 N N . GLY A 1 200 ? -16.623 -2.018 -18.651 1.00 86.88 200 GLY A N 1
ATOM 1632 C CA . GLY A 1 200 ? -16.159 -1.254 -19.810 1.00 86.88 200 GLY A CA 1
ATOM 1633 C C . GLY A 1 200 ? -14.688 -1.475 -20.169 1.00 86.88 200 GLY A C 1
ATOM 1634 O O . GLY A 1 200 ? -14.217 -0.856 -21.118 1.00 86.88 200 GLY A O 1
ATOM 1635 N N . VAL A 1 201 ? -13.962 -2.315 -19.424 1.00 88.12 201 VAL A N 1
ATOM 1636 C CA . VAL A 1 201 ? -12.538 -2.624 -19.640 1.00 88.12 201 VAL A CA 1
ATOM 1637 C C . VAL A 1 201 ? -12.268 -4.113 -19.429 1.00 88.12 201 VAL A C 1
ATOM 1639 O O . VAL A 1 201 ? -13.099 -4.830 -18.868 1.00 88.12 201 VAL A O 1
ATOM 1642 N N . SER A 1 202 ? -11.102 -4.599 -19.856 1.00 84.44 202 SER A N 1
ATOM 1643 C CA . SER A 1 202 ? -10.689 -5.970 -19.538 1.00 84.44 202 SER A CA 1
ATOM 1644 C C . SE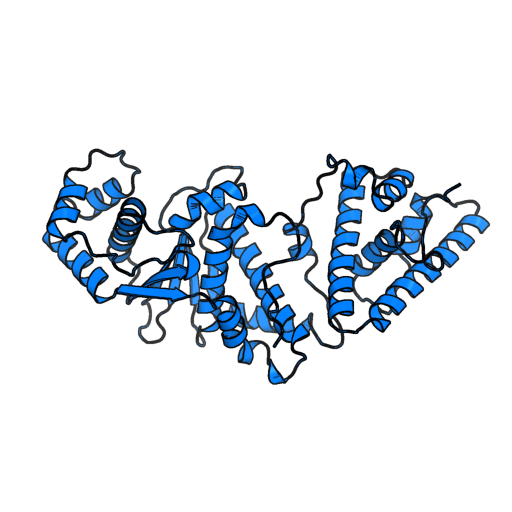R A 1 202 ? -10.534 -6.190 -18.023 1.00 84.44 202 SER A C 1
ATOM 1646 O O . SER A 1 202 ? -10.233 -5.268 -17.258 1.00 84.44 202 SER A O 1
ATOM 1648 N N . HIS A 1 203 ? -10.704 -7.441 -17.576 1.00 83.75 203 HIS A N 1
ATOM 1649 C CA . HIS A 1 203 ? -10.530 -7.817 -16.166 1.00 83.75 203 HIS A CA 1
ATOM 1650 C C . HIS A 1 203 ? -9.149 -7.415 -15.632 1.00 83.75 203 HIS A C 1
ATOM 1652 O O . HIS A 1 203 ? -9.035 -6.941 -14.505 1.00 83.75 203 HIS A O 1
ATOM 1658 N N . LEU A 1 204 ? -8.101 -7.572 -16.446 1.00 80.56 204 LEU A N 1
ATOM 1659 C CA . LEU A 1 204 ? -6.750 -7.199 -16.050 1.00 80.56 204 LEU A CA 1
ATOM 1660 C C . LEU A 1 204 ? -6.618 -5.689 -15.834 1.00 80.56 204 LEU A C 1
ATOM 1662 O O . LEU A 1 204 ? -6.127 -5.278 -14.785 1.00 80.56 204 LEU A O 1
ATOM 1666 N N . ILE A 1 205 ? -7.083 -4.866 -16.780 1.00 85.06 205 ILE A N 1
ATOM 1667 C CA . ILE A 1 205 ? -7.041 -3.403 -16.645 1.00 85.06 205 ILE A CA 1
ATOM 1668 C C . ILE A 1 205 ? -7.833 -2.948 -15.425 1.00 85.06 205 ILE A C 1
ATOM 1670 O O . ILE A 1 205 ? -7.362 -2.096 -14.672 1.00 85.06 205 ILE A O 1
ATOM 1674 N N . TYR A 1 206 ? -8.994 -3.551 -15.179 1.00 90.56 206 TYR A N 1
ATOM 1675 C CA . TYR A 1 206 ? -9.756 -3.294 -13.965 1.00 90.56 206 TYR A CA 1
ATOM 1676 C C . TYR A 1 206 ? -8.936 -3.584 -12.694 1.00 90.56 206 TYR A C 1
ATOM 1678 O O . TYR A 1 206 ? -8.776 -2.702 -11.846 1.00 90.56 206 TYR A O 1
ATOM 1686 N N . SER A 1 207 ? -8.358 -4.785 -12.584 1.00 86.38 207 SER A N 1
ATOM 1687 C CA . SER A 1 207 ? -7.511 -5.169 -11.450 1.00 86.38 207 SER A CA 1
ATOM 1688 C C . SER A 1 207 ? -6.306 -4.239 -11.282 1.00 86.38 207 SER A C 1
ATOM 1690 O O . SER A 1 207 ? -5.953 -3.885 -10.156 1.00 86.38 207 SER A O 1
ATOM 1692 N N . LEU A 1 208 ? -5.677 -3.811 -12.381 1.00 82.88 208 LEU A N 1
ATOM 1693 C CA . LEU A 1 208 ? -4.537 -2.891 -12.361 1.00 82.88 208 LEU A CA 1
ATOM 1694 C C . LEU A 1 208 ? -4.913 -1.510 -11.832 1.00 82.88 208 LEU A C 1
ATOM 1696 O O . LEU A 1 208 ? -4.191 -0.962 -11.004 1.00 82.88 208 LEU A O 1
ATOM 1700 N N . ARG A 1 209 ? -6.065 -0.972 -12.239 1.00 92.50 209 ARG A N 1
ATOM 1701 C CA . ARG A 1 209 ? -6.561 0.312 -11.726 1.00 92.50 209 ARG A CA 1
ATOM 1702 C C . ARG A 1 209 ? -6.775 0.276 -10.212 1.00 92.50 209 ARG A C 1
ATOM 1704 O O . ARG A 1 209 ? -6.363 1.196 -9.508 1.00 92.50 209 ARG A O 1
ATOM 1711 N N . VAL A 1 210 ? -7.351 -0.813 -9.698 1.00 93.81 210 VAL A N 1
ATOM 1712 C CA . VAL A 1 210 ? -7.526 -1.010 -8.250 1.00 93.81 210 VAL A CA 1
ATOM 1713 C C . VAL A 1 210 ? -6.172 -1.141 -7.538 1.00 93.81 210 VAL A C 1
ATOM 1715 O O . VAL A 1 210 ? -5.978 -0.535 -6.484 1.00 93.81 210 VAL A O 1
ATOM 1718 N N . LYS A 1 211 ? -5.209 -1.872 -8.118 1.00 86.44 211 LYS A N 1
ATOM 1719 C CA . LYS A 1 211 ? -3.843 -2.000 -7.574 1.00 86.44 211 LYS A CA 1
ATOM 1720 C C . LYS A 1 211 ? -3.116 -0.653 -7.498 1.00 86.44 211 LYS A C 1
ATOM 1722 O O . LYS A 1 211 ? -2.566 -0.337 -6.444 1.00 86.44 211 LYS A O 1
ATOM 1727 N N . GLU A 1 212 ? -3.158 0.151 -8.561 1.00 85.56 212 GLU A N 1
ATOM 1728 C CA . GLU A 1 212 ? -2.562 1.497 -8.589 1.00 85.56 212 GLU A CA 1
ATOM 1729 C C . GLU A 1 212 ? -3.178 2.406 -7.516 1.00 85.56 212 GLU A C 1
ATOM 1731 O O . GLU A 1 212 ? -2.459 3.144 -6.840 1.00 85.56 212 GLU A O 1
ATOM 1736 N N . LEU A 1 213 ? -4.496 2.315 -7.294 1.00 93.00 213 LEU A N 1
ATOM 1737 C CA . LEU A 1 213 ? -5.168 3.074 -6.238 1.00 93.00 213 LEU A CA 1
ATOM 1738 C C . LEU A 1 213 ? -4.678 2.654 -4.847 1.00 93.00 213 LEU A C 1
ATOM 1740 O O . LEU A 1 213 ? -4.322 3.511 -4.042 1.00 93.00 213 LEU A O 1
ATOM 1744 N N . ILE A 1 214 ? -4.605 1.347 -4.569 1.00 89.56 214 ILE A N 1
ATOM 1745 C CA . ILE A 1 214 ? -4.078 0.831 -3.295 1.00 89.56 214 ILE A CA 1
ATOM 1746 C C . ILE A 1 214 ? -2.636 1.304 -3.078 1.00 89.56 214 ILE A C 1
ATOM 1748 O O . ILE A 1 214 ? -2.292 1.727 -1.975 1.00 89.56 214 ILE A O 1
ATOM 1752 N N . GLN A 1 215 ? -1.793 1.252 -4.113 1.00 81.69 215 GLN A N 1
ATOM 1753 C CA . GLN A 1 215 ? -0.398 1.683 -4.027 1.00 81.69 215 GLN A CA 1
ATOM 1754 C C . GLN A 1 215 ? -0.278 3.182 -3.738 1.00 81.69 215 GLN A C 1
ATOM 1756 O O . GLN A 1 215 ? 0.524 3.572 -2.887 1.00 81.69 215 GLN A O 1
ATOM 1761 N N . TYR A 1 216 ? -1.089 4.008 -4.400 1.00 86.69 216 TYR A N 1
ATOM 1762 C CA . TYR A 1 216 ? -1.148 5.441 -4.136 1.00 86.69 216 TYR A CA 1
ATOM 1763 C C . TYR A 1 216 ? -1.555 5.728 -2.685 1.00 86.69 216 TYR A C 1
ATOM 1765 O O . TYR A 1 216 ? -0.808 6.385 -1.962 1.00 86.69 216 TYR A O 1
ATOM 1773 N N . ILE A 1 217 ? -2.677 5.161 -2.226 1.00 89.00 217 ILE A N 1
ATOM 1774 C CA . ILE A 1 217 ? -3.173 5.352 -0.854 1.00 89.00 217 ILE A CA 1
ATOM 1775 C C . ILE A 1 217 ? -2.151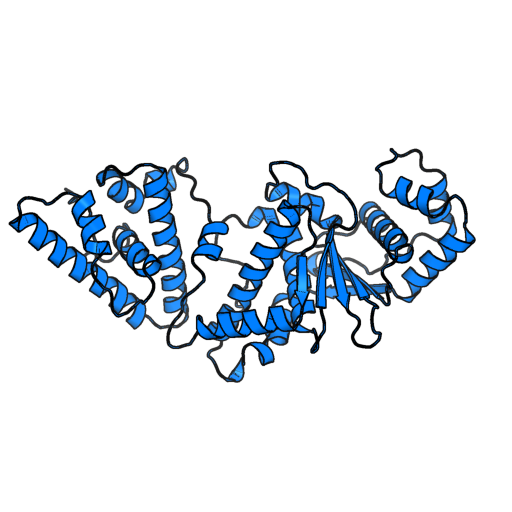 4.867 0.179 1.00 89.00 217 ILE A C 1
ATOM 1777 O O . ILE A 1 217 ? -1.939 5.523 1.197 1.00 89.00 217 ILE A O 1
ATOM 1781 N N . ASN A 1 218 ? -1.467 3.752 -0.089 1.00 85.00 218 ASN A N 1
ATOM 1782 C CA . ASN A 1 218 ? -0.389 3.266 0.767 1.00 85.00 218 ASN A CA 1
ATOM 1783 C C . ASN A 1 218 ? 0.751 4.294 0.892 1.00 85.00 218 ASN A C 1
ATOM 1785 O O . ASN A 1 218 ? 1.210 4.576 1.997 1.00 85.00 218 ASN A O 1
ATOM 1789 N N . GLY A 1 219 ? 1.179 4.890 -0.225 1.00 79.06 219 GLY A N 1
ATOM 1790 C CA . GLY A 1 219 ? 2.202 5.939 -0.241 1.00 79.06 219 GLY A CA 1
ATOM 1791 C C . GLY A 1 219 ? 1.807 7.191 0.548 1.00 79.06 219 GLY A C 1
ATOM 1792 O O . GLY A 1 219 ? 2.623 7.716 1.312 1.00 79.06 219 GLY A O 1
ATOM 1793 N N . GLU A 1 220 ? 0.561 7.640 0.406 1.00 86.56 220 GLU A N 1
ATOM 1794 C CA . GLU A 1 220 ? 0.034 8.803 1.129 1.00 86.56 220 GLU A CA 1
ATOM 1795 C C . GLU A 1 220 ? -0.083 8.543 2.637 1.00 86.56 220 GLU A C 1
ATOM 1797 O O . GLU A 1 220 ? 0.399 9.347 3.436 1.00 86.56 220 GLU A O 1
ATOM 1802 N N . ILE A 1 221 ? -0.627 7.389 3.044 1.00 84.88 221 ILE A N 1
ATOM 1803 C CA . ILE A 1 221 ? -0.737 7.009 4.461 1.00 84.88 221 ILE A CA 1
ATOM 1804 C C . ILE A 1 221 ? 0.648 6.884 5.102 1.00 84.88 221 ILE A C 1
ATOM 1806 O O . ILE A 1 221 ? 0.867 7.422 6.186 1.00 84.88 221 ILE A O 1
ATOM 1810 N N . ILE A 1 222 ? 1.603 6.215 4.445 1.00 80.00 222 ILE A N 1
ATOM 1811 C CA . ILE A 1 222 ? 2.979 6.104 4.957 1.00 80.00 222 ILE A CA 1
ATOM 1812 C C . ILE A 1 222 ? 3.596 7.495 5.137 1.00 80.00 222 ILE A C 1
ATOM 1814 O O . ILE A 1 222 ? 4.245 7.751 6.152 1.00 80.00 222 ILE A O 1
ATOM 1818 N N . SER A 1 223 ? 3.378 8.398 4.178 1.00 79.62 223 SER A N 1
ATOM 1819 C CA . SER A 1 223 ? 3.925 9.757 4.227 1.00 79.62 223 SER A CA 1
ATOM 1820 C C . SER A 1 223 ? 3.305 10.578 5.363 1.00 79.62 223 SER A C 1
ATOM 1822 O O . SER A 1 223 ? 4.040 11.226 6.108 1.00 79.62 223 SER A O 1
ATOM 1824 N N . ALA A 1 224 ? 1.984 10.504 5.555 1.00 83.75 224 ALA A N 1
ATOM 1825 C CA . ALA A 1 224 ? 1.294 11.152 6.672 1.00 83.75 224 ALA A CA 1
ATOM 1826 C C . ALA A 1 224 ? 1.793 10.623 8.026 1.00 83.75 224 ALA A C 1
ATOM 1828 O O . ALA A 1 224 ? 2.203 11.400 8.886 1.00 83.75 224 ALA A O 1
ATOM 1829 N N . VAL A 1 225 ? 1.877 9.295 8.181 1.00 79.88 225 VAL A N 1
ATOM 1830 C CA . VAL A 1 225 ? 2.388 8.659 9.406 1.00 79.88 225 VAL A CA 1
ATOM 1831 C C . VAL A 1 225 ? 3.835 9.070 9.690 1.00 79.88 225 VAL A C 1
ATOM 1833 O O . VAL A 1 225 ? 4.173 9.330 10.845 1.00 79.88 225 VAL A O 1
ATOM 1836 N N . TYR A 1 226 ? 4.682 9.172 8.661 1.00 74.56 226 TYR A N 1
ATOM 1837 C CA . TYR A 1 226 ? 6.064 9.640 8.804 1.00 74.56 226 TYR A CA 1
ATOM 1838 C C . TYR A 1 226 ? 6.152 11.091 9.292 1.00 74.56 226 TYR A C 1
ATOM 1840 O O . TYR A 1 226 ? 7.012 11.417 10.112 1.00 74.56 226 TYR A O 1
ATOM 1848 N N . ASN A 1 227 ? 5.237 11.947 8.838 1.00 76.19 227 ASN A N 1
ATOM 1849 C CA . ASN A 1 227 ? 5.154 13.339 9.276 1.00 76.19 227 ASN A CA 1
ATOM 1850 C C . ASN A 1 227 ? 4.458 13.500 10.641 1.00 76.19 227 ASN A C 1
ATOM 1852 O O . ASN A 1 227 ? 4.546 14.562 11.255 1.00 76.19 227 ASN A O 1
ATOM 1856 N N . GLY A 1 228 ? 3.844 12.432 11.163 1.00 74.00 228 GLY A N 1
ATOM 1857 C CA . GLY A 1 228 ? 3.071 12.454 12.404 1.00 74.00 228 GLY A CA 1
ATOM 1858 C C . GLY A 1 228 ? 1.661 13.024 12.241 1.00 74.00 228 GLY A C 1
ATOM 1859 O O . GLY A 1 228 ? 1.040 13.370 13.244 1.00 74.00 228 GLY A O 1
ATOM 1860 N N . ASP A 1 229 ? 1.168 13.098 11.006 1.00 81.12 229 ASP A N 1
ATOM 1861 C CA . ASP A 1 229 ? -0.143 13.628 10.647 1.00 81.12 229 ASP A CA 1
ATOM 1862 C C . ASP A 1 229 ? -1.160 12.495 10.421 1.00 81.12 229 ASP A C 1
ATOM 1864 O O . ASP A 1 229 ? -0.799 11.331 10.207 1.00 81.12 229 ASP A O 1
ATOM 1868 N N . SER A 1 230 ? -2.453 12.826 10.455 1.00 86.31 230 SER A N 1
ATOM 1869 C CA . SER A 1 230 ? -3.498 11.941 9.934 1.00 86.31 230 SER A CA 1
ATOM 1870 C C . SER A 1 230 ? -3.569 12.041 8.410 1.00 86.31 230 SER A C 1
ATOM 1872 O O . SER A 1 230 ? -3.311 13.094 7.825 1.00 86.31 230 SER A O 1
ATOM 1874 N N . TYR A 1 231 ? -3.936 10.940 7.754 1.00 90.88 231 TYR A N 1
ATOM 1875 C CA . TYR A 1 231 ? -4.289 10.973 6.336 1.00 90.88 231 TYR A CA 1
ATOM 1876 C C . TYR A 1 231 ? -5.801 11.082 6.191 1.00 90.88 231 TYR A C 1
ATOM 1878 O O . TYR A 1 231 ? -6.541 10.343 6.838 1.00 90.88 231 TYR A O 1
ATOM 1886 N N . LYS A 1 232 ? -6.260 11.973 5.319 1.00 92.25 232 LYS A N 1
ATOM 1887 C CA . LYS A 1 232 ? -7.673 12.197 5.029 1.00 92.25 232 LYS A CA 1
ATOM 1888 C C . LYS A 1 232 ? -7.905 12.104 3.531 1.00 92.25 232 LYS A C 1
ATOM 1890 O O . LYS A 1 232 ? -7.164 12.703 2.759 1.00 92.25 232 LYS A O 1
ATOM 1895 N N . CYS A 1 233 ? -8.951 11.385 3.143 1.00 93.00 233 CYS A N 1
ATOM 1896 C CA . CYS A 1 233 ? -9.395 11.276 1.761 1.00 93.00 233 CYS A CA 1
ATOM 1897 C C . CYS A 1 233 ? -10.895 11.562 1.697 1.00 93.00 233 CYS A C 1
ATOM 1899 O O . CYS A 1 233 ? -11.693 10.878 2.343 1.00 93.00 233 CYS A O 1
ATOM 1901 N N . THR A 1 234 ? -11.276 12.590 0.941 1.00 93.94 234 THR A N 1
ATOM 1902 C CA . THR A 1 234 ? -12.682 12.852 0.621 1.00 93.94 234 THR A CA 1
ATOM 1903 C C . THR A 1 234 ? -13.112 12.054 -0.610 1.00 93.94 234 THR A C 1
ATOM 1905 O O . THR A 1 234 ? -12.282 11.584 -1.392 1.00 93.94 234 THR A O 1
ATOM 1908 N N . PHE A 1 235 ? -14.420 11.924 -0.825 1.00 91.50 235 PHE A N 1
ATOM 1909 C CA . PHE A 1 235 ? -14.961 11.333 -2.049 1.00 91.50 235 PHE A CA 1
ATOM 1910 C C . PHE A 1 235 ? -14.458 12.051 -3.312 1.00 91.50 235 PHE A C 1
ATOM 1912 O O . PHE A 1 235 ? -14.148 11.400 -4.306 1.00 91.50 235 PHE A O 1
ATOM 1919 N N . GLU A 1 236 ? -14.319 13.380 -3.268 1.00 94.69 236 GLU A N 1
ATOM 1920 C CA . GLU A 1 236 ? -13.789 14.162 -4.389 1.00 94.69 236 GLU A CA 1
ATOM 1921 C C . GLU A 1 236 ? -12.322 13.809 -4.683 1.00 94.69 236 GLU A C 1
ATOM 1923 O O . GLU A 1 236 ? -11.964 13.592 -5.842 1.00 94.69 236 GLU A O 1
ATOM 1928 N N . ASP A 1 237 ? -11.486 13.690 -3.647 1.00 95.62 237 ASP A N 1
ATOM 1929 C CA . ASP A 1 237 ? -10.081 13.285 -3.797 1.00 95.62 237 ASP A CA 1
ATOM 1930 C C . ASP A 1 237 ? -9.973 11.880 -4.400 1.00 95.62 237 ASP A C 1
ATOM 1932 O O . ASP A 1 237 ? -9.198 11.650 -5.334 1.00 95.62 237 ASP A O 1
ATOM 1936 N N . MET A 1 238 ? -10.794 10.948 -3.902 1.00 96.06 238 MET A N 1
ATOM 1937 C CA . MET A 1 238 ? -10.878 9.588 -4.428 1.00 96.06 238 MET A CA 1
ATOM 1938 C C . MET A 1 238 ? -11.255 9.600 -5.912 1.00 96.06 238 MET A C 1
ATOM 1940 O O . MET A 1 238 ? -10.579 8.955 -6.714 1.00 96.06 238 MET A O 1
ATOM 1944 N N . MET A 1 239 ? -12.300 10.340 -6.296 1.00 96.94 239 MET A N 1
ATOM 1945 C CA . MET A 1 239 ? -12.773 10.382 -7.682 1.00 96.94 239 MET A CA 1
ATOM 1946 C C . MET A 1 239 ? -11.756 11.013 -8.631 1.00 96.94 239 MET A C 1
ATOM 1948 O O . MET A 1 239 ? -11.497 10.443 -9.690 1.00 96.94 239 MET A O 1
ATOM 1952 N N . LYS A 1 240 ? -11.093 12.107 -8.233 1.00 96.56 240 LYS A N 1
ATOM 1953 C CA . LYS A 1 240 ? -9.984 12.689 -9.010 1.00 96.56 240 LYS A CA 1
ATOM 1954 C C . LYS A 1 240 ? -8.888 11.661 -9.268 1.00 96.56 240 LYS A C 1
ATOM 1956 O O . LYS A 1 240 ? -8.383 11.558 -10.387 1.00 96.56 240 LYS A O 1
ATOM 1961 N N . LYS A 1 241 ? -8.535 10.863 -8.254 1.00 95.88 241 LYS A N 1
ATOM 1962 C CA . LYS A 1 241 ? -7.509 9.830 -8.417 1.00 95.88 241 LYS A CA 1
ATOM 1963 C C . LYS A 1 241 ? -7.982 8.659 -9.277 1.00 95.88 241 LYS A C 1
ATOM 1965 O O . LYS A 1 241 ? -7.204 8.150 -10.082 1.00 95.88 241 LYS A O 1
ATOM 1970 N N . VAL A 1 242 ? -9.245 8.253 -9.150 1.00 96.50 242 VAL A N 1
ATOM 1971 C CA . VAL A 1 242 ? -9.875 7.241 -10.013 1.00 96.50 242 VAL A CA 1
ATOM 1972 C C . VAL A 1 242 ? -9.833 7.674 -11.482 1.00 96.50 242 VAL A C 1
ATOM 1974 O O . VAL A 1 242 ? -9.461 6.870 -12.341 1.00 96.50 242 VAL A O 1
ATOM 1977 N N . GLU A 1 243 ? -10.156 8.932 -11.780 1.00 96.06 243 GLU A N 1
ATOM 1978 C CA . GLU A 1 243 ? -10.090 9.491 -13.135 1.00 96.06 243 GLU A CA 1
ATOM 1979 C C . GLU A 1 243 ? -8.653 9.542 -13.665 1.00 96.06 243 GLU A C 1
ATOM 1981 O O . GLU A 1 243 ? -8.394 9.084 -14.780 1.00 96.06 243 GLU A O 1
ATOM 1986 N N . GLU A 1 244 ? -7.700 10.016 -12.855 1.00 94.31 244 GLU A N 1
ATOM 1987 C CA . GLU A 1 244 ? -6.278 10.055 -13.217 1.00 94.31 244 GLU A CA 1
ATOM 1988 C C . GLU A 1 244 ? -5.740 8.654 -13.556 1.00 94.31 244 GLU A C 1
ATOM 1990 O O . GLU A 1 244 ? -5.137 8.450 -14.614 1.00 94.31 244 GLU A O 1
ATOM 1995 N N . ILE A 1 245 ? -6.000 7.668 -12.691 1.00 93.31 245 ILE A N 1
ATOM 1996 C CA . ILE A 1 245 ? -5.592 6.273 -12.900 1.00 93.31 245 ILE A CA 1
ATOM 1997 C C . ILE A 1 245 ? -6.264 5.702 -14.152 1.00 93.31 245 ILE A C 1
ATOM 1999 O O . ILE A 1 245 ? -5.601 5.075 -14.975 1.00 93.31 245 ILE A O 1
ATOM 2003 N N . SER A 1 246 ? -7.561 5.952 -14.345 1.00 93.38 246 SER A N 1
ATOM 2004 C CA . SER A 1 246 ? -8.285 5.505 -15.543 1.00 93.38 246 SER A CA 1
ATOM 2005 C C . SER A 1 246 ? -7.737 6.135 -16.827 1.00 93.38 246 SER A C 1
ATOM 2007 O O . SER A 1 246 ? -7.799 5.521 -17.894 1.00 93.38 246 SER A O 1
ATOM 2009 N N . GLY A 1 247 ? -7.182 7.346 -16.726 1.00 89.62 247 GLY A N 1
ATOM 2010 C CA . GLY A 1 247 ? -6.493 8.052 -17.798 1.00 89.62 247 GLY A CA 1
ATOM 2011 C C . GLY A 1 247 ? -5.189 7.381 -18.233 1.00 89.62 247 GLY A C 1
ATOM 2012 O O . GLY A 1 247 ? -4.954 7.311 -19.440 1.00 89.62 247 GLY A O 1
ATOM 2013 N N . ARG A 1 248 ? -4.400 6.868 -17.277 1.00 87.25 248 ARG A N 1
ATOM 2014 C CA . ARG A 1 248 ? -3.070 6.257 -17.492 1.00 87.25 248 ARG A CA 1
ATOM 2015 C C . ARG A 1 248 ? -3.078 4.738 -17.688 1.00 87.25 248 ARG A C 1
ATOM 2017 O O . ARG A 1 248 ? -2.153 4.179 -18.268 1.00 87.25 248 ARG A O 1
ATOM 2024 N N . VAL A 1 249 ? -4.099 4.057 -17.171 1.00 87.19 249 VAL A N 1
ATOM 2025 C CA . VAL A 1 249 ? -4.226 2.594 -17.203 1.0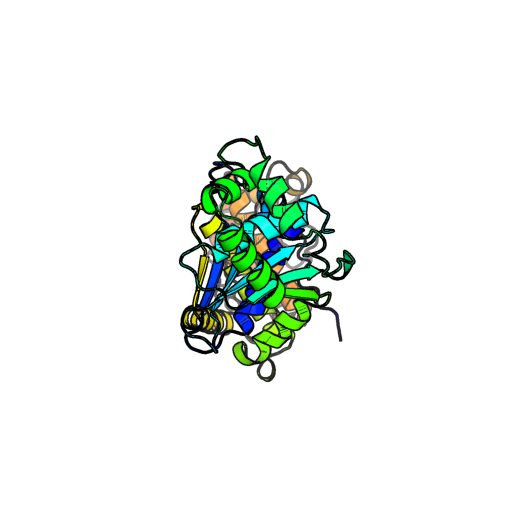0 87.19 249 VAL A CA 1
ATOM 2026 C C . VAL A 1 249 ? -5.425 2.229 -18.068 1.00 87.19 249 VAL A C 1
ATOM 2028 O O . VAL A 1 249 ? -6.579 2.284 -17.624 1.00 87.19 249 VAL A O 1
ATOM 2031 N N . LYS A 1 250 ? -5.163 1.882 -19.328 1.00 83.12 250 LYS A N 1
ATOM 2032 C CA . LYS A 1 250 ? -6.173 1.539 -20.336 1.00 83.12 250 LYS A CA 1
ATOM 2033 C C . LYS A 1 250 ? -5.783 0.271 -21.082 1.00 83.12 250 LYS A C 1
ATOM 2035 O O . LYS A 1 250 ? -4.630 -0.139 -21.089 1.00 83.12 250 LYS A O 1
ATOM 2040 N N . ASP A 1 251 ? -6.737 -0.313 -21.800 1.00 73.19 251 ASP A N 1
ATOM 2041 C CA . ASP A 1 251 ? -6.438 -1.461 -22.659 1.00 73.19 251 ASP A CA 1
ATOM 2042 C C . ASP A 1 251 ? -5.412 -1.113 -23.754 1.00 73.19 251 ASP A C 1
ATOM 2044 O O . ASP A 1 251 ? -4.636 -1.971 -24.160 1.00 73.19 251 ASP A O 1
ATOM 2048 N N . SER A 1 252 ? -5.352 0.139 -24.215 1.00 70.19 252 SER A N 1
ATOM 2049 C CA . SER A 1 252 ? -4.403 0.551 -25.257 1.00 70.19 252 SER A CA 1
ATOM 2050 C C . SER A 1 252 ? -3.006 0.924 -24.752 1.00 70.19 252 SER A C 1
ATOM 2052 O O . SER A 1 252 ? -2.078 0.927 -25.553 1.00 70.19 252 SER A O 1
ATOM 2054 N N . HIS A 1 253 ? -2.847 1.271 -23.473 1.00 71.56 253 HIS A N 1
ATOM 2055 C CA . HIS A 1 253 ? -1.564 1.658 -22.878 1.00 71.56 253 HIS A CA 1
ATOM 2056 C C . HIS A 1 253 ? -1.615 1.549 -21.353 1.00 71.56 253 HIS A C 1
ATOM 2058 O O . HIS A 1 253 ? -2.645 1.812 -20.728 1.00 71.56 253 HIS A O 1
ATOM 2064 N N . TYR A 1 254 ? -0.482 1.182 -20.764 1.00 76.69 254 TYR A N 1
ATOM 2065 C CA . TYR A 1 254 ? -0.311 1.040 -19.327 1.00 76.69 254 TYR A CA 1
ATOM 2066 C C . TYR A 1 254 ? 0.888 1.868 -18.873 1.00 76.69 254 TYR A C 1
ATOM 2068 O O . TYR A 1 254 ? 2.033 1.457 -19.056 1.00 76.69 254 TYR A O 1
ATOM 2076 N N . ASP A 1 255 ? 0.594 3.017 -18.264 1.00 79.62 255 ASP A N 1
ATOM 2077 C CA . ASP A 1 255 ? 1.588 3.991 -17.816 1.00 79.62 255 ASP A CA 1
ATOM 2078 C C . ASP A 1 255 ? 1.546 4.140 -16.276 1.00 79.62 255 ASP A C 1
ATOM 2080 O O . ASP A 1 255 ? 0.984 5.112 -15.747 1.00 79.62 255 ASP A O 1
ATOM 2084 N N . PRO A 1 256 ? 2.079 3.161 -15.512 1.00 77.75 256 PRO A N 1
ATOM 2085 C CA . PRO A 1 256 ? 2.061 3.203 -14.049 1.00 77.75 256 PRO A CA 1
ATOM 2086 C C . PRO A 1 256 ? 2.888 4.372 -13.506 1.00 77.75 256 PRO A C 1
ATOM 2088 O O . PRO A 1 256 ? 3.835 4.831 -14.139 1.00 77.75 256 PRO A O 1
ATOM 2091 N N . ASP A 1 257 ? 2.567 4.876 -12.317 1.00 81.69 257 ASP A N 1
ATOM 2092 C CA . ASP A 1 257 ? 3.261 6.057 -11.783 1.00 81.69 257 ASP A CA 1
ATOM 2093 C C . ASP A 1 257 ? 4.713 5.720 -11.392 1.00 81.69 257 ASP A C 1
ATOM 2095 O O . ASP A 1 257 ? 4.974 5.006 -10.419 1.00 81.69 257 ASP A O 1
ATOM 2099 N N . TYR A 1 258 ? 5.682 6.266 -12.134 1.00 83.88 258 TYR A N 1
ATOM 2100 C CA . TYR A 1 258 ? 7.103 6.036 -11.876 1.00 83.88 258 TYR A CA 1
ATOM 2101 C C . TYR A 1 258 ? 7.572 6.580 -10.517 1.00 83.88 258 TYR A C 1
ATOM 2103 O O . TYR A 1 258 ? 8.404 5.955 -9.857 1.00 83.88 258 TYR A O 1
ATOM 2111 N N . ILE A 1 259 ? 7.065 7.733 -10.068 1.00 82.56 259 ILE A N 1
ATOM 2112 C CA . ILE A 1 259 ? 7.471 8.321 -8.784 1.00 82.56 259 ILE A CA 1
ATOM 2113 C C . ILE A 1 259 ? 6.962 7.451 -7.637 1.00 82.56 259 ILE A C 1
ATOM 2115 O O . ILE A 1 259 ? 7.718 7.167 -6.701 1.00 82.56 259 ILE A O 1
ATOM 2119 N N . ALA A 1 260 ? 5.715 6.986 -7.725 1.00 74.94 260 ALA A N 1
ATOM 2120 C CA . ALA A 1 260 ? 5.151 6.047 -6.762 1.00 74.94 260 ALA A CA 1
ATOM 2121 C C . ALA A 1 260 ? 5.910 4.709 -6.771 1.00 74.94 260 ALA A C 1
ATOM 2123 O O . ALA A 1 260 ? 6.271 4.197 -5.707 1.00 74.94 260 ALA A O 1
ATOM 2124 N N . PHE A 1 261 ? 6.227 4.177 -7.956 1.00 80.12 261 PHE A N 1
ATOM 2125 C CA . PHE A 1 261 ? 7.024 2.961 -8.105 1.00 80.12 261 PHE A CA 1
ATOM 2126 C C . PHE A 1 261 ? 8.396 3.109 -7.443 1.00 80.12 261 PHE A C 1
ATOM 2128 O O . PHE A 1 261 ? 8.758 2.309 -6.578 1.00 80.12 261 PHE A O 1
ATOM 2135 N N . ARG A 1 262 ? 9.126 4.183 -7.766 1.00 80.06 262 ARG A N 1
ATOM 2136 C CA . ARG A 1 262 ? 10.460 4.465 -7.226 1.00 80.06 262 ARG A CA 1
ATOM 2137 C C . ARG A 1 262 ? 10.457 4.588 -5.705 1.00 80.06 262 ARG A C 1
ATOM 2139 O O . ARG A 1 262 ? 11.339 4.033 -5.064 1.00 80.06 262 ARG A O 1
ATOM 2146 N N . LYS A 1 263 ? 9.479 5.283 -5.110 1.00 72.88 263 LYS A N 1
ATOM 2147 C CA . LYS A 1 263 ? 9.380 5.421 -3.642 1.00 72.88 263 LYS A CA 1
ATOM 2148 C C . LYS A 1 263 ? 9.217 4.074 -2.930 1.00 72.88 263 LYS A C 1
ATOM 2150 O O . LYS A 1 263 ? 9.650 3.935 -1.792 1.00 72.88 263 LYS A O 1
ATOM 2155 N N . SER A 1 264 ? 8.600 3.098 -3.595 1.00 65.44 264 SER A N 1
ATOM 2156 C CA . SER A 1 264 ? 8.333 1.767 -3.038 1.00 65.44 264 SER A CA 1
ATOM 2157 C C . SER A 1 264 ? 9.464 0.746 -3.235 1.00 65.44 264 SER A C 1
ATOM 2159 O O . SER A 1 264 ? 9.380 -0.361 -2.706 1.00 65.44 264 SER A O 1
ATOM 2161 N N . ARG A 1 265 ? 10.519 1.089 -3.988 1.00 69.56 265 ARG A N 1
ATOM 2162 C CA . ARG A 1 265 ? 11.607 0.174 -4.367 1.00 69.56 265 ARG A CA 1
ATOM 2163 C C . ARG A 1 265 ? 12.937 0.654 -3.793 1.00 69.56 265 ARG A C 1
ATOM 2165 O O . ARG A 1 265 ? 13.274 1.829 -3.882 1.00 69.56 265 ARG A O 1
ATOM 2172 N N . GLN A 1 266 ? 13.706 -0.271 -3.228 1.00 71.06 266 GLN A N 1
ATOM 2173 C CA . GLN A 1 266 ? 15.081 -0.033 -2.788 1.00 71.06 266 GLN A CA 1
ATOM 2174 C C . GLN A 1 266 ? 15.985 -1.098 -3.394 1.00 71.06 266 GLN A C 1
ATOM 2176 O O . GLN A 1 266 ? 15.647 -2.283 -3.367 1.00 71.06 266 GLN A O 1
ATOM 2181 N N . ILE A 1 267 ? 17.132 -0.681 -3.928 1.00 76.88 267 ILE A N 1
ATOM 2182 C CA . ILE A 1 267 ? 18.131 -1.592 -4.484 1.00 76.88 267 ILE A CA 1
ATOM 2183 C C . ILE A 1 267 ? 19.310 -1.647 -3.531 1.00 76.88 267 ILE A C 1
ATOM 2185 O O . ILE A 1 267 ? 19.969 -0.646 -3.261 1.00 76.88 267 ILE A O 1
ATOM 2189 N N . ASN A 1 268 ? 19.598 -2.842 -3.027 1.00 77.19 268 ASN A N 1
ATOM 2190 C CA . ASN A 1 268 ? 20.740 -3.047 -2.159 1.00 77.19 268 ASN A CA 1
ATOM 2191 C C . ASN A 1 268 ? 21.974 -3.435 -2.983 1.00 77.19 268 ASN A C 1
ATOM 2193 O O . ASN A 1 268 ? 22.207 -4.612 -3.235 1.00 77.19 268 ASN A O 1
ATOM 2197 N N . LEU A 1 269 ? 22.813 -2.461 -3.341 1.00 82.69 269 LEU A N 1
ATOM 2198 C CA . LEU A 1 269 ? 24.074 -2.706 -4.060 1.00 82.69 269 LEU A CA 1
ATOM 2199 C C . LEU A 1 269 ? 25.156 -3.426 -3.224 1.00 82.69 269 LEU A C 1
ATOM 2201 O O . LEU A 1 269 ? 26.305 -3.514 -3.651 1.00 82.69 269 LEU A O 1
ATOM 2205 N N . THR A 1 270 ? 24.818 -3.942 -2.040 1.00 82.00 270 THR A N 1
ATOM 2206 C CA . THR A 1 270 ? 25.662 -4.892 -1.293 1.00 82.00 270 THR A CA 1
ATOM 2207 C C . THR A 1 270 ? 25.254 -6.352 -1.512 1.00 82.00 270 THR A C 1
ATOM 2209 O O . THR A 1 270 ? 25.986 -7.255 -1.113 1.00 82.00 270 THR A O 1
ATOM 2212 N N . ASP A 1 271 ? 24.113 -6.597 -2.163 1.00 82.19 271 ASP A N 1
ATOM 2213 C CA . ASP A 1 271 ? 23.644 -7.936 -2.509 1.00 82.19 271 ASP A CA 1
ATOM 2214 C C . ASP A 1 271 ? 24.515 -8.542 -3.621 1.00 82.19 271 ASP A C 1
ATOM 2216 O O . ASP A 1 271 ? 24.613 -8.002 -4.728 1.00 82.19 271 ASP A O 1
ATOM 2220 N N . GLN A 1 272 ? 25.138 -9.691 -3.339 1.00 84.81 272 GLN A N 1
ATOM 2221 C CA . GLN A 1 272 ? 25.992 -10.379 -4.305 1.00 84.81 272 GLN A CA 1
ATOM 2222 C C . GLN A 1 272 ? 25.244 -10.811 -5.566 1.00 84.81 272 GLN A C 1
ATOM 2224 O O . GLN A 1 272 ? 25.844 -10.781 -6.638 1.00 84.81 272 GLN A O 1
ATOM 2229 N N . ALA A 1 273 ? 23.960 -11.170 -5.471 1.00 87.88 273 ALA A N 1
ATOM 2230 C CA . ALA A 1 273 ? 23.183 -11.561 -6.643 1.00 87.88 273 ALA A CA 1
ATOM 2231 C C . ALA A 1 273 ? 23.050 -10.391 -7.629 1.00 87.88 273 ALA A C 1
ATOM 2233 O O . ALA A 1 273 ? 23.182 -10.575 -8.838 1.00 87.88 273 ALA A O 1
ATOM 2234 N N . ILE A 1 274 ? 22.873 -9.172 -7.108 1.00 87.12 274 ILE A N 1
ATOM 2235 C CA . ILE A 1 274 ? 22.809 -7.954 -7.920 1.00 87.12 274 ILE A CA 1
ATOM 2236 C C . ILE A 1 274 ? 24.183 -7.642 -8.512 1.00 87.12 274 ILE A C 1
ATOM 2238 O O . ILE A 1 274 ? 24.285 -7.407 -9.713 1.00 87.12 274 ILE A O 1
ATOM 2242 N N . LEU A 1 275 ? 25.249 -7.696 -7.711 1.00 89.31 275 LEU A N 1
ATOM 2243 C CA . LEU A 1 275 ? 26.614 -7.413 -8.177 1.00 89.31 275 LEU A CA 1
ATOM 2244 C C . LEU A 1 275 ? 27.112 -8.393 -9.254 1.00 89.31 275 LEU A C 1
ATOM 2246 O O . LEU A 1 275 ? 27.982 -8.042 -10.048 1.00 89.31 275 LEU A O 1
ATOM 2250 N N . GLN A 1 276 ? 26.573 -9.613 -9.278 1.00 91.81 276 GLN A N 1
ATOM 2251 C CA . GLN A 1 276 ? 26.886 -10.644 -10.272 1.00 91.81 276 GLN A CA 1
ATOM 2252 C C . GLN A 1 276 ? 25.930 -10.648 -11.474 1.00 91.81 276 GLN A C 1
ATOM 2254 O O . GLN A 1 276 ? 26.166 -11.390 -12.430 1.00 91.81 276 GLN A O 1
ATOM 2259 N N . SER A 1 277 ? 24.863 -9.846 -11.448 1.00 94.62 277 SER A N 1
ATOM 2260 C CA . SER A 1 277 ? 23.937 -9.725 -12.578 1.00 94.62 277 SER A CA 1
ATOM 2261 C C . SER A 1 277 ? 24.638 -9.126 -13.802 1.00 94.62 277 SER A C 1
ATOM 2263 O O . SER A 1 277 ? 25.521 -8.270 -13.678 1.00 94.62 277 SER A O 1
ATOM 2265 N N . ARG A 1 278 ? 24.250 -9.567 -15.006 1.00 95.62 278 ARG A N 1
ATOM 2266 C CA . ARG A 1 278 ? 24.857 -9.065 -16.252 1.00 95.62 278 ARG A CA 1
ATOM 2267 C C . ARG A 1 278 ? 24.551 -7.581 -16.430 1.00 95.62 278 ARG A C 1
ATOM 2269 O O . ARG A 1 278 ? 25.415 -6.826 -16.859 1.00 95.62 278 ARG A O 1
ATOM 2276 N N . GLU A 1 279 ? 23.364 -7.164 -16.014 1.00 96.12 279 GLU A N 1
ATOM 2277 C CA . GLU A 1 279 ? 22.884 -5.788 -16.056 1.00 96.12 279 GLU A CA 1
ATOM 2278 C C . GLU A 1 279 ? 23.768 -4.861 -15.220 1.00 96.12 279 GLU A C 1
ATOM 2280 O O . GLU A 1 279 ? 24.237 -3.832 -15.712 1.00 96.12 279 GLU A O 1
ATOM 2285 N N . TYR A 1 280 ? 24.081 -5.258 -13.980 1.00 96.38 280 TYR A N 1
ATOM 2286 C CA . TYR A 1 280 ? 25.021 -4.519 -13.139 1.00 96.38 280 TYR A CA 1
ATOM 2287 C C . TYR A 1 280 ? 26.411 -4.457 -13.775 1.00 96.38 280 TYR A C 1
ATOM 2289 O O . TYR A 1 280 ? 27.012 -3.384 -13.837 1.00 96.38 280 TYR A O 1
ATOM 2297 N N . LEU A 1 281 ? 26.925 -5.590 -14.266 1.00 96.31 281 LEU A N 1
ATOM 2298 C CA . LEU A 1 281 ? 28.260 -5.658 -14.860 1.00 96.31 281 LEU A CA 1
ATOM 2299 C C . LEU A 1 281 ? 28.374 -4.759 -16.096 1.00 96.31 281 LEU A C 1
ATOM 2301 O O . LEU A 1 281 ? 29.334 -3.997 -16.196 1.00 96.31 281 LEU A O 1
ATOM 2305 N N . GLN A 1 282 ? 27.381 -4.780 -16.985 1.00 97.44 282 GLN A N 1
ATOM 2306 C CA . GLN A 1 282 ? 27.314 -3.918 -18.166 1.00 97.44 282 GLN A CA 1
ATOM 2307 C C . GLN A 1 282 ? 27.223 -2.433 -17.772 1.00 97.44 282 GLN A C 1
ATOM 2309 O O . GLN A 1 282 ? 27.964 -1.608 -18.306 1.00 97.44 282 GLN A O 1
ATOM 2314 N N . LEU A 1 283 ? 26.402 -2.075 -16.779 1.00 97.81 283 LEU A N 1
ATOM 2315 C CA . LEU A 1 283 ? 26.344 -0.707 -16.242 1.00 97.81 283 LEU A CA 1
ATOM 2316 C C . LEU A 1 283 ? 27.669 -0.262 -15.598 1.00 97.81 283 LEU A C 1
ATOM 2318 O O . LEU A 1 283 ? 28.058 0.905 -15.711 1.00 97.81 283 LEU A O 1
ATOM 2322 N N . ALA A 1 284 ? 28.393 -1.176 -14.950 1.00 96.06 284 ALA A N 1
ATOM 2323 C CA . ALA A 1 284 ? 29.700 -0.893 -14.368 1.00 96.06 284 ALA A CA 1
ATOM 2324 C C . ALA A 1 284 ? 30.758 -0.589 -15.447 1.00 96.06 284 ALA A C 1
ATOM 2326 O O . ALA A 1 284 ? 31.615 0.272 -15.230 1.00 96.06 284 ALA A O 1
ATOM 2327 N N . LYS A 1 285 ? 30.670 -1.203 -16.640 1.00 97.25 285 LYS A N 1
ATOM 2328 C CA . LYS A 1 285 ? 31.538 -0.869 -17.791 1.00 97.25 285 LYS A CA 1
ATOM 2329 C C . LYS A 1 285 ? 31.358 0.566 -18.280 1.00 97.25 285 LYS A C 1
ATOM 2331 O O . LYS A 1 285 ? 32.313 1.181 -18.752 1.00 97.25 285 LYS A O 1
ATOM 2336 N N . CYS A 1 286 ? 30.178 1.153 -18.076 1.00 97.38 286 CYS A N 1
ATOM 2337 C CA . CYS A 1 286 ? 29.920 2.568 -18.345 1.00 97.38 286 CYS A CA 1
ATOM 2338 C C . CYS A 1 286 ? 30.606 3.524 -17.345 1.00 97.38 286 CYS A C 1
ATOM 2340 O O . CYS A 1 286 ? 30.494 4.738 -17.509 1.00 97.38 286 CYS A O 1
ATOM 2342 N N . LYS A 1 287 ? 31.308 3.012 -16.317 1.00 96.44 287 LYS A N 1
ATOM 2343 C CA . LYS A 1 287 ? 32.013 3.795 -15.278 1.00 96.44 287 LYS A CA 1
ATOM 2344 C C . LYS A 1 287 ? 31.099 4.779 -14.533 1.00 96.44 287 LYS A C 1
ATOM 2346 O O . LYS A 1 287 ? 31.499 5.890 -14.189 1.00 96.44 287 LYS A O 1
ATOM 2351 N N . LEU A 1 288 ? 29.851 4.374 -14.306 1.00 95.69 288 LEU A N 1
ATOM 2352 C CA . LEU A 1 288 ? 28.854 5.157 -13.579 1.00 95.69 288 LEU A CA 1
ATOM 2353 C C . LEU A 1 288 ? 29.124 5.153 -12.065 1.00 95.69 288 LEU A C 1
ATOM 2355 O O . LEU A 1 288 ? 29.722 4.223 -11.527 1.00 95.69 288 LEU A O 1
ATOM 2359 N N . SER A 1 289 ? 28.633 6.177 -11.359 1.00 95.69 289 SER A N 1
ATOM 2360 C CA . SER A 1 289 ? 28.593 6.156 -9.892 1.00 95.69 289 SER A CA 1
ATOM 2361 C C . SER A 1 289 ? 27.580 5.121 -9.388 1.00 95.69 289 SER A C 1
ATOM 2363 O O . SER A 1 289 ? 26.613 4.805 -10.082 1.00 95.69 289 SER A O 1
ATOM 2365 N N . GLN A 1 290 ? 27.745 4.640 -8.150 1.00 92.12 290 GLN A N 1
ATOM 2366 C CA . GLN A 1 290 ? 26.810 3.680 -7.542 1.00 92.12 290 GLN A CA 1
ATOM 2367 C C . GLN A 1 290 ? 25.358 4.179 -7.565 1.00 92.12 290 GLN A C 1
ATOM 2369 O O . GLN A 1 290 ? 24.470 3.445 -7.981 1.00 92.12 290 GLN A O 1
ATOM 2374 N N . GLN A 1 291 ? 25.133 5.451 -7.223 1.00 91.75 291 GLN A N 1
ATOM 2375 C CA . GLN A 1 291 ? 23.807 6.074 -7.270 1.00 91.75 291 GLN A CA 1
ATOM 2376 C C . GLN A 1 291 ? 23.183 6.022 -8.674 1.00 91.75 291 GLN A C 1
ATOM 2378 O O . GLN A 1 291 ? 21.983 5.809 -8.819 1.00 91.75 291 GLN A O 1
ATOM 2383 N N . ARG A 1 292 ? 23.990 6.216 -9.723 1.00 95.06 292 ARG A N 1
ATOM 2384 C CA . ARG A 1 292 ? 23.513 6.158 -11.110 1.00 95.06 292 ARG A CA 1
ATOM 2385 C C . ARG A 1 292 ? 23.211 4.728 -11.540 1.00 95.06 292 ARG A C 1
ATOM 2387 O O . ARG A 1 292 ? 22.238 4.523 -12.253 1.00 95.06 292 ARG A O 1
ATOM 2394 N N . ILE A 1 293 ? 24.013 3.754 -11.110 1.00 95.50 293 ILE A N 1
ATOM 2395 C CA . ILE A 1 293 ? 23.731 2.333 -11.354 1.00 95.50 293 ILE A CA 1
ATOM 2396 C C . ILE A 1 293 ? 22.407 1.942 -10.692 1.00 95.50 293 ILE A C 1
ATOM 2398 O O . ILE A 1 293 ? 21.554 1.368 -11.358 1.00 95.50 293 ILE A O 1
ATOM 2402 N N . GLU A 1 294 ? 22.199 2.318 -9.427 1.00 91.94 294 GLU A N 1
ATOM 2403 C CA . GLU A 1 294 ? 20.931 2.104 -8.719 1.00 91.94 294 GLU A CA 1
ATOM 2404 C C . GLU A 1 294 ? 19.745 2.704 -9.486 1.00 91.94 294 GLU A C 1
ATOM 2406 O O . GLU A 1 294 ? 18.749 2.024 -9.711 1.00 91.94 294 GLU A O 1
ATOM 2411 N N . GLU A 1 295 ? 19.866 3.945 -9.959 1.00 92.88 295 GLU A N 1
ATOM 2412 C CA . GLU A 1 295 ? 18.825 4.601 -10.754 1.00 92.88 295 GLU A CA 1
ATOM 2413 C C . GLU A 1 295 ? 18.471 3.808 -12.027 1.00 92.88 295 GLU A C 1
ATOM 2415 O O . GLU A 1 295 ? 17.294 3.621 -12.333 1.00 92.88 295 GLU A O 1
ATOM 2420 N N . HIS A 1 296 ? 19.472 3.295 -12.751 1.00 96.12 296 HIS A N 1
ATOM 2421 C CA . HIS A 1 296 ? 19.240 2.493 -13.959 1.00 96.12 296 HIS A CA 1
ATOM 2422 C C . HIS A 1 296 ? 18.639 1.121 -13.670 1.00 96.12 296 HIS A C 1
ATOM 2424 O O . HIS A 1 296 ? 17.772 0.674 -14.418 1.00 96.12 296 HIS A O 1
ATOM 2430 N N . LEU A 1 297 ? 19.029 0.481 -12.571 1.00 94.75 297 LEU A N 1
ATOM 2431 C CA . LEU A 1 297 ? 18.404 -0.767 -12.140 1.00 94.75 297 LEU A CA 1
ATOM 2432 C C . LEU A 1 297 ? 16.948 -0.544 -11.677 1.00 94.75 297 LEU A C 1
ATOM 2434 O O . LEU A 1 297 ? 16.107 -1.422 -11.850 1.00 94.75 297 LEU A O 1
ATOM 2438 N N . ILE A 1 298 ? 16.600 0.638 -11.150 1.00 91.44 298 ILE A N 1
ATOM 2439 C CA . ILE A 1 298 ? 15.196 0.999 -10.885 1.00 91.44 298 ILE A CA 1
ATOM 2440 C C . ILE A 1 298 ? 14.424 1.160 -12.202 1.00 91.44 298 ILE A C 1
ATOM 2442 O O . ILE A 1 298 ? 13.302 0.662 -12.294 1.00 91.44 298 ILE A O 1
ATOM 2446 N N . TYR A 1 299 ? 15.005 1.797 -13.231 1.00 95.06 299 TYR A N 1
ATOM 2447 C CA . TYR A 1 299 ? 14.381 1.858 -14.564 1.00 95.06 299 TYR A CA 1
ATOM 2448 C C . TYR A 1 299 ? 14.128 0.459 -15.127 1.00 95.06 299 TYR A C 1
ATOM 2450 O O . TYR A 1 299 ? 13.039 0.190 -15.629 1.00 95.06 299 TYR A O 1
ATOM 2458 N N . GLN A 1 300 ? 15.103 -0.441 -14.995 1.00 94.56 300 GLN A N 1
ATOM 2459 C CA . GLN A 1 300 ? 14.961 -1.840 -15.382 1.00 94.56 300 GLN A CA 1
ATOM 2460 C C . GLN A 1 300 ? 13.768 -2.499 -14.673 1.00 94.56 300 GLN A C 1
ATOM 2462 O O . GLN A 1 300 ? 12.876 -3.013 -15.340 1.00 94.56 300 GLN A O 1
ATOM 2467 N N . GLN A 1 301 ? 13.715 -2.452 -13.336 1.00 90.88 301 GLN A N 1
ATOM 2468 C CA . GLN A 1 301 ? 12.617 -3.056 -12.568 1.00 90.88 301 GLN A CA 1
ATOM 2469 C C . GLN A 1 301 ? 11.254 -2.463 -12.937 1.00 90.88 301 GLN A C 1
ATOM 2471 O O . GLN A 1 301 ? 10.249 -3.172 -12.950 1.00 90.88 301 GLN A O 1
ATOM 2476 N N . TYR A 1 302 ? 11.214 -1.163 -13.228 1.00 90.75 302 TYR A N 1
ATOM 2477 C CA . TYR A 1 302 ? 10.005 -0.486 -13.676 1.00 90.75 302 TYR A CA 1
ATOM 2478 C C . TYR A 1 302 ? 9.530 -1.039 -15.024 1.00 90.75 302 TYR A C 1
ATOM 2480 O O . TYR A 1 302 ? 8.379 -1.461 -15.137 1.00 90.75 302 TYR A O 1
ATOM 2488 N N . TYR A 1 303 ? 10.424 -1.130 -16.011 1.00 93.06 303 TYR A N 1
ATOM 2489 C CA . TYR A 1 303 ? 10.107 -1.726 -17.308 1.00 93.06 303 TYR A CA 1
ATOM 2490 C C . TYR A 1 303 ? 9.692 -3.195 -17.192 1.00 93.06 303 TYR A C 1
ATOM 2492 O O . TYR A 1 303 ? 8.696 -3.591 -17.785 1.00 93.06 303 TYR A O 1
ATOM 2500 N N . GLU A 1 304 ? 10.394 -3.996 -16.393 1.00 90.31 304 GLU A N 1
ATOM 2501 C CA . GLU A 1 304 ? 10.048 -5.405 -16.182 1.00 90.31 304 GLU A CA 1
ATOM 2502 C C . GLU A 1 304 ? 8.665 -5.565 -15.571 1.00 90.31 304 GLU A C 1
ATOM 2504 O O . GLU A 1 304 ? 7.884 -6.391 -16.028 1.00 90.31 304 GLU A O 1
ATOM 2509 N N . SER A 1 305 ? 8.312 -4.700 -14.618 1.00 86.62 305 SER A N 1
ATOM 2510 C CA . SER A 1 305 ? 6.965 -4.699 -14.060 1.00 86.62 305 SER A CA 1
ATOM 2511 C C . SER A 1 305 ? 5.895 -4.379 -15.105 1.00 86.62 305 SER A C 1
ATOM 2513 O O . SER A 1 305 ? 4.777 -4.853 -14.970 1.00 86.62 305 SER A O 1
ATOM 2515 N N . ILE A 1 306 ? 6.212 -3.607 -16.148 1.00 86.00 306 ILE A N 1
ATOM 2516 C CA . ILE A 1 306 ? 5.308 -3.339 -17.274 1.00 86.00 306 ILE A CA 1
ATOM 2517 C C . ILE A 1 306 ? 5.287 -4.535 -18.234 1.00 86.00 306 ILE A C 1
ATOM 2519 O O . ILE A 1 306 ? 4.211 -4.967 -18.646 1.00 86.00 306 ILE A O 1
ATOM 2523 N N . LYS A 1 307 ? 6.458 -5.100 -18.555 1.00 88.19 307 LYS A N 1
ATOM 2524 C CA . LYS A 1 307 ? 6.609 -6.282 -19.413 1.00 88.19 307 LYS A CA 1
ATOM 2525 C C . LYS A 1 307 ? 5.808 -7.457 -18.864 1.00 88.19 307 LYS A C 1
ATOM 2527 O O . LYS A 1 307 ? 4.967 -7.982 -19.585 1.00 88.19 307 LYS A O 1
ATOM 2532 N N . ASP A 1 308 ? 5.986 -7.802 -17.591 1.00 83.69 308 ASP A N 1
ATOM 2533 C CA . ASP A 1 308 ? 5.250 -8.882 -16.927 1.00 83.69 308 ASP A CA 1
ATOM 2534 C C . ASP A 1 308 ? 3.730 -8.688 -17.059 1.00 83.69 308 ASP A C 1
ATOM 2536 O O . ASP A 1 308 ? 2.998 -9.638 -17.325 1.00 83.69 308 ASP A O 1
ATOM 2540 N N . ARG A 1 309 ? 3.243 -7.442 -16.970 1.00 77.69 309 ARG A N 1
ATOM 2541 C CA . ARG A 1 309 ? 1.814 -7.129 -17.137 1.00 77.69 309 ARG A CA 1
ATOM 2542 C C . ARG A 1 309 ? 1.329 -7.281 -18.571 1.00 77.69 309 ARG A C 1
ATOM 2544 O O . ARG A 1 309 ? 0.229 -7.783 -18.774 1.00 77.69 309 ARG A O 1
ATOM 2551 N N . PHE A 1 310 ? 2.117 -6.877 -19.564 1.00 81.50 310 PHE A N 1
ATOM 2552 C CA . PHE A 1 310 ? 1.754 -7.125 -20.960 1.00 81.50 310 PHE A CA 1
ATOM 2553 C C . PHE A 1 310 ? 1.775 -8.618 -21.304 1.00 81.50 310 PHE A C 1
ATOM 2555 O O . PHE A 1 310 ? 0.915 -9.067 -22.062 1.00 81.50 310 PHE A O 1
ATOM 2562 N N . LEU A 1 311 ? 2.687 -9.396 -20.712 1.00 81.19 311 LEU A N 1
ATOM 2563 C CA . LEU A 1 311 ? 2.699 -10.855 -20.842 1.00 81.19 311 LEU A CA 1
ATOM 2564 C C . LEU A 1 311 ? 1.434 -11.483 -20.239 1.00 81.19 311 LEU A C 1
ATOM 2566 O O . LEU A 1 311 ? 0.796 -12.304 -20.894 1.00 81.19 311 LEU A O 1
ATOM 2570 N N . GLU A 1 312 ? 1.026 -11.052 -19.039 1.00 75.38 312 GLU A N 1
ATOM 2571 C CA . GLU A 1 312 ? -0.231 -11.480 -18.401 1.00 75.38 312 GLU A CA 1
ATOM 2572 C C . GLU A 1 312 ? -1.474 -11.180 -19.269 1.00 75.38 312 GLU A C 1
ATOM 2574 O O . GLU A 1 312 ? -2.460 -11.915 -19.202 1.00 75.38 312 GLU A O 1
ATOM 2579 N N . ASP A 1 313 ? -1.430 -10.132 -20.101 1.00 67.38 313 ASP A N 1
ATOM 2580 C CA . ASP A 1 313 ? -2.535 -9.694 -20.971 1.00 67.38 313 ASP A CA 1
ATOM 2581 C C . ASP A 1 313 ? -2.489 -10.265 -22.399 1.00 67.38 313 ASP A C 1
ATOM 2583 O O . ASP A 1 313 ? -3.241 -9.828 -23.271 1.00 67.38 313 ASP A O 1
ATOM 2587 N N . ASN A 1 314 ? -1.568 -11.193 -22.685 1.00 71.81 314 ASN A N 1
ATOM 2588 C CA . ASN A 1 314 ? -1.267 -11.662 -24.046 1.00 71.81 314 ASN A CA 1
ATOM 2589 C C . ASN A 1 314 ? -0.959 -10.522 -25.044 1.00 71.81 314 ASN A C 1
ATOM 2591 O O . ASN A 1 314 ? -1.173 -10.656 -26.250 1.00 71.81 314 ASN A O 1
ATOM 2595 N N . LYS A 1 315 ? -0.415 -9.401 -24.559 1.00 76.62 315 LYS A N 1
ATOM 2596 C CA . LYS A 1 315 ? 0.022 -8.236 -25.347 1.00 76.62 315 LYS A CA 1
ATOM 2597 C C . LYS A 1 315 ? 1.504 -8.330 -25.714 1.00 76.62 315 LYS A C 1
ATOM 2599 O O . LYS A 1 315 ? 2.252 -7.359 -25.607 1.00 76.62 315 LYS A O 1
ATOM 2604 N N . LEU A 1 316 ? 1.923 -9.518 -26.154 1.00 83.06 316 LEU A N 1
ATOM 2605 C CA . LEU A 1 316 ? 3.308 -9.828 -26.538 1.00 83.06 316 LEU A CA 1
ATOM 2606 C C . LEU A 1 316 ? 3.841 -8.855 -27.592 1.00 83.06 316 LEU A C 1
ATOM 2608 O O . LEU A 1 316 ? 4.937 -8.331 -27.456 1.00 83.06 316 LEU A O 1
ATOM 2612 N N . ASN A 1 317 ? 2.999 -8.501 -28.560 1.00 84.38 317 ASN A N 1
ATOM 2613 C CA . ASN A 1 317 ? 3.336 -7.551 -29.613 1.00 84.38 317 ASN A CA 1
ATOM 2614 C C . ASN A 1 317 ? 3.818 -6.183 -29.091 1.00 84.38 317 ASN A C 1
ATOM 2616 O O . ASN A 1 317 ? 4.653 -5.559 -29.737 1.00 84.38 317 ASN A O 1
ATOM 2620 N N . PHE A 1 318 ? 3.314 -5.684 -27.957 1.00 84.69 318 PHE A N 1
ATOM 2621 C CA . PHE A 1 318 ? 3.805 -4.427 -27.378 1.00 84.69 318 PHE A CA 1
ATOM 2622 C C . PHE A 1 318 ? 5.212 -4.585 -26.808 1.00 84.69 318 PHE A C 1
ATOM 2624 O O . PHE A 1 318 ? 6.054 -3.714 -27.018 1.00 84.69 318 PHE A O 1
ATOM 2631 N N . VAL A 1 319 ? 5.469 -5.700 -26.120 1.00 90.12 319 VAL A N 1
ATOM 2632 C CA . VAL A 1 319 ? 6.794 -6.028 -25.587 1.00 90.12 319 VAL A CA 1
ATOM 2633 C C . VAL A 1 319 ? 7.787 -6.174 -26.736 1.00 90.12 319 VAL A C 1
ATOM 2635 O O . VAL A 1 319 ? 8.790 -5.464 -26.742 1.00 90.12 319 VAL A O 1
ATOM 2638 N N . ASP A 1 320 ? 7.450 -6.984 -27.740 1.00 92.06 320 ASP A N 1
ATOM 2639 C CA . ASP A 1 320 ? 8.296 -7.246 -28.907 1.00 92.06 320 ASP A CA 1
ATOM 2640 C C . ASP A 1 320 ? 8.626 -5.950 -29.654 1.00 92.06 320 ASP A C 1
ATOM 2642 O O . ASP A 1 320 ? 9.781 -5.688 -29.975 1.00 92.06 320 ASP A O 1
ATOM 2646 N N . ASN A 1 321 ? 7.631 -5.086 -29.879 1.00 93.81 321 ASN A N 1
ATOM 2647 C CA . ASN A 1 321 ? 7.845 -3.810 -30.556 1.00 93.81 321 ASN A CA 1
ATOM 2648 C C . ASN A 1 321 ? 8.735 -2.853 -29.747 1.00 93.81 321 ASN A C 1
ATOM 2650 O O . ASN A 1 321 ? 9.591 -2.183 -30.331 1.00 93.81 321 ASN A O 1
ATOM 2654 N N . ILE A 1 322 ? 8.563 -2.781 -28.419 1.00 94.44 322 ILE A N 1
ATOM 2655 C CA . ILE A 1 322 ? 9.423 -1.958 -27.557 1.00 94.44 322 ILE A CA 1
ATOM 2656 C C . ILE A 1 322 ? 10.856 -2.492 -27.591 1.00 94.44 322 ILE A C 1
ATOM 2658 O O . ILE A 1 322 ? 11.777 -1.712 -27.833 1.00 94.44 322 ILE A O 1
ATOM 2662 N N . GLU A 1 323 ? 11.046 -3.793 -27.362 1.00 96.50 323 GLU A N 1
ATOM 2663 C CA . GLU A 1 323 ? 12.365 -4.425 -27.280 1.00 96.50 323 GLU A CA 1
ATOM 2664 C C . GLU A 1 323 ? 13.093 -4.379 -28.625 1.00 96.50 323 GLU A C 1
ATOM 2666 O O . GLU A 1 323 ? 14.248 -3.956 -28.670 1.00 96.50 323 GLU A O 1
ATOM 2671 N N . ARG A 1 324 ? 12.403 -4.684 -29.730 1.00 97.25 324 ARG A N 1
ATOM 2672 C CA . ARG A 1 324 ? 12.978 -4.611 -31.077 1.00 97.25 324 ARG A CA 1
ATOM 2673 C C . ARG A 1 324 ? 13.387 -3.192 -31.449 1.00 97.25 324 ARG A C 1
ATOM 2675 O O . ARG A 1 324 ? 14.511 -2.987 -31.880 1.00 97.25 324 ARG A O 1
ATOM 2682 N N . THR A 1 325 ? 12.527 -2.204 -31.196 1.00 97.19 325 THR A N 1
ATOM 2683 C CA . THR A 1 325 ? 12.865 -0.794 -31.458 1.00 97.19 325 THR A CA 1
ATOM 2684 C C . THR A 1 325 ? 14.050 -0.337 -30.601 1.00 97.19 325 THR A C 1
ATOM 2686 O O . THR A 1 325 ? 14.911 0.399 -31.072 1.00 97.19 325 THR A O 1
ATOM 2689 N N . THR A 1 326 ? 14.128 -0.766 -29.336 1.00 97.81 326 THR A N 1
ATOM 2690 C CA . THR A 1 326 ? 15.282 -0.465 -28.475 1.00 97.81 326 THR A CA 1
ATOM 2691 C C . THR A 1 326 ? 16.568 -1.112 -28.995 1.00 97.81 326 THR A C 1
ATOM 2693 O O . THR A 1 326 ? 17.611 -0.460 -28.959 1.00 97.81 326 THR A O 1
ATOM 2696 N N . TYR A 1 327 ? 16.502 -2.349 -29.487 1.00 98.38 327 TYR A N 1
ATOM 2697 C CA . TYR A 1 327 ? 17.638 -3.029 -30.106 1.00 98.38 327 TYR A CA 1
ATOM 2698 C C . TYR A 1 327 ? 18.094 -2.340 -31.397 1.00 98.38 327 TYR A C 1
ATOM 2700 O O . TYR A 1 327 ? 19.268 -1.999 -31.513 1.00 98.38 327 TYR A O 1
ATOM 2708 N N . ASP A 1 328 ? 17.171 -2.040 -32.313 1.00 98.12 328 ASP A N 1
ATOM 2709 C CA . ASP A 1 328 ? 17.482 -1.354 -33.572 1.00 98.12 328 ASP A CA 1
ATOM 2710 C C . ASP A 1 328 ? 18.137 0.015 -33.300 1.00 98.12 328 ASP A C 1
ATOM 2712 O O . ASP A 1 328 ? 19.165 0.350 -33.887 1.00 98.12 328 ASP A O 1
ATOM 2716 N N . ASN A 1 329 ? 17.614 0.768 -32.320 1.00 98.12 329 ASN A N 1
ATOM 2717 C CA . ASN A 1 329 ? 18.217 2.022 -31.861 1.00 98.12 329 ASN A CA 1
ATOM 2718 C C . ASN A 1 329 ? 19.649 1.833 -31.335 1.00 98.12 329 ASN A C 1
ATOM 2720 O O . ASN A 1 329 ? 20.504 2.682 -31.580 1.00 98.12 329 ASN A O 1
ATOM 2724 N N . PHE A 1 330 ? 19.914 0.754 -30.592 1.00 98.44 330 PHE A N 1
ATOM 2725 C CA . PHE A 1 330 ? 21.256 0.442 -30.102 1.00 98.44 330 PHE A CA 1
ATOM 2726 C C . PHE A 1 330 ? 22.217 0.127 -31.250 1.00 98.44 330 PHE A C 1
ATOM 2728 O O . PHE A 1 330 ? 23.337 0.635 -31.241 1.00 98.44 330 PHE A O 1
ATOM 2735 N N . CYS A 1 331 ? 21.786 -0.670 -32.231 1.00 97.94 331 CYS A N 1
ATOM 2736 C CA . CYS A 1 331 ? 22.587 -0.999 -33.408 1.00 97.94 331 CYS A CA 1
ATOM 2737 C C . CYS A 1 331 ? 22.980 0.260 -34.182 1.00 97.94 331 CYS A C 1
ATOM 2739 O O . CYS A 1 331 ? 24.171 0.487 -34.375 1.00 97.94 331 CYS A O 1
ATOM 2741 N N . SER A 1 332 ? 22.015 1.124 -34.517 1.00 97.75 332 SER A N 1
ATOM 2742 C CA . SER A 1 332 ? 22.302 2.380 -35.224 1.00 97.75 332 SER A CA 1
ATOM 2743 C C . SER A 1 332 ? 23.243 3.289 -34.431 1.00 97.75 332 SER A C 1
ATOM 2745 O O . SER A 1 332 ? 24.224 3.787 -34.967 1.00 97.75 332 SER A O 1
ATOM 2747 N N . VAL A 1 333 ? 23.007 3.453 -33.124 1.00 98.25 333 VAL A N 1
ATOM 2748 C CA . VAL A 1 333 ? 23.885 4.265 -32.266 1.00 98.25 333 VAL A CA 1
ATOM 2749 C C . VAL A 1 333 ? 25.299 3.691 -32.190 1.00 98.25 333 VAL A C 1
ATOM 2751 O O . VAL A 1 333 ? 26.265 4.450 -32.142 1.00 98.25 333 VAL A O 1
ATOM 2754 N N . LYS A 1 334 ? 25.440 2.364 -32.126 1.00 97.75 334 LYS A N 1
ATOM 2755 C CA . LYS A 1 334 ? 26.749 1.710 -32.101 1.00 97.75 334 LYS A CA 1
ATOM 2756 C C . LYS A 1 334 ? 27.498 1.969 -33.409 1.00 97.75 334 LYS A C 1
ATOM 2758 O O . LYS A 1 334 ? 28.642 2.406 -33.341 1.00 97.75 334 LYS A O 1
ATOM 2763 N N . GLU A 1 335 ? 26.844 1.771 -34.551 1.00 97.75 335 GLU A N 1
ATOM 2764 C CA . GLU A 1 335 ? 27.409 2.037 -35.881 1.00 97.75 335 GLU A CA 1
ATOM 2765 C C . GLU A 1 335 ? 27.864 3.501 -36.013 1.00 97.75 335 GLU A C 1
ATOM 2767 O O . GLU A 1 335 ? 29.037 3.753 -36.291 1.00 97.75 335 GLU A O 1
ATOM 2772 N N . ASP A 1 336 ? 26.995 4.464 -35.684 1.00 98.00 336 ASP A N 1
ATOM 2773 C CA . ASP A 1 336 ? 27.314 5.899 -35.738 1.00 98.00 336 ASP A CA 1
ATOM 2774 C C . ASP A 1 336 ? 28.535 6.249 -34.863 1.00 98.00 336 ASP A C 1
ATOM 2776 O O . ASP A 1 336 ? 29.439 6.992 -35.254 1.00 98.00 336 ASP A O 1
ATOM 2780 N N . LEU A 1 337 ? 28.592 5.704 -33.644 1.00 97.75 337 LEU A N 1
ATOM 2781 C CA . LEU A 1 337 ? 29.693 5.960 -32.717 1.00 97.75 337 LEU A CA 1
ATOM 2782 C C . LEU A 1 337 ? 31.011 5.313 -33.167 1.00 97.75 337 LEU A C 1
ATOM 2784 O O . LEU A 1 337 ? 32.080 5.873 -32.884 1.00 97.75 337 LEU A O 1
ATOM 2788 N N . GLU A 1 338 ? 30.954 4.151 -33.817 1.00 96.38 338 GLU A N 1
ATOM 2789 C CA . GLU A 1 338 ? 32.112 3.466 -34.396 1.00 96.38 338 GLU A CA 1
ATOM 2790 C C . GLU A 1 338 ? 32.675 4.264 -35.579 1.00 96.38 338 GLU A C 1
ATOM 2792 O O . GLU A 1 338 ? 33.877 4.548 -35.597 1.00 96.38 338 GLU A O 1
ATOM 2797 N N . GLU A 1 339 ? 31.819 4.727 -36.497 1.00 96.62 339 GLU A N 1
ATOM 2798 C CA . GLU A 1 339 ? 32.212 5.592 -37.619 1.00 96.62 339 GLU A CA 1
ATOM 2799 C C . GLU A 1 339 ? 32.869 6.896 -37.136 1.00 96.62 339 GLU A C 1
ATOM 2801 O O . GLU A 1 339 ? 33.893 7.342 -37.667 1.00 96.62 339 GLU A O 1
ATOM 2806 N N . GLU A 1 340 ? 32.342 7.483 -36.060 1.00 96.19 340 GLU A N 1
ATOM 2807 C CA . GLU A 1 340 ? 32.892 8.693 -35.453 1.00 96.19 340 GLU A CA 1
ATOM 2808 C C . GLU A 1 340 ? 34.162 8.462 -34.609 1.00 96.19 340 GLU A C 1
ATOM 2810 O O . GLU A 1 340 ? 34.721 9.429 -34.078 1.00 96.19 340 GLU A O 1
ATOM 2815 N N . ASN A 1 341 ? 34.631 7.216 -34.447 1.00 95.44 341 ASN A N 1
ATOM 2816 C CA . ASN A 1 341 ? 35.704 6.830 -33.515 1.00 95.44 341 ASN A CA 1
ATOM 2817 C C . ASN A 1 341 ? 35.454 7.321 -32.074 1.00 95.44 341 ASN A C 1
ATOM 2819 O O . ASN A 1 341 ? 36.363 7.730 -31.343 1.00 95.44 341 ASN A O 1
ATOM 2823 N N . LYS A 1 342 ? 34.186 7.323 -31.665 1.00 96.75 342 LYS A N 1
ATOM 2824 C CA . LYS A 1 342 ? 33.713 7.805 -30.363 1.00 96.75 342 LYS A CA 1
ATOM 2825 C C . LYS A 1 342 ? 33.077 6.709 -29.527 1.00 96.75 342 LYS A C 1
ATOM 2827 O O . LYS A 1 342 ? 32.606 7.023 -28.430 1.00 96.75 342 LYS A O 1
ATOM 2832 N N . ASP A 1 343 ? 33.074 5.477 -30.010 1.00 97.31 343 ASP A N 1
ATOM 2833 C CA . ASP A 1 343 ? 32.416 4.365 -29.355 1.00 97.31 343 ASP A CA 1
ATOM 2834 C C . ASP A 1 343 ? 33.006 4.052 -27.975 1.00 97.31 343 ASP A C 1
ATOM 2836 O O . ASP A 1 343 ? 34.188 3.765 -27.794 1.00 97.31 343 ASP A O 1
ATOM 2840 N N . THR A 1 344 ? 32.149 4.178 -26.965 1.00 97.75 344 THR A N 1
ATOM 2841 C CA . THR A 1 344 ? 32.454 3.855 -25.572 1.00 97.75 344 THR A CA 1
ATOM 2842 C C . THR A 1 344 ? 31.179 3.356 -24.897 1.00 97.75 344 THR A C 1
ATOM 2844 O O . THR A 1 344 ? 30.096 3.861 -25.218 1.00 97.75 344 THR A O 1
ATOM 2847 N N . PRO A 1 345 ? 31.276 2.488 -23.872 1.00 98.06 345 PRO A N 1
ATOM 2848 C CA . PRO A 1 345 ? 30.093 1.950 -23.200 1.00 98.06 345 PRO A CA 1
ATOM 2849 C C . PRO A 1 345 ? 29.125 3.009 -22.666 1.00 98.06 345 PRO A C 1
ATOM 2851 O O . PRO A 1 345 ? 27.908 2.860 -22.748 1.00 98.06 345 PRO A O 1
ATOM 2854 N N . LEU A 1 346 ? 29.650 4.121 -22.141 1.00 98.12 346 LEU A N 1
ATOM 2855 C CA . LEU A 1 346 ? 28.821 5.217 -21.639 1.00 98.12 346 LEU A CA 1
ATOM 2856 C C . LEU A 1 346 ? 28.067 5.948 -22.761 1.00 98.12 346 LEU A C 1
ATOM 2858 O O . LEU A 1 346 ? 26.923 6.354 -22.556 1.00 98.12 346 LEU A O 1
ATOM 2862 N N . LYS A 1 347 ? 28.692 6.133 -23.930 1.00 98.06 347 LYS A N 1
ATOM 2863 C CA . LYS A 1 347 ? 28.044 6.788 -25.073 1.00 98.06 347 LYS A CA 1
ATOM 2864 C C . LYS A 1 347 ? 26.998 5.888 -25.712 1.00 98.06 347 LYS A C 1
ATOM 2866 O O . LYS A 1 347 ? 25.898 6.381 -25.926 1.00 98.06 347 LYS A O 1
ATOM 2871 N N . ARG A 1 348 ? 27.274 4.586 -25.885 1.00 98.19 348 ARG A N 1
ATOM 2872 C CA . ARG A 1 348 ? 26.258 3.619 -26.339 1.00 98.19 348 ARG A CA 1
ATOM 2873 C C . ARG A 1 348 ? 25.002 3.708 -25.468 1.00 98.19 348 ARG A C 1
ATOM 2875 O O . ARG A 1 348 ? 23.915 3.942 -25.987 1.00 98.19 348 ARG A O 1
ATOM 2882 N N . LEU A 1 349 ? 25.156 3.641 -24.140 1.00 98.25 349 LEU A N 1
ATOM 2883 C CA . LEU A 1 349 ? 24.042 3.768 -23.191 1.00 98.25 349 LEU A CA 1
ATOM 2884 C C . LEU A 1 349 ? 23.304 5.111 -23.314 1.00 98.25 349 LEU A C 1
ATOM 2886 O O . LEU A 1 349 ? 22.076 5.142 -23.381 1.00 98.25 349 LEU A O 1
ATOM 2890 N N . ASN A 1 350 ? 24.026 6.233 -23.295 1.00 97.69 350 ASN A N 1
ATOM 2891 C CA . ASN A 1 350 ? 23.396 7.554 -23.260 1.00 97.69 350 ASN A CA 1
ATOM 2892 C C . ASN A 1 350 ? 22.709 7.921 -24.579 1.00 97.69 350 ASN A C 1
ATOM 2894 O O . ASN A 1 350 ? 21.607 8.464 -24.536 1.00 97.69 350 ASN A O 1
ATOM 2898 N N . GLU A 1 351 ? 23.336 7.645 -25.723 1.00 98.06 351 GLU A N 1
ATOM 2899 C CA . GLU A 1 351 ? 22.772 7.983 -27.032 1.00 98.06 351 GLU A CA 1
ATOM 2900 C C . GLU A 1 351 ? 21.604 7.050 -27.385 1.00 98.06 351 GLU A C 1
ATOM 2902 O O . GLU A 1 351 ? 20.554 7.545 -27.785 1.00 98.06 351 GLU A O 1
ATOM 2907 N N . THR A 1 352 ? 21.685 5.746 -27.077 1.00 97.88 352 THR A N 1
ATOM 2908 C CA . THR A 1 352 ? 20.544 4.820 -27.258 1.00 97.88 352 THR A CA 1
ATOM 2909 C C . THR A 1 352 ? 19.314 5.291 -26.477 1.00 97.88 352 THR A C 1
ATOM 2911 O O . THR A 1 352 ? 18.203 5.300 -26.998 1.00 97.88 352 THR A O 1
ATOM 2914 N N . LYS A 1 353 ? 19.492 5.767 -25.236 1.00 96.31 353 LYS A N 1
ATOM 2915 C CA . LYS A 1 353 ? 18.386 6.291 -24.413 1.00 96.31 353 LYS A CA 1
ATOM 2916 C C . LYS A 1 353 ? 17.746 7.571 -24.970 1.00 96.31 353 LYS A C 1
ATOM 2918 O O . LYS A 1 353 ? 16.600 7.866 -24.615 1.00 96.31 353 LYS A O 1
ATOM 2923 N N . LYS A 1 354 ? 18.469 8.353 -25.780 1.00 96.12 354 LYS A N 1
ATOM 2924 C CA . LYS A 1 354 ? 17.941 9.566 -26.428 1.00 96.12 354 LYS A CA 1
ATOM 2925 C C . LYS A 1 354 ? 17.127 9.251 -27.678 1.00 96.12 354 LYS A C 1
ATOM 2927 O O . LYS A 1 354 ? 16.275 10.060 -28.038 1.00 96.12 354 LYS A O 1
ATOM 2932 N N . MET A 1 355 ? 17.376 8.107 -28.315 1.00 96.19 355 MET A N 1
ATOM 2933 C CA . MET A 1 355 ? 16.591 7.659 -29.461 1.00 96.19 355 MET A CA 1
ATOM 2934 C C . MET A 1 355 ? 15.136 7.453 -29.052 1.00 96.19 355 MET A C 1
ATOM 2936 O O . MET A 1 355 ? 14.846 7.043 -27.929 1.00 96.19 355 MET A O 1
ATOM 2940 N N . ASN A 1 356 ? 14.207 7.768 -29.950 1.00 93.44 356 ASN A N 1
ATOM 2941 C CA . ASN A 1 356 ? 12.783 7.644 -29.671 1.00 93.44 356 ASN A CA 1
ATOM 2942 C C . ASN A 1 356 ? 12.335 6.170 -29.734 1.00 93.44 356 ASN A C 1
ATOM 2944 O O . ASN A 1 356 ? 12.888 5.373 -30.488 1.00 93.44 356 ASN A O 1
ATOM 2948 N N . ASN A 1 357 ? 11.303 5.814 -28.970 1.00 92.88 357 ASN A N 1
ATOM 2949 C CA . ASN A 1 357 ? 10.616 4.532 -29.089 1.00 92.88 357 ASN A CA 1
ATOM 2950 C C . ASN A 1 357 ? 9.110 4.797 -29.167 1.00 92.88 357 ASN A C 1
ATOM 2952 O O . ASN A 1 357 ? 8.467 5.050 -28.156 1.00 92.88 357 ASN A O 1
ATOM 2956 N N . ASN A 1 358 ? 8.545 4.736 -30.375 1.00 87.62 358 ASN A N 1
ATOM 2957 C CA . ASN A 1 358 ? 7.152 5.123 -30.635 1.00 87.62 358 ASN A CA 1
ATOM 2958 C C . ASN A 1 358 ? 6.107 4.229 -29.941 1.00 87.62 358 ASN A C 1
ATOM 2960 O O . ASN A 1 358 ? 4.926 4.573 -29.933 1.00 87.62 358 ASN A O 1
ATOM 2964 N N . TYR A 1 359 ? 6.525 3.102 -29.361 1.00 87.06 359 TYR A N 1
ATOM 2965 C CA . TYR A 1 359 ? 5.656 2.166 -28.649 1.00 87.06 359 TYR A CA 1
ATOM 2966 C C . TYR A 1 359 ? 5.567 2.449 -27.146 1.00 87.06 359 TYR A C 1
ATOM 2968 O O . TYR A 1 359 ? 4.821 1.777 -26.437 1.00 87.06 359 TYR A O 1
ATOM 2976 N N . THR A 1 360 ? 6.287 3.457 -26.646 1.00 86.00 360 THR A N 1
ATOM 2977 C CA . THR A 1 360 ? 6.123 3.951 -25.279 1.00 86.00 360 THR A CA 1
ATOM 2978 C C . THR A 1 360 ? 6.296 5.465 -25.205 1.00 86.00 360 THR A C 1
ATOM 2980 O O . THR A 1 360 ? 7.223 6.035 -25.768 1.00 86.00 360 THR A O 1
ATOM 2983 N N . GLN A 1 361 ? 5.403 6.133 -24.476 1.00 81.62 361 GLN A N 1
ATOM 2984 C CA . GLN A 1 361 ? 5.495 7.575 -24.216 1.00 81.62 361 GLN A CA 1
ATOM 2985 C C . GLN A 1 361 ? 6.325 7.884 -22.960 1.00 81.62 361 GLN A C 1
ATOM 2987 O O . GLN A 1 361 ? 6.585 9.045 -22.649 1.00 81.62 361 GLN A O 1
ATOM 2992 N N . LEU A 1 362 ? 6.734 6.848 -22.220 1.00 87.38 362 LEU A N 1
ATOM 2993 C CA . LEU A 1 362 ? 7.439 6.983 -20.956 1.00 87.38 362 LEU A CA 1
ATOM 2994 C C . LEU A 1 362 ? 8.939 6.796 -21.151 1.00 87.38 362 LEU A C 1
ATOM 2996 O O . LEU A 1 362 ? 9.425 5.704 -21.459 1.00 87.38 362 LEU A O 1
ATOM 3000 N N . ASP A 1 363 ? 9.685 7.859 -20.863 1.00 92.31 363 ASP A N 1
ATOM 3001 C CA . ASP A 1 363 ? 11.145 7.832 -20.834 1.00 92.31 363 ASP A CA 1
ATOM 3002 C C . ASP A 1 363 ? 11.666 6.701 -19.939 1.00 92.31 363 ASP A C 1
ATOM 3004 O O . ASP A 1 363 ? 12.600 6.001 -20.310 1.00 92.31 363 ASP A O 1
ATOM 3008 N N . GLN A 1 364 ? 11.039 6.458 -18.786 1.00 94.19 364 GLN A N 1
ATOM 3009 C CA . GLN A 1 364 ? 11.479 5.433 -17.838 1.00 94.19 364 GLN A CA 1
ATOM 3010 C C . GLN A 1 364 ? 11.299 4.011 -18.374 1.00 94.19 364 GLN A C 1
ATOM 3012 O O . GLN A 1 364 ? 12.159 3.168 -18.126 1.00 94.19 364 GLN A O 1
ATOM 3017 N N . THR A 1 365 ? 10.248 3.755 -19.155 1.00 92.31 365 THR A N 1
ATOM 3018 C CA . THR A 1 365 ? 10.041 2.479 -19.859 1.00 92.31 365 THR A CA 1
ATOM 3019 C C . THR A 1 365 ? 11.120 2.285 -20.920 1.00 92.31 365 THR A C 1
ATOM 3021 O O . THR A 1 365 ? 11.757 1.235 -20.959 1.00 92.31 365 THR A O 1
ATOM 3024 N N . ARG A 1 366 ? 11.407 3.326 -21.716 1.00 94.19 366 ARG A N 1
ATOM 3025 C CA . ARG A 1 366 ? 12.485 3.309 -22.720 1.00 94.19 366 ARG A CA 1
ATOM 3026 C C . ARG A 1 366 ? 13.862 3.104 -22.093 1.00 94.19 366 ARG A C 1
ATOM 3028 O O . ARG A 1 366 ? 14.701 2.374 -22.612 1.00 94.19 366 ARG A O 1
ATOM 3035 N N . PHE A 1 367 ? 14.118 3.754 -20.965 1.00 96.62 367 PHE A N 1
ATOM 3036 C CA . PHE A 1 367 ? 15.370 3.609 -20.234 1.00 96.62 367 PHE A CA 1
ATOM 3037 C C . PHE A 1 367 ? 15.494 2.213 -19.636 1.00 96.62 367 PHE A C 1
ATOM 3039 O O . PHE A 1 367 ? 16.576 1.637 -19.676 1.00 96.62 367 PHE A O 1
ATOM 3046 N N . GLY A 1 368 ? 14.400 1.674 -19.102 1.00 96.44 368 GLY A N 1
ATOM 3047 C CA . GLY A 1 368 ? 14.362 0.344 -18.520 1.00 96.44 368 GLY A CA 1
ATOM 3048 C C . GLY A 1 368 ? 14.545 -0.764 -19.548 1.00 96.44 368 GLY A C 1
ATOM 3049 O O . GLY A 1 368 ? 15.300 -1.693 -19.273 1.00 96.44 368 GLY A O 1
ATOM 3050 N N . SER A 1 369 ? 13.959 -0.642 -20.745 1.00 96.94 369 SER A N 1
ATOM 3051 C CA . SER A 1 369 ? 14.150 -1.624 -21.822 1.00 96.94 369 SER A CA 1
ATOM 3052 C C . SER A 1 369 ? 15.612 -1.705 -22.264 1.00 96.94 369 SER A C 1
ATOM 3054 O O . SER A 1 369 ? 16.132 -2.804 -22.438 1.00 96.94 369 SER A O 1
ATOM 3056 N N . CYS A 1 370 ? 16.318 -0.567 -22.328 1.00 97.75 370 CYS A N 1
ATOM 3057 C CA . CYS A 1 370 ? 17.756 -0.534 -22.620 1.00 97.75 370 CYS A CA 1
ATOM 3058 C C . CYS A 1 370 ? 18.558 -1.402 -21.640 1.00 97.75 370 CYS A C 1
ATOM 3060 O O . CYS A 1 370 ? 19.485 -2.095 -22.043 1.00 97.75 370 CYS A O 1
ATOM 3062 N N . ILE A 1 371 ? 18.214 -1.364 -20.348 1.00 98.12 371 ILE A N 1
ATOM 3063 C CA . ILE A 1 371 ? 18.909 -2.153 -19.324 1.00 98.12 371 ILE A CA 1
ATOM 3064 C C . ILE A 1 371 ? 18.431 -3.607 -19.336 1.00 98.12 371 ILE A C 1
ATOM 3066 O O . ILE A 1 371 ? 19.254 -4.517 -19.270 1.00 98.12 371 ILE A O 1
ATOM 3070 N N . SER A 1 372 ? 17.125 -3.840 -19.484 1.00 97.25 372 SER A N 1
ATOM 3071 C CA . SER A 1 372 ? 16.523 -5.178 -19.534 1.00 97.25 372 SER A CA 1
ATOM 3072 C C . SER A 1 372 ? 17.134 -6.043 -20.637 1.00 97.25 372 SER A C 1
ATOM 3074 O O . SER A 1 372 ? 17.460 -7.199 -20.388 1.00 97.25 372 SER A O 1
ATOM 3076 N N . LEU A 1 373 ? 17.400 -5.478 -21.820 1.00 97.75 373 LEU A N 1
ATOM 3077 C CA . LEU A 1 373 ? 18.031 -6.198 -22.937 1.00 97.75 373 LEU A CA 1
ATOM 3078 C C . LEU A 1 373 ? 19.503 -6.572 -22.703 1.00 97.75 373 LEU A C 1
ATOM 3080 O O . LEU A 1 373 ? 20.085 -7.320 -23.486 1.00 97.75 373 LEU A O 1
ATOM 3084 N N . THR A 1 374 ? 20.107 -6.115 -21.602 1.00 97.44 374 THR A N 1
ATOM 3085 C CA . THR A 1 374 ? 21.429 -6.582 -21.165 1.00 97.44 374 THR A CA 1
ATOM 3086 C C . THR A 1 374 ? 21.366 -7.822 -20.272 1.00 97.44 374 THR A C 1
ATOM 3088 O O . THR A 1 374 ? 22.404 -8.317 -19.831 1.00 97.44 374 THR A O 1
ATOM 3091 N N . LYS A 1 375 ? 20.183 -8.372 -19.999 1.00 95.31 375 LYS A N 1
ATOM 3092 C CA . LYS A 1 375 ? 20.040 -9.593 -19.205 1.00 95.31 375 LYS A CA 1
ATOM 3093 C C . LYS A 1 375 ? 20.711 -10.802 -19.838 1.00 95.31 375 LYS A C 1
ATOM 3095 O O . LYS A 1 375 ? 20.857 -10.924 -21.051 1.00 95.31 375 LYS A O 1
ATOM 3100 N N . LYS A 1 376 ? 21.070 -11.764 -18.986 1.00 91.50 376 LYS A N 1
ATOM 3101 C CA . LYS A 1 376 ? 21.651 -13.039 -19.426 1.00 91.50 376 LYS A CA 1
ATOM 3102 C C . LYS A 1 376 ? 20.683 -13.872 -20.275 1.00 91.50 376 LYS A C 1
ATOM 3104 O O . LYS A 1 376 ? 21.142 -14.568 -21.170 1.00 91.50 376 LYS A O 1
ATOM 3109 N N . ASN A 1 377 ? 19.390 -13.825 -19.962 1.00 90.50 377 ASN A N 1
ATOM 3110 C CA . ASN A 1 377 ? 18.330 -14.671 -20.522 1.00 90.50 377 ASN A CA 1
ATOM 3111 C C . ASN A 1 377 ? 17.502 -13.997 -21.630 1.00 90.50 377 ASN A C 1
ATOM 3113 O O . ASN A 1 377 ? 16.413 -14.471 -21.935 1.00 90.50 377 ASN A O 1
ATOM 3117 N N . VAL A 1 378 ? 17.991 -12.893 -22.192 1.00 92.31 378 VAL A N 1
ATOM 3118 C CA . VAL A 1 378 ? 17.415 -12.268 -23.391 1.00 92.31 378 VAL A CA 1
ATOM 3119 C C . VAL A 1 378 ? 17.868 -13.047 -24.625 1.00 92.31 378 VAL A C 1
ATOM 3121 O O . VAL A 1 378 ? 18.984 -13.569 -24.638 1.00 92.31 378 VAL A O 1
ATOM 3124 N N . GLU A 1 379 ? 16.997 -13.150 -25.629 1.00 91.75 379 GLU A N 1
ATOM 3125 C CA . GLU A 1 379 ? 17.306 -13.803 -26.905 1.00 91.75 379 GLU A CA 1
ATOM 3126 C C . GLU A 1 379 ? 18.510 -13.124 -27.573 1.00 91.75 379 GLU A C 1
ATOM 3128 O O . GLU A 1 379 ? 18.628 -11.898 -27.576 1.00 91.75 379 GLU A O 1
ATOM 3133 N N . GLU A 1 380 ? 19.448 -13.918 -28.096 1.00 90.38 380 GLU A N 1
ATOM 3134 C CA . GLU A 1 380 ? 20.739 -13.403 -28.580 1.00 90.38 380 GLU A CA 1
ATOM 3135 C C . GLU A 1 380 ? 20.599 -12.422 -29.758 1.00 90.38 380 GLU A C 1
ATOM 3137 O O . GLU A 1 380 ? 21.482 -11.596 -29.969 1.00 90.38 380 GLU A O 1
ATOM 3142 N N . ASP A 1 381 ? 19.493 -12.469 -30.503 1.00 92.81 381 ASP A N 1
ATOM 3143 C CA . ASP A 1 381 ? 19.222 -11.592 -31.644 1.00 92.81 381 ASP A CA 1
ATOM 3144 C C . ASP A 1 381 ? 18.741 -10.184 -31.253 1.00 92.81 381 ASP A C 1
ATOM 3146 O O . ASP A 1 381 ? 18.760 -9.292 -32.097 1.00 92.81 381 ASP A O 1
ATOM 3150 N N . ILE A 1 382 ? 18.342 -9.967 -29.994 1.00 95.62 382 ILE A N 1
ATOM 3151 C CA . ILE A 1 382 ? 17.958 -8.648 -29.454 1.00 95.62 382 ILE A CA 1
ATOM 3152 C C . ILE A 1 382 ? 18.780 -8.243 -28.220 1.00 95.62 382 ILE A C 1
ATOM 3154 O O . ILE A 1 382 ? 18.501 -7.234 -27.564 1.00 95.62 382 ILE A O 1
ATOM 3158 N N . LYS A 1 383 ? 19.800 -9.031 -27.874 1.00 96.50 383 LYS A N 1
ATOM 3159 C CA . LYS A 1 383 ? 20.638 -8.814 -26.696 1.00 96.50 383 LYS A CA 1
ATOM 3160 C C . LYS A 1 383 ? 21.609 -7.660 -26.909 1.00 96.50 383 LYS A C 1
ATOM 3162 O O . LYS A 1 383 ? 22.306 -7.576 -27.917 1.00 96.50 383 LYS A O 1
ATOM 3167 N N . ILE A 1 384 ? 21.703 -6.796 -25.904 1.00 96.44 384 ILE A N 1
ATOM 3168 C CA . ILE A 1 384 ? 22.541 -5.595 -25.936 1.00 96.44 384 ILE A CA 1
ATOM 3169 C C . ILE A 1 384 ? 23.742 -5.749 -24.999 1.00 96.44 384 ILE A C 1
ATOM 3171 O O . ILE A 1 384 ? 23.661 -6.370 -23.932 1.00 96.44 384 ILE A O 1
ATOM 3175 N N . SER A 1 385 ? 24.858 -5.128 -25.386 1.00 97.25 385 SER A N 1
ATOM 3176 C CA . SER A 1 385 ? 26.054 -4.975 -24.556 1.00 97.25 385 SER A CA 1
ATOM 3177 C C . SER A 1 385 ? 26.602 -3.552 -24.678 1.00 97.25 385 SER A C 1
ATOM 3179 O O . SER A 1 385 ? 26.897 -3.074 -25.776 1.00 97.25 385 SER A O 1
ATOM 3181 N N . TRP A 1 386 ? 26.771 -2.864 -23.549 1.00 97.62 386 TRP A N 1
ATOM 3182 C CA . TRP A 1 386 ? 27.426 -1.556 -23.524 1.00 97.62 386 TRP A CA 1
ATOM 3183 C C . TRP A 1 386 ? 28.923 -1.694 -23.799 1.00 97.62 386 TRP A C 1
ATOM 3185 O O . TRP A 1 386 ? 29.490 -0.877 -24.513 1.00 97.62 386 TRP A O 1
ATOM 3195 N N . GLU A 1 387 ? 29.554 -2.748 -23.288 1.00 95.56 387 GLU A N 1
ATOM 3196 C CA . GLU A 1 387 ? 30.885 -3.187 -23.712 1.00 95.56 387 GLU A CA 1
ATOM 3197 C C . GLU A 1 387 ? 30.762 -4.564 -24.356 1.00 95.56 387 GLU A C 1
ATOM 3199 O O . GLU A 1 387 ? 30.140 -5.453 -23.770 1.00 95.56 387 GLU A O 1
ATOM 3204 N N . ASP A 1 388 ? 31.344 -4.735 -25.545 1.00 89.62 388 ASP A N 1
ATOM 3205 C CA . ASP A 1 388 ? 31.320 -6.017 -26.248 1.00 89.62 388 ASP A CA 1
ATOM 3206 C C . ASP A 1 388 ? 31.975 -7.108 -25.385 1.00 89.62 388 ASP A C 1
ATOM 3208 O O . ASP A 1 388 ? 33.075 -6.944 -24.847 1.00 89.62 388 ASP A O 1
ATOM 3212 N N . GLU A 1 389 ? 31.267 -8.222 -25.224 1.00 81.81 389 GLU A N 1
ATOM 3213 C CA . GLU A 1 389 ? 31.724 -9.364 -24.435 1.00 81.81 389 GLU A CA 1
ATOM 3214 C C . GLU A 1 389 ? 32.617 -10.259 -25.310 1.00 81.81 389 GLU A C 1
ATOM 3216 O O . GLU A 1 389 ? 32.342 -10.441 -26.496 1.00 81.81 389 GLU A O 1
ATOM 3221 N N . LYS A 1 390 ? 33.721 -10.759 -24.741 1.00 59.72 390 LYS A N 1
ATOM 3222 C CA . LYS A 1 390 ? 34.700 -11.611 -25.437 1.00 59.72 390 LYS A CA 1
ATOM 3223 C C . LYS A 1 390 ? 34.397 -13.090 -25.294 1.00 59.72 390 LYS A C 1
ATOM 3225 O O . LYS A 1 390 ? 33.973 -13.484 -24.183 1.00 59.72 390 LYS A O 1
#

Sequence (390 aa):
MADQDLTDNGSGIRSLSGFAYQIRVFVYYMSKMSENGQIEFETIEDVAVRDKKIDADSLDKKSDSFRNLVEDKDRNGYYFAIQVKRTKIDNTSKLKILYNWLLLESSTTKISKYILFTEDKYGNTGKLFDISCEKLFEFVMKSNSKSNALISKVKLQYKNNYGKFKKAYDKLSTDYEFISDGKLDDRILDGFAFHFTRSGVSHLIYSLRVKELIQYINGEIISAVYNGDSYKCTFEDMMKKVEEISGRVKDSHYDPDYIAFRKSRQINLTDQAILQSREYLQLAKCKLSQQRIEEHLIYQQYYESIKDRFLEDNKLNFVDNIERTTYDNFCSVKEDLEEENKDTPLKRLNETKKMNNNYTQLDQTRFGSCISLTKKNVEEDIKISWEDEK